Protein AF-A0A1Q4V9C5-F1 (afdb_monomer_lite)

pLDDT: mean 81.8, std 15.39, range [34.09, 96.88]

Structure (mmCIF, N/CA/C/O backbone):
data_AF-A0A1Q4V9C5-F1
#
_entry.id   AF-A0A1Q4V9C5-F1
#
loop_
_atom_site.group_PDB
_atom_site.id
_atom_site.type_symbol
_atom_site.label_atom_id
_atom_site.label_alt_id
_atom_site.label_comp_id
_atom_site.label_asym_id
_atom_site.label_entity_id
_atom_site.label_seq_id
_atom_site.pdbx_PDB_ins_code
_atom_site.Cartn_x
_atom_site.Cartn_y
_atom_site.Cartn_z
_atom_site.occupancy
_atom_site.B_iso_or_equiv
_atom_site.auth_seq_id
_atom_site.auth_comp_id
_atom_site.auth_asym_id
_atom_site.auth_atom_id
_atom_site.pdbx_PDB_model_num
ATOM 1 N N . MET A 1 1 ? 24.885 -13.299 -8.045 1.00 46.19 1 MET A N 1
ATOM 2 C CA . MET A 1 1 ? 24.480 -12.103 -8.816 1.00 46.19 1 MET A CA 1
ATOM 3 C C . MET A 1 1 ? 22.980 -12.223 -9.028 1.00 46.19 1 MET A C 1
ATOM 5 O O . MET A 1 1 ? 22.599 -13.275 -9.521 1.00 46.19 1 MET A O 1
ATOM 9 N N . PRO A 1 2 ? 22.130 -11.270 -8.602 1.00 55.12 2 PRO A N 1
ATOM 10 C CA . PRO A 1 2 ? 20.704 -11.340 -8.917 1.00 55.12 2 PRO A CA 1
ATOM 11 C C . PRO A 1 2 ? 20.531 -11.206 -10.434 1.00 55.12 2 PRO A C 1
ATOM 13 O O . PRO A 1 2 ? 21.024 -10.232 -11.006 1.00 55.12 2 PRO A O 1
ATOM 16 N N . GLU A 1 3 ? 19.891 -12.177 -11.081 1.00 67.56 3 GLU A N 1
ATOM 17 C CA . GLU A 1 3 ? 19.563 -12.089 -12.507 1.00 67.56 3 GLU A CA 1
ATOM 18 C C . GLU A 1 3 ? 18.567 -10.940 -12.741 1.00 67.56 3 GLU A C 1
ATOM 20 O O . GLU A 1 3 ? 17.649 -10.719 -11.941 1.00 67.56 3 GLU A O 1
ATOM 25 N N . GLU A 1 4 ? 18.772 -10.160 -13.809 1.00 75.06 4 GLU A N 1
ATOM 26 C CA . GLU A 1 4 ? 17.803 -9.132 -14.190 1.00 75.06 4 GLU A CA 1
ATOM 27 C C . GLU A 1 4 ? 16.505 -9.804 -14.642 1.00 75.06 4 GLU A C 1
ATOM 29 O O . GLU A 1 4 ? 16.510 -10.684 -15.502 1.00 75.06 4 GLU A O 1
ATOM 34 N N . PHE A 1 5 ? 15.375 -9.360 -14.095 1.00 75.81 5 PHE A N 1
ATOM 35 C CA . PHE A 1 5 ? 14.086 -9.928 -14.469 1.00 75.81 5 PHE A CA 1
ATOM 36 C C . PHE A 1 5 ? 13.687 -9.446 -15.874 1.00 75.81 5 PHE A C 1
ATOM 38 O O . PHE A 1 5 ? 13.519 -8.243 -16.115 1.00 75.81 5 PHE A O 1
ATOM 45 N N . SER A 1 6 ? 13.545 -10.386 -16.811 1.00 81.12 6 SER A N 1
ATOM 46 C CA . SER A 1 6 ? 13.273 -10.130 -18.236 1.00 81.12 6 SER A CA 1
ATOM 47 C C . SER A 1 6 ? 11.836 -10.456 -18.663 1.00 81.12 6 SER A C 1
ATOM 49 O O . SER A 1 6 ? 11.462 -10.228 -19.810 1.00 81.12 6 SER A O 1
ATOM 51 N N . GLY A 1 7 ? 11.009 -10.980 -17.757 1.00 86.62 7 GLY A N 1
ATOM 52 C CA . GLY A 1 7 ? 9.681 -11.494 -18.082 1.00 86.62 7 GLY A CA 1
ATOM 53 C C . GLY A 1 7 ? 8.512 -10.634 -17.603 1.00 86.62 7 GLY A C 1
ATOM 54 O O . GLY A 1 7 ? 8.647 -9.469 -17.217 1.00 86.62 7 GLY A O 1
ATOM 55 N N . ILE A 1 8 ? 7.337 -11.264 -17.624 1.00 87.56 8 ILE A N 1
ATOM 56 C CA . ILE A 1 8 ? 6.155 -10.825 -16.880 1.00 87.56 8 ILE A CA 1
ATOM 57 C C . ILE A 1 8 ? 6.018 -11.744 -15.673 1.00 87.56 8 ILE A C 1
ATOM 59 O O . ILE A 1 8 ? 6.023 -12.962 -15.833 1.00 87.56 8 ILE A O 1
ATOM 63 N N . GLY A 1 9 ? 5.880 -11.154 -14.491 1.00 86.25 9 GLY A N 1
ATOM 64 C CA . GLY A 1 9 ? 5.505 -11.862 -13.273 1.00 86.25 9 GLY A CA 1
ATOM 65 C C . GLY A 1 9 ? 4.028 -11.639 -12.979 1.00 86.25 9 GLY A C 1
ATOM 66 O O . GLY A 1 9 ? 3.520 -10.540 -13.211 1.00 86.25 9 GLY A O 1
ATOM 67 N N . PHE A 1 10 ? 3.353 -12.665 -12.471 1.00 86.75 10 PHE A N 1
ATOM 68 C CA . PHE A 1 10 ? 1.975 -12.573 -12.006 1.00 86.75 10 PHE A CA 1
ATOM 69 C C . PHE A 1 10 ? 1.919 -12.817 -10.504 1.00 86.75 10 PHE A C 1
ATOM 71 O O . PHE A 1 10 ? 2.531 -13.747 -9.990 1.00 86.75 10 PHE A O 1
ATOM 78 N N . ASP A 1 11 ? 1.166 -11.968 -9.823 1.00 85.25 11 ASP A N 1
ATOM 79 C CA . ASP A 1 11 ? 0.942 -12.014 -8.389 1.00 85.25 11 ASP A CA 1
ATOM 80 C C . ASP A 1 11 ? -0.335 -12.813 -8.093 1.00 85.25 11 ASP A C 1
ATOM 82 O O . ASP A 1 11 ? -1.451 -12.280 -8.121 1.00 85.25 11 ASP A O 1
ATOM 86 N N . SER A 1 12 ? -0.166 -14.116 -7.852 1.00 79.62 12 SER A N 1
ATOM 87 C CA . SER A 1 12 ? -1.261 -15.059 -7.576 1.00 79.62 12 SER A CA 1
ATOM 88 C C . SER A 1 12 ? -2.050 -14.733 -6.314 1.00 79.62 12 SER A C 1
ATOM 90 O O . SER A 1 12 ? -3.233 -15.056 -6.230 1.00 79.62 12 SER A O 1
ATOM 92 N N . ASP A 1 13 ? -1.417 -14.050 -5.364 1.00 75.94 13 ASP A N 1
ATOM 93 C CA . ASP A 1 13 ? -2.008 -13.720 -4.069 1.00 75.94 13 ASP A CA 1
ATOM 94 C C . ASP A 1 13 ? -3.006 -12.555 -4.185 1.00 75.94 13 ASP A C 1
ATOM 96 O O . ASP A 1 13 ? -3.788 -12.298 -3.272 1.00 75.94 13 ASP A O 1
ATOM 100 N N . SER A 1 14 ? -2.977 -11.828 -5.311 1.00 80.06 14 SER A N 1
ATOM 101 C CA . SER A 1 14 ? -3.891 -10.727 -5.632 1.00 80.06 14 SER A CA 1
ATOM 102 C C . SER A 1 14 ? -5.275 -11.207 -6.098 1.00 80.06 14 SER A C 1
ATOM 104 O O . SER A 1 14 ? -5.676 -12.354 -5.929 1.00 80.06 14 SER A O 1
ATOM 106 N N . TYR A 1 15 ? -5.999 -10.330 -6.793 1.00 82.62 15 TYR A N 1
ATOM 107 C CA . TYR A 1 15 ? -7.225 -10.658 -7.520 1.00 82.62 15 TYR A CA 1
ATOM 108 C C . TYR A 1 15 ? -7.008 -11.606 -8.718 1.00 82.62 15 TYR A C 1
ATOM 110 O O . TYR A 1 15 ? -7.961 -11.863 -9.446 1.00 82.62 15 TYR A O 1
ATOM 118 N N . LEU A 1 16 ? -5.801 -12.141 -8.957 1.00 77.00 16 LEU A N 1
ATOM 119 C CA . LEU A 1 16 ? -5.532 -13.020 -10.102 1.00 77.00 16 LEU A CA 1
ATOM 120 C C . LEU A 1 16 ? -6.449 -14.243 -10.113 1.00 77.00 16 LEU A C 1
ATOM 122 O O . LEU A 1 16 ? -7.085 -14.516 -11.126 1.00 77.00 16 LEU A O 1
ATOM 126 N N . ASN A 1 17 ? -6.535 -14.958 -8.991 1.00 71.94 17 ASN A N 1
ATOM 127 C CA . ASN A 1 17 ? -7.317 -16.190 -8.911 1.00 71.94 17 ASN A CA 1
ATOM 128 C C . ASN A 1 17 ? -8.810 -15.911 -9.082 1.00 71.94 17 ASN A C 1
ATOM 130 O O . ASN 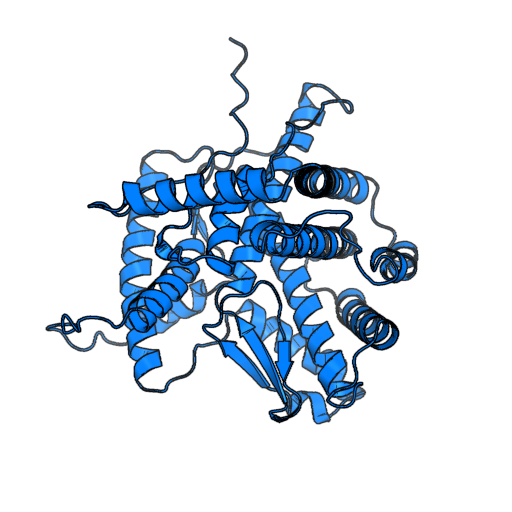A 1 17 ? -9.465 -16.592 -9.864 1.00 71.94 17 ASN A O 1
ATOM 134 N N . TYR A 1 18 ? -9.316 -14.836 -8.468 1.00 69.75 18 TYR A N 1
ATOM 135 C CA . TYR A 1 18 ? -10.684 -14.370 -8.701 1.00 69.75 18 TYR A CA 1
ATOM 136 C C . TYR A 1 18 ? -10.949 -14.096 -10.192 1.00 69.75 18 TYR A C 1
ATOM 138 O O . TYR A 1 18 ? -11.988 -14.475 -10.730 1.00 69.75 18 TYR A O 1
ATOM 146 N N . LEU A 1 19 ? -9.993 -13.471 -10.890 1.00 66.12 19 LEU A N 1
ATOM 147 C CA . LEU A 1 19 ? -10.106 -13.190 -12.323 1.00 66.12 19 LEU A CA 1
ATOM 148 C C . LEU A 1 19 ? -10.088 -14.449 -13.192 1.00 66.12 19 LEU A C 1
ATOM 150 O O . LEU A 1 19 ? -10.774 -14.481 -14.216 1.00 66.12 19 LEU A O 1
ATOM 154 N N . LEU A 1 20 ? -9.285 -15.445 -12.821 1.00 68.06 20 LEU A N 1
ATOM 155 C CA . LEU A 1 20 ? -9.195 -16.715 -13.537 1.00 68.06 20 LEU A CA 1
ATOM 156 C C . LEU A 1 20 ? -10.450 -17.564 -13.309 1.00 68.06 20 LEU A C 1
ATOM 158 O O . LEU A 1 20 ? -10.985 -18.107 -14.272 1.00 68.06 20 LEU A O 1
ATOM 162 N N . ASP A 1 21 ? -10.974 -17.612 -12.088 1.00 67.25 21 ASP A N 1
ATOM 163 C CA . ASP A 1 21 ? -12.145 -18.420 -11.732 1.00 67.25 21 ASP A CA 1
ATOM 164 C C . ASP A 1 21 ? -13.435 -17.870 -12.371 1.00 67.25 21 ASP A C 1
ATOM 166 O O . ASP A 1 21 ? -14.150 -18.565 -13.098 1.00 67.25 21 ASP A O 1
ATOM 170 N N . LYS A 1 22 ? -13.650 -16.550 -12.274 1.00 58.34 22 LYS A N 1
ATOM 171 C CA . LYS A 1 22 ? -14.787 -15.848 -12.901 1.00 58.34 22 LYS A CA 1
ATOM 172 C C . LYS A 1 22 ? -14.687 -15.712 -14.420 1.00 58.34 22 LYS A C 1
ATOM 174 O O . LYS A 1 22 ? -15.598 -15.191 -15.062 1.00 58.34 22 LYS A O 1
ATOM 179 N N . SER A 1 23 ? -13.593 -16.170 -15.031 1.00 50.72 23 SER A N 1
ATOM 180 C CA . SER A 1 23 ? -13.463 -16.214 -16.491 1.00 50.72 23 SER A CA 1
ATOM 181 C C . SER A 1 23 ? -14.293 -17.321 -17.145 1.00 50.72 23 SER A C 1
ATOM 183 O O . SER A 1 23 ? -14.518 -17.259 -18.354 1.00 50.72 23 SER A O 1
ATOM 185 N N . SER A 1 24 ? -14.754 -18.287 -16.344 1.00 51.00 24 SER A N 1
ATOM 186 C CA . SER A 1 24 ? -15.544 -19.443 -16.768 1.00 51.00 24 SER A CA 1
ATOM 187 C C . SER A 1 24 ? -17.061 -19.200 -16.772 1.00 51.00 24 SER A C 1
ATOM 189 O O . SER A 1 24 ? -17.804 -19.984 -17.365 1.00 51.00 24 SER A O 1
ATOM 191 N N . GLU A 1 25 ? -17.535 -18.104 -16.167 1.00 55.94 25 GLU A N 1
ATOM 192 C CA . GLU A 1 25 ? -18.953 -17.735 -16.178 1.00 55.94 25 GLU A CA 1
ATOM 193 C C . GLU A 1 25 ? -19.363 -17.212 -17.572 1.00 55.94 25 GLU A C 1
ATOM 195 O O . GLU A 1 25 ? -18.608 -16.460 -18.204 1.00 55.94 25 GLU A O 1
ATOM 200 N N . PRO A 1 26 ? -20.533 -17.622 -18.103 1.00 45.47 26 PRO A N 1
ATOM 201 C CA . PRO A 1 26 ? -20.923 -17.316 -19.474 1.00 45.47 26 PRO A CA 1
ATOM 202 C C . PRO A 1 26 ? -20.989 -15.799 -19.722 1.00 45.47 26 PRO A C 1
ATOM 204 O O . PRO A 1 26 ? -21.428 -15.042 -18.854 1.00 45.47 26 PRO A O 1
ATOM 207 N N . PRO A 1 27 ? -20.594 -15.323 -20.917 1.00 49.28 27 PRO A N 1
ATOM 208 C CA . PRO A 1 27 ? -20.659 -13.906 -21.243 1.00 49.28 27 PRO A CA 1
ATOM 209 C C . PRO A 1 27 ? -22.122 -13.451 -21.304 1.00 49.28 27 PRO A C 1
ATOM 211 O O . PRO A 1 27 ? -22.895 -14.007 -22.081 1.00 49.28 27 PRO A O 1
ATOM 214 N N . PHE A 1 28 ? -22.499 -12.414 -20.549 1.00 51.31 28 PHE A N 1
ATOM 215 C CA . PHE A 1 28 ? -23.822 -11.794 -20.684 1.00 51.31 28 PHE A CA 1
ATOM 216 C C . PHE A 1 28 ? -23.832 -10.269 -20.467 1.00 51.31 28 PHE A C 1
ATOM 218 O O . PHE A 1 28 ? -23.148 -9.797 -19.558 1.00 51.31 28 PHE A O 1
ATOM 225 N N . PRO A 1 29 ? -24.663 -9.510 -21.220 1.00 47.75 29 PRO A N 1
ATOM 226 C CA . PRO A 1 29 ? -25.156 -9.764 -22.575 1.00 47.75 29 PRO A CA 1
ATOM 227 C C . PRO A 1 29 ? -24.247 -9.125 -23.651 1.00 47.75 29 PRO A C 1
ATOM 229 O O . PRO A 1 29 ? -23.478 -8.201 -23.370 1.00 47.75 29 PRO A O 1
ATOM 232 N N . PRO A 1 30 ? -24.345 -9.590 -24.910 1.00 50.47 30 PRO A N 1
ATOM 233 C CA . PRO A 1 30 ? -23.914 -8.814 -26.062 1.00 50.47 30 PRO A CA 1
ATOM 234 C C . PRO A 1 30 ? -24.835 -7.592 -26.197 1.00 50.47 30 PRO A C 1
ATOM 236 O O . PRO A 1 30 ? -26.017 -7.670 -25.882 1.00 50.47 30 PRO A O 1
ATOM 239 N N . HIS A 1 31 ? -24.297 -6.495 -26.724 1.00 40.38 31 HIS A N 1
ATOM 240 C CA . HIS A 1 31 ? -24.974 -5.216 -26.989 1.00 40.38 31 HIS A CA 1
ATOM 241 C C . HIS A 1 31 ? -24.985 -4.225 -25.823 1.00 40.38 31 HIS A C 1
ATOM 243 O O . HIS A 1 31 ? -25.842 -4.242 -24.950 1.00 40.38 31 HIS A O 1
ATOM 249 N N . GLY A 1 32 ? -24.040 -3.286 -25.915 1.00 47.78 32 GLY A N 1
ATOM 250 C CA . GLY A 1 32 ? -24.137 -1.973 -25.297 1.00 47.78 32 GLY A CA 1
ATOM 251 C C . GLY A 1 32 ? -24.094 -2.004 -23.779 1.00 47.78 32 GLY A C 1
ATOM 252 O O . GLY A 1 32 ? -25.130 -1.892 -23.133 1.00 47.78 32 GLY A O 1
ATOM 253 N N . ILE A 1 33 ? -22.882 -1.973 -23.212 1.00 48.28 33 ILE A N 1
ATOM 254 C CA . ILE A 1 33 ? -22.694 -1.132 -22.023 1.00 48.28 33 ILE A CA 1
ATOM 255 C C . ILE A 1 33 ? -23.250 0.221 -22.470 1.00 48.28 33 ILE A C 1
ATOM 257 O O . ILE A 1 33 ? -22.710 0.773 -23.439 1.00 48.28 33 ILE A O 1
ATOM 261 N N . PRO A 1 34 ? -24.372 0.710 -21.908 1.00 42.81 34 PRO A N 1
ATOM 262 C CA . PRO A 1 34 ? -24.869 1.994 -22.334 1.00 42.81 34 PRO A CA 1
ATOM 263 C C . PRO A 1 34 ? -23.705 2.950 -22.120 1.00 42.81 34 PRO A C 1
ATOM 265 O O . PRO A 1 34 ? -23.001 2.851 -21.109 1.00 42.81 34 PRO A O 1
ATOM 268 N N . ALA A 1 35 ? -23.478 3.854 -23.068 1.00 45.28 35 ALA A N 1
ATOM 269 C CA . ALA A 1 35 ? -22.710 5.054 -22.795 1.00 45.28 35 ALA A CA 1
ATOM 270 C C . ALA A 1 35 ? -23.516 5.873 -21.772 1.00 45.28 35 ALA A C 1
ATOM 272 O O . ALA A 1 35 ? -24.028 6.943 -22.076 1.00 45.28 35 ALA A O 1
ATOM 273 N N . LEU A 1 36 ? -23.712 5.324 -20.566 1.00 42.88 36 LEU A N 1
ATOM 274 C CA . LEU A 1 36 ? -24.056 6.072 -19.388 1.00 42.88 36 LEU A CA 1
ATOM 275 C C . LEU A 1 36 ? -23.004 7.162 -19.387 1.00 42.88 36 LEU A C 1
ATOM 277 O O . LEU A 1 36 ? -21.802 6.886 -19.458 1.00 42.88 36 LEU A O 1
ATOM 281 N N . SER A 1 37 ? -23.454 8.407 -19.405 1.00 45.59 37 SER A N 1
ATOM 282 C CA . SER A 1 37 ? -22.647 9.512 -18.935 1.00 45.59 37 SER A CA 1
ATOM 283 C C . SER A 1 37 ? -22.254 9.149 -17.505 1.00 45.59 37 SER A C 1
ATOM 285 O O . SER A 1 37 ? -22.992 9.450 -16.572 1.00 45.59 37 SER A O 1
ATOM 287 N N . LEU A 1 38 ? -21.180 8.368 -17.361 1.00 56.94 38 LEU A N 1
ATOM 288 C CA . LEU A 1 38 ? -20.750 7.825 -16.085 1.00 56.94 38 LEU A CA 1
ATOM 289 C C . LEU A 1 38 ? -20.538 9.038 -15.199 1.00 56.94 38 LEU A C 1
ATOM 291 O O . LEU A 1 38 ? -19.745 9.919 -15.568 1.00 56.94 38 LEU A O 1
ATOM 295 N N . LEU A 1 39 ? -21.289 9.093 -14.099 1.00 69.56 39 LEU A N 1
ATOM 296 C CA . LEU A 1 39 ? -21.058 10.074 -13.053 1.00 69.56 39 LEU A CA 1
ATOM 297 C C . LEU A 1 39 ? -19.572 9.991 -12.677 1.00 69.56 39 LEU A C 1
ATOM 299 O O . LEU A 1 39 ? -18.930 8.952 -12.855 1.00 69.56 39 LEU A O 1
ATOM 303 N N . GLU A 1 40 ? -18.990 11.085 -12.200 1.00 73.81 40 GLU A N 1
ATOM 304 C CA . GLU A 1 40 ? -17.562 11.105 -11.857 1.00 73.81 40 GLU A CA 1
ATOM 305 C C . GLU A 1 40 ? -17.196 9.966 -10.885 1.00 73.81 40 GLU A C 1
ATOM 307 O O . GLU A 1 40 ? -16.194 9.280 -11.082 1.00 73.81 40 GLU A O 1
ATOM 312 N N . GLU A 1 41 ? -18.093 9.658 -9.944 1.00 77.56 41 GLU A N 1
ATOM 313 C CA . GLU A 1 41 ? -17.982 8.530 -9.012 1.00 77.56 41 GLU A CA 1
ATOM 314 C C . GLU A 1 41 ? -17.884 7.160 -9.703 1.00 77.56 41 GLU A C 1
ATOM 316 O O . GLU A 1 41 ? -17.106 6.300 -9.286 1.00 77.56 41 GLU A O 1
ATOM 321 N N . ASP A 1 42 ? -18.639 6.944 -10.781 1.00 83.44 42 ASP A N 1
ATOM 322 C CA . ASP A 1 42 ? -18.625 5.686 -11.528 1.00 83.44 42 ASP A CA 1
ATOM 323 C C . ASP A 1 42 ? -17.298 5.489 -12.256 1.00 83.44 42 ASP A C 1
ATOM 325 O O . ASP A 1 42 ? -16.735 4.390 -12.275 1.00 83.44 42 ASP A O 1
ATOM 329 N N . ARG A 1 43 ? -16.770 6.576 -12.829 1.00 83.50 43 ARG A N 1
ATOM 330 C CA . ARG A 1 43 ? -15.456 6.572 -13.481 1.00 83.50 43 ARG A CA 1
ATOM 331 C C . ARG A 1 43 ? -14.349 6.293 -12.479 1.00 83.50 43 ARG A C 1
ATOM 333 O O . ARG A 1 43 ? -13.386 5.615 -12.831 1.00 83.50 43 ARG A O 1
ATOM 340 N N . GLU A 1 44 ? -14.487 6.795 -11.257 1.00 87.00 44 GLU A N 1
ATOM 341 C CA . GLU A 1 44 ? -13.505 6.576 -10.204 1.00 87.00 44 GLU A CA 1
ATOM 342 C C . GLU A 1 44 ? -13.531 5.135 -9.683 1.00 87.00 44 GLU A C 1
ATOM 344 O O . GLU A 1 44 ? -12.491 4.485 -9.606 1.00 87.00 44 GLU A O 1
ATOM 349 N N . ARG A 1 45 ? -14.713 4.554 -9.446 1.00 89.62 45 ARG A N 1
ATOM 350 C CA . ARG A 1 45 ? -14.825 3.128 -9.082 1.00 89.62 45 ARG A CA 1
ATOM 351 C C . ARG A 1 45 ? -14.244 2.209 -10.155 1.00 89.62 45 ARG A C 1
ATOM 353 O O . ARG A 1 45 ? -13.534 1.256 -9.834 1.00 89.62 45 ARG A O 1
ATOM 360 N N . GLN A 1 46 ? -14.500 2.505 -11.430 1.00 89.44 46 GLN A N 1
ATOM 361 C CA . GLN A 1 46 ? -13.893 1.770 -12.543 1.00 89.44 46 GLN A CA 1
ATOM 362 C C . GLN A 1 46 ? -12.368 1.943 -12.584 1.00 89.44 46 GLN A C 1
ATOM 364 O O . GLN A 1 46 ? -11.657 0.968 -12.840 1.00 89.44 46 GLN A O 1
ATOM 369 N N . SER A 1 47 ? -11.861 3.154 -12.314 1.00 91.50 47 SER A N 1
ATOM 370 C CA . SER A 1 47 ? -10.422 3.447 -12.292 1.00 91.50 47 SER A CA 1
ATOM 371 C C . SER A 1 47 ? -9.711 2.638 -11.199 1.00 91.50 47 SER A C 1
ATOM 373 O O . SER A 1 47 ? -8.687 2.009 -11.477 1.00 91.50 47 SER A O 1
ATOM 375 N N . LEU A 1 48 ? -10.303 2.569 -9.999 1.00 92.56 48 LEU A N 1
ATOM 376 C CA . LEU A 1 48 ? -9.822 1.795 -8.852 1.00 92.56 48 LEU A CA 1
ATOM 377 C C . LEU A 1 48 ? -9.743 0.301 -9.170 1.00 92.56 48 LEU A C 1
ATOM 379 O O . LEU A 1 48 ? -8.698 -0.324 -8.977 1.00 92.56 48 LEU A O 1
ATOM 383 N N . ILE A 1 49 ? -10.831 -0.271 -9.698 1.00 92.06 49 ILE A N 1
ATOM 384 C CA . ILE A 1 49 ? -10.866 -1.691 -10.060 1.00 92.06 49 ILE A CA 1
ATOM 385 C C . ILE A 1 49 ? -9.807 -1.974 -11.125 1.00 92.06 49 ILE A C 1
ATOM 387 O O . ILE A 1 49 ? -8.980 -2.866 -10.947 1.00 92.06 49 ILE A O 1
ATOM 391 N N . TYR A 1 50 ? -9.779 -1.199 -12.212 1.00 92.19 50 TYR A N 1
ATOM 392 C CA . TYR A 1 50 ? -8.800 -1.410 -13.274 1.00 92.19 50 TYR A CA 1
ATOM 393 C C . TYR A 1 50 ? -7.360 -1.293 -12.770 1.00 92.19 50 TYR A C 1
ATOM 395 O O . TYR A 1 50 ? -6.521 -2.105 -13.158 1.00 92.19 50 TYR A O 1
ATOM 403 N N . PHE A 1 51 ? -7.069 -0.337 -11.884 1.00 92.81 51 PHE A N 1
ATOM 404 C CA . PHE A 1 51 ? -5.761 -0.214 -11.251 1.00 92.81 51 PHE A CA 1
ATOM 405 C C . PHE A 1 51 ? -5.348 -1.481 -10.507 1.00 92.81 51 PHE A C 1
ATOM 407 O O . PHE A 1 51 ? -4.236 -1.964 -10.717 1.00 92.81 51 PHE A O 1
ATOM 414 N N . VAL A 1 52 ? -6.227 -2.055 -9.692 1.00 92.19 52 VAL A N 1
ATOM 415 C CA . VAL A 1 52 ? -5.888 -3.275 -8.954 1.00 92.19 52 VAL A CA 1
ATOM 416 C C . VAL A 1 52 ? -5.697 -4.453 -9.902 1.00 92.19 52 VAL A C 1
ATOM 418 O O . VAL A 1 52 ? -4.676 -5.130 -9.825 1.00 92.19 52 VAL A O 1
ATOM 421 N N . LEU A 1 53 ? -6.607 -4.650 -10.861 1.00 90.94 53 LEU A N 1
ATOM 422 C CA . LEU A 1 53 ? -6.531 -5.788 -11.781 1.00 90.94 53 LEU A CA 1
ATOM 423 C C . LEU A 1 53 ? -5.317 -5.715 -12.715 1.00 90.94 53 LEU A C 1
ATOM 425 O O . LEU A 1 53 ? -4.664 -6.727 -12.968 1.00 90.94 53 LEU A O 1
ATOM 429 N N . ARG A 1 54 ? -4.976 -4.528 -13.234 1.00 90.88 54 ARG A N 1
ATOM 430 C CA . ARG A 1 54 ? -3.811 -4.391 -14.124 1.00 90.88 54 ARG A CA 1
ATOM 431 C C . ARG A 1 54 ? -2.498 -4.613 -13.385 1.00 90.88 54 ARG A C 1
ATOM 433 O O . ARG A 1 54 ? -1.552 -5.096 -13.998 1.00 90.88 54 ARG A O 1
ATOM 440 N N . SER A 1 55 ? -2.456 -4.285 -12.097 1.00 91.25 55 SER A N 1
ATOM 441 C CA . SER A 1 55 ? -1.231 -4.302 -11.297 1.00 91.25 55 SER A CA 1
ATOM 442 C C . SER A 1 55 ? -0.891 -5.670 -10.697 1.00 91.25 55 SER A C 1
ATOM 444 O O . SER A 1 55 ? 0.180 -5.833 -10.121 1.00 91.25 55 SER A O 1
ATOM 446 N N . VAL A 1 56 ? -1.754 -6.666 -10.921 1.00 89.81 56 VAL A N 1
ATOM 447 C CA . VAL A 1 56 ? -1.473 -8.094 -10.704 1.00 89.81 56 VAL A CA 1
ATOM 448 C C . VAL A 1 56 ? -0.309 -8.591 -11.568 1.00 89.81 56 VAL A C 1
ATOM 450 O O . VAL A 1 56 ? 0.383 -9.535 -11.197 1.00 89.81 56 VAL A O 1
ATOM 453 N N . ALA A 1 57 ? -0.091 -7.976 -12.733 1.00 90.19 57 ALA A N 1
ATOM 454 C CA . ALA A 1 57 ? 1.045 -8.285 -13.586 1.00 90.19 57 ALA A CA 1
ATOM 455 C C . ALA A 1 57 ? 2.132 -7.226 -13.416 1.00 90.19 57 ALA A C 1
ATOM 457 O O . ALA A 1 57 ? 1.868 -6.026 -13.474 1.00 90.19 57 ALA A O 1
ATOM 458 N N . SER A 1 58 ? 3.368 -7.684 -13.274 1.00 90.88 58 SER A N 1
ATOM 459 C CA . SER A 1 58 ? 4.548 -6.832 -13.204 1.00 90.88 58 SER A CA 1
ATOM 460 C C . SER A 1 58 ? 5.476 -7.109 -14.378 1.00 90.88 58 SER A C 1
ATOM 462 O O . SER A 1 58 ? 5.683 -8.258 -14.765 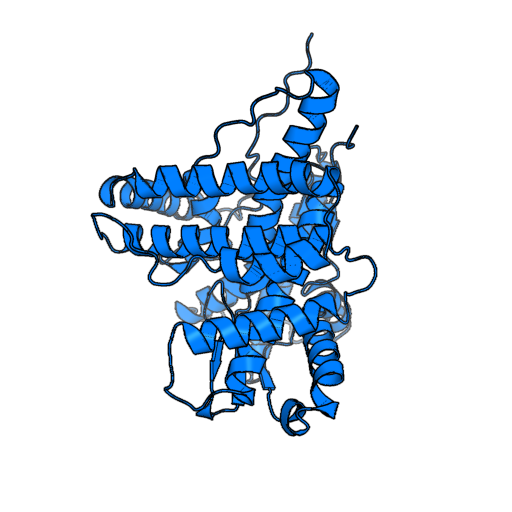1.00 90.88 58 SER A O 1
ATOM 464 N N . LEU A 1 59 ? 6.057 -6.052 -14.946 1.00 92.25 59 LEU A N 1
ATOM 465 C CA . LEU A 1 59 ? 6.993 -6.154 -16.064 1.00 92.25 59 LEU A CA 1
ATOM 466 C C . LEU A 1 59 ? 8.436 -5.998 -15.582 1.00 92.25 59 LEU A C 1
ATOM 468 O O . LEU A 1 59 ? 8.759 -5.051 -14.861 1.00 92.25 59 LEU A O 1
ATOM 472 N N . GLY A 1 60 ? 9.319 -6.880 -16.039 1.00 91.81 60 GLY A N 1
ATOM 473 C CA . GLY A 1 60 ? 10.740 -6.808 -15.734 1.00 91.81 60 GLY A CA 1
ATOM 474 C C . GLY A 1 60 ? 11.474 -5.606 -16.328 1.00 91.81 60 GLY A C 1
ATOM 475 O O . GLY A 1 60 ? 11.148 -5.088 -17.403 1.00 91.81 60 GLY A O 1
ATOM 476 N N . SER A 1 61 ? 12.509 -5.136 -15.629 1.00 89.06 61 SER A N 1
ATOM 477 C CA . SER A 1 61 ? 13.362 -4.037 -16.094 1.00 89.06 61 SER A CA 1
ATOM 478 C C . SER A 1 61 ? 14.143 -4.386 -17.358 1.00 89.06 61 SER A C 1
ATOM 480 O O . SER A 1 61 ? 14.461 -3.478 -18.132 1.00 89.06 61 SER A O 1
ATOM 482 N N . ALA A 1 62 ? 14.412 -5.674 -17.582 1.00 87.88 62 ALA A N 1
ATOM 483 C CA . ALA A 1 62 ? 15.072 -6.213 -18.768 1.00 87.88 62 ALA A CA 1
ATOM 484 C C . ALA A 1 62 ? 14.083 -6.807 -19.787 1.00 87.88 62 ALA A C 1
ATOM 486 O O . ALA A 1 62 ? 14.495 -7.544 -20.676 1.00 87.88 62 ALA A O 1
ATOM 487 N N . ALA A 1 63 ? 12.785 -6.501 -19.664 1.00 88.69 63 ALA A N 1
ATOM 488 C CA . ALA A 1 63 ? 11.767 -7.070 -20.538 1.00 88.69 63 ALA A CA 1
ATOM 489 C C . ALA A 1 63 ? 11.986 -6.757 -22.022 1.00 88.69 63 ALA A C 1
ATOM 491 O O . ALA A 1 63 ? 12.162 -5.593 -22.399 1.00 88.69 63 ALA A O 1
ATOM 492 N N . ASP A 1 64 ? 11.926 -7.811 -22.835 1.00 90.75 64 ASP A N 1
ATOM 493 C CA . ASP A 1 64 ? 11.981 -7.758 -24.291 1.00 90.75 64 ASP A CA 1
ATOM 494 C C . ASP A 1 64 ? 10.660 -7.254 -24.900 1.00 90.75 64 ASP A C 1
ATOM 496 O O . ASP A 1 64 ? 9.647 -7.066 -24.218 1.00 90.75 64 ASP A O 1
ATOM 500 N N . GLU A 1 65 ? 10.659 -7.018 -26.213 1.00 91.06 65 GLU A N 1
ATOM 501 C CA . GLU A 1 65 ? 9.480 -6.514 -26.923 1.00 91.06 65 GLU A CA 1
ATOM 502 C C . GLU A 1 65 ? 8.288 -7.480 -26.827 1.00 91.06 65 GLU A C 1
ATOM 504 O O . GLU A 1 65 ? 7.149 -7.047 -26.630 1.00 91.06 65 GLU A O 1
ATOM 509 N N . ALA A 1 66 ? 8.548 -8.791 -26.861 1.00 92.31 66 ALA A N 1
ATOM 510 C CA . ALA A 1 66 ? 7.516 -9.809 -26.702 1.00 92.31 66 ALA A CA 1
ATOM 511 C C . ALA A 1 66 ? 6.848 -9.742 -25.316 1.00 92.31 66 ALA A C 1
ATOM 513 O O . ALA A 1 66 ? 5.622 -9.821 -25.211 1.00 92.31 66 ALA A O 1
ATOM 514 N N . SER A 1 67 ? 7.622 -9.555 -24.244 1.00 91.25 67 SER A N 1
ATOM 515 C CA . SER A 1 67 ? 7.103 -9.361 -22.885 1.00 91.25 67 SER A CA 1
ATOM 516 C C . SER A 1 67 ? 6.340 -8.049 -22.750 1.00 91.25 67 SER A C 1
ATOM 518 O O . SER A 1 67 ? 5.280 -8.018 -22.128 1.00 91.25 67 SER A O 1
ATOM 520 N N . VAL A 1 68 ? 6.811 -6.967 -23.372 1.00 90.19 68 VAL A N 1
ATOM 521 C CA . VAL A 1 68 ? 6.068 -5.698 -23.402 1.00 90.19 68 VAL A CA 1
ATOM 522 C C . VAL A 1 68 ? 4.702 -5.883 -24.072 1.00 90.19 68 VAL A C 1
ATOM 524 O O . VAL A 1 68 ? 3.693 -5.406 -23.545 1.00 90.19 68 VAL A O 1
ATOM 527 N N . GLU A 1 69 ? 4.633 -6.602 -25.193 1.00 90.12 69 GLU A N 1
ATOM 528 C CA . GLU A 1 69 ? 3.376 -6.811 -25.916 1.00 90.12 69 GLU A CA 1
ATOM 529 C C . GLU A 1 69 ? 2.410 -7.747 -25.175 1.00 90.12 69 GLU A C 1
ATOM 531 O O . GLU A 1 69 ? 1.210 -7.462 -25.069 1.00 90.12 69 GLU A O 1
ATOM 536 N N . ARG A 1 70 ? 2.922 -8.817 -24.553 1.00 90.06 70 ARG A N 1
ATOM 537 C CA . ARG A 1 70 ? 2.125 -9.652 -23.640 1.00 90.06 70 ARG A CA 1
ATOM 538 C C . ARG A 1 70 ? 1.550 -8.822 -22.489 1.00 90.06 70 ARG A C 1
ATOM 540 O O . ARG A 1 70 ? 0.371 -8.953 -22.168 1.00 90.06 70 ARG A O 1
ATOM 547 N N . HIS A 1 71 ? 2.334 -7.907 -21.924 1.00 90.12 71 HIS A N 1
ATOM 548 C CA . HIS A 1 71 ? 1.885 -7.037 -20.839 1.00 90.12 71 HIS A CA 1
ATOM 549 C C . HIS A 1 71 ? 0.816 -6.032 -21.303 1.00 90.12 71 HIS A C 1
ATOM 551 O O . HIS A 1 71 ? -0.172 -5.799 -20.607 1.00 90.12 71 HIS A O 1
ATOM 557 N N . ARG A 1 72 ? 0.934 -5.471 -22.515 1.00 89.88 72 ARG A N 1
ATOM 558 C CA . ARG A 1 72 ? -0.136 -4.648 -23.117 1.00 89.88 72 ARG A CA 1
ATOM 559 C C . ARG A 1 72 ? -1.422 -5.444 -23.333 1.00 89.88 72 ARG A C 1
ATOM 561 O O . ARG A 1 72 ? -2.515 -4.927 -23.105 1.00 89.88 72 ARG A O 1
ATOM 568 N N . THR A 1 73 ? -1.304 -6.697 -23.757 1.00 89.50 73 THR A N 1
ATOM 569 C CA . THR A 1 73 ? -2.445 -7.607 -23.930 1.00 89.50 73 THR A CA 1
ATOM 570 C C . THR A 1 73 ? -3.123 -7.922 -22.598 1.00 89.50 73 THR A C 1
ATOM 572 O O . THR A 1 73 ? -4.350 -7.832 -22.501 1.00 89.50 73 THR A O 1
ATOM 575 N N . TRP A 1 74 ? -2.341 -8.169 -21.544 1.00 89.50 74 TRP A N 1
ATOM 576 C CA . TRP A 1 74 ? -2.864 -8.306 -20.185 1.00 89.50 74 TRP A CA 1
ATOM 577 C C . TRP A 1 74 ? -3.653 -7.070 -19.751 1.00 89.50 74 TRP A C 1
ATOM 579 O O . TRP A 1 74 ? -4.785 -7.194 -19.304 1.00 89.50 74 TRP A O 1
ATOM 589 N N . ARG A 1 75 ? -3.117 -5.863 -19.951 1.00 89.38 75 ARG A N 1
ATOM 590 C CA . ARG A 1 75 ? -3.809 -4.625 -19.557 1.00 89.38 75 ARG A CA 1
ATOM 591 C C . ARG A 1 75 ? -5.157 -4.442 -20.249 1.00 89.38 75 ARG A C 1
ATOM 593 O O . ARG A 1 75 ? -6.119 -4.041 -19.604 1.00 89.38 75 ARG A O 1
ATOM 600 N N . ARG A 1 76 ? -5.254 -4.774 -21.540 1.00 87.25 76 ARG A N 1
ATOM 601 C CA . ARG A 1 76 ? -6.542 -4.771 -22.259 1.00 87.25 76 ARG A CA 1
ATOM 602 C C . ARG A 1 76 ? -7.531 -5.759 -21.638 1.00 87.25 76 ARG A C 1
ATOM 604 O O . ARG A 1 76 ? -8.694 -5.419 -21.452 1.00 87.25 76 ARG A O 1
ATOM 611 N N . THR A 1 77 ? -7.046 -6.939 -21.261 1.00 86.50 77 THR A N 1
ATOM 612 C CA . THR A 1 77 ? -7.845 -7.952 -20.557 1.00 86.50 77 THR A CA 1
ATOM 613 C C . THR A 1 77 ? -8.298 -7.440 -19.188 1.00 86.50 77 THR A C 1
ATOM 615 O O . THR A 1 77 ? -9.476 -7.522 -18.867 1.00 86.50 77 THR A O 1
ATOM 618 N N . ALA A 1 78 ? -7.399 -6.841 -18.405 1.00 87.62 78 ALA A N 1
ATOM 619 C CA . ALA A 1 78 ? -7.714 -6.270 -17.100 1.00 87.62 78 ALA A CA 1
ATOM 620 C C . ALA A 1 78 ? -8.769 -5.155 -17.185 1.00 87.62 78 ALA A C 1
ATOM 622 O O . ALA A 1 78 ? -9.617 -5.064 -16.304 1.00 87.62 78 ALA A O 1
ATOM 623 N N . LEU A 1 79 ? -8.757 -4.338 -18.246 1.00 86.31 79 LEU A N 1
ATOM 624 C CA . LEU A 1 79 ? -9.779 -3.313 -18.472 1.00 86.31 79 LEU A CA 1
ATOM 625 C C . LEU A 1 79 ? -11.161 -3.930 -18.723 1.00 86.31 79 LEU A C 1
ATOM 627 O O . LEU A 1 79 ? -12.123 -3.538 -18.068 1.00 86.31 79 LEU A O 1
ATOM 631 N N . ASP A 1 80 ? -11.262 -4.914 -19.621 1.00 83.38 80 ASP A N 1
ATOM 632 C CA . ASP A 1 80 ? -12.522 -5.636 -19.859 1.00 83.38 80 ASP A CA 1
ATOM 633 C C . ASP A 1 80 ? -13.046 -6.278 -18.563 1.00 83.38 80 ASP A C 1
ATOM 635 O O . ASP A 1 80 ? -14.219 -6.136 -18.217 1.00 83.38 80 ASP A O 1
ATOM 639 N N . ARG A 1 81 ? -12.160 -6.907 -17.782 1.00 84.00 81 ARG A N 1
ATOM 640 C CA . ARG A 1 81 ? -12.523 -7.509 -16.491 1.00 84.00 81 ARG A CA 1
ATOM 641 C C . ARG A 1 81 ? -12.946 -6.474 -15.450 1.00 84.00 81 ARG A C 1
ATOM 643 O O . ARG A 1 81 ? -13.880 -6.736 -14.695 1.00 84.00 81 ARG A O 1
ATOM 650 N N . ALA A 1 82 ? -12.318 -5.302 -15.428 1.00 87.12 82 ALA A N 1
ATOM 651 C CA . ALA A 1 82 ? -12.679 -4.228 -14.509 1.00 87.12 82 ALA A CA 1
ATOM 652 C C . ALA A 1 82 ? -14.096 -3.715 -14.763 1.00 87.12 82 ALA A C 1
ATOM 654 O O . ALA A 1 82 ? -14.865 -3.540 -13.820 1.00 87.12 82 ALA A O 1
ATOM 655 N N . LEU A 1 83 ? -14.461 -3.541 -16.036 1.00 84.31 83 LEU A N 1
ATOM 656 C CA . LEU A 1 83 ? -15.810 -3.138 -16.436 1.00 84.31 83 LEU A CA 1
ATOM 657 C C . LEU A 1 83 ? -16.863 -4.166 -16.001 1.00 84.31 83 LEU A C 1
ATOM 659 O O . LEU A 1 83 ? -17.928 -3.786 -15.513 1.00 84.31 83 LEU A O 1
ATOM 663 N N . ARG A 1 84 ? -16.553 -5.464 -16.117 1.00 81.19 84 ARG A N 1
ATOM 664 C CA . ARG A 1 84 ? -17.438 -6.548 -15.657 1.00 81.19 84 ARG A CA 1
ATOM 665 C C . ARG A 1 84 ? -17.614 -6.545 -14.143 1.00 81.19 84 ARG A C 1
ATOM 667 O O . ARG A 1 84 ? -18.745 -6.600 -13.668 1.00 81.19 84 ARG A O 1
ATOM 674 N N . LEU A 1 85 ? -16.515 -6.463 -13.392 1.00 84.25 85 LEU A N 1
ATOM 675 C CA . LEU A 1 85 ? -16.572 -6.450 -11.930 1.00 84.25 85 LEU A CA 1
ATOM 676 C C . LEU A 1 85 ? -17.316 -5.214 -11.416 1.00 84.25 85 LEU A C 1
ATOM 678 O O . LEU A 1 85 ? -18.141 -5.334 -10.519 1.00 84.25 85 LEU A O 1
ATOM 682 N N . TYR A 1 86 ? -17.096 -4.050 -12.028 1.00 86.56 86 TYR A N 1
ATOM 683 C CA . TYR A 1 86 ? -17.849 -2.839 -11.714 1.00 86.56 86 TYR A CA 1
ATOM 684 C C . TYR A 1 86 ? -19.362 -3.036 -11.913 1.00 86.56 86 TYR A C 1
ATOM 686 O O . TYR A 1 86 ? -20.155 -2.726 -11.023 1.00 86.56 86 TYR A O 1
ATOM 694 N N . TRP A 1 87 ? -19.772 -3.596 -13.054 1.00 82.62 87 TRP A N 1
ATOM 695 C CA . TRP A 1 87 ? -21.185 -3.870 -13.323 1.00 82.62 87 TRP A CA 1
ATOM 696 C C . TRP A 1 87 ? -21.795 -4.841 -12.306 1.00 82.62 87 TRP A C 1
ATOM 698 O O . TRP A 1 87 ? -22.871 -4.565 -11.784 1.00 82.62 87 TRP A O 1
ATOM 708 N N . TRP A 1 88 ? -21.083 -5.921 -11.972 1.00 81.81 88 TRP A N 1
ATOM 709 C CA . TRP A 1 88 ? -21.482 -6.873 -10.932 1.00 81.81 88 TRP A CA 1
ATOM 710 C C . TRP A 1 88 ? -21.714 -6.174 -9.588 1.00 81.81 88 TRP A C 1
ATOM 712 O O . TRP A 1 88 ? -22.764 -6.327 -8.968 1.00 81.81 88 TRP A O 1
ATOM 722 N N . THR A 1 89 ? -20.780 -5.322 -9.168 1.00 84.44 89 THR A N 1
ATOM 723 C CA . THR A 1 89 ? -20.905 -4.595 -7.899 1.00 84.44 89 THR A CA 1
ATOM 724 C C . THR A 1 89 ? -22.038 -3.570 -7.893 1.00 84.44 89 THR A C 1
ATOM 726 O O . THR A 1 89 ? -22.691 -3.368 -6.871 1.00 84.44 89 THR A O 1
ATOM 729 N N . ASN A 1 90 ? -22.354 -2.976 -9.046 1.00 83.56 90 ASN A N 1
ATOM 730 C CA . ASN A 1 90 ? -23.492 -2.065 -9.187 1.00 83.56 90 ASN A CA 1
ATOM 731 C C . ASN A 1 90 ? -24.856 -2.757 -9.060 1.00 83.56 90 ASN A C 1
ATOM 733 O O . ASN A 1 90 ? -25.859 -2.078 -8.854 1.00 83.56 90 ASN A O 1
ATOM 737 N N . GLN A 1 91 ? -24.912 -4.086 -9.151 1.00 82.62 91 GLN A N 1
ATOM 738 C CA . GLN A 1 91 ? -26.129 -4.861 -8.890 1.00 82.62 91 GLN A CA 1
ATOM 739 C C . GLN A 1 91 ? -26.342 -5.159 -7.402 1.00 82.62 91 GLN A C 1
ATOM 741 O O . GLN A 1 91 ? -27.256 -5.897 -7.044 1.00 82.62 91 GLN A O 1
ATOM 746 N N . GLY A 1 92 ? -25.516 -4.583 -6.525 1.00 82.75 92 GLY A N 1
ATOM 747 C CA . GLY A 1 92 ? -25.589 -4.793 -5.081 1.00 82.75 92 GLY A CA 1
ATOM 748 C C . GLY A 1 92 ? -24.778 -5.991 -4.592 1.00 82.75 92 GLY A C 1
ATOM 749 O O . GLY A 1 92 ? -24.829 -6.308 -3.406 1.00 82.75 92 GLY A O 1
ATOM 750 N N . HIS A 1 93 ? -24.009 -6.645 -5.466 1.00 83.62 93 HIS A N 1
ATOM 751 C CA . HIS A 1 93 ? -23.065 -7.668 -5.036 1.00 83.62 93 HIS A CA 1
ATOM 752 C C . HIS A 1 93 ? -21.821 -7.024 -4.396 1.00 83.62 93 HIS A C 1
ATOM 754 O O . HIS A 1 93 ? -21.285 -6.055 -4.939 1.00 83.62 93 HIS A O 1
ATOM 760 N N . PRO A 1 94 ? -21.322 -7.542 -3.260 1.00 84.94 94 PRO A N 1
ATOM 761 C CA . PRO A 1 94 ? -20.130 -6.996 -2.627 1.00 84.94 94 PRO A CA 1
ATOM 762 C C . PRO A 1 94 ? -18.876 -7.260 -3.469 1.00 84.94 94 PRO A C 1
ATOM 764 O O . PRO A 1 94 ? -18.815 -8.207 -4.259 1.00 84.94 94 PRO A O 1
ATOM 767 N N . LEU A 1 95 ? -17.851 -6.430 -3.267 1.00 86.31 95 LEU A N 1
ATOM 768 C CA . LEU A 1 9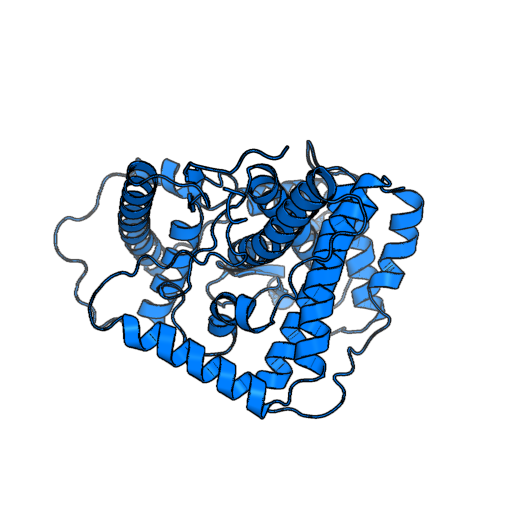5 ? -16.509 -6.741 -3.750 1.00 86.31 95 LEU A CA 1
ATOM 769 C C . LEU A 1 95 ? -15.999 -8.005 -3.038 1.00 86.31 95 LEU A C 1
ATOM 771 O O . LEU A 1 95 ? -16.097 -8.078 -1.810 1.00 86.31 95 LEU A O 1
ATOM 775 N N . PRO A 1 96 ? -15.438 -8.975 -3.774 1.00 86.19 96 PRO A N 1
ATOM 776 C CA . PRO A 1 96 ? -14.832 -10.151 -3.165 1.00 86.19 96 PRO A CA 1
ATOM 777 C C . PRO A 1 96 ? -13.572 -9.747 -2.396 1.00 86.19 96 PRO A C 1
ATOM 779 O O . PRO A 1 96 ? -12.877 -8.799 -2.778 1.00 86.19 96 PRO A O 1
ATOM 782 N N . LEU A 1 97 ? -13.255 -10.484 -1.333 1.00 87.62 97 LEU A N 1
ATOM 783 C CA . LEU A 1 97 ? -11.946 -10.369 -0.708 1.00 87.62 97 LEU A CA 1
ATOM 784 C C . LEU A 1 97 ? -10.886 -10.942 -1.667 1.00 87.62 97 LEU A C 1
ATOM 786 O O . LEU A 1 97 ? -11.138 -11.927 -2.359 1.00 87.62 97 LEU A O 1
ATOM 790 N N . PRO A 1 98 ? -9.698 -10.329 -1.758 1.00 84.94 98 PRO A N 1
ATOM 791 C CA . PRO A 1 98 ? -8.583 -10.956 -2.454 1.00 84.94 98 PRO A CA 1
ATOM 792 C C . PRO A 1 98 ? -8.085 -12.173 -1.662 1.00 84.94 98 PRO A C 1
ATOM 794 O O . PRO A 1 98 ? -8.129 -12.153 -0.431 1.00 84.94 98 PRO A O 1
ATOM 797 N N . THR A 1 99 ? -7.535 -13.176 -2.357 1.00 84.50 99 THR A N 1
ATOM 798 C CA . THR A 1 99 ? -7.068 -14.453 -1.777 1.00 84.50 99 THR A CA 1
ATOM 799 C C . THR A 1 99 ? -6.218 -14.251 -0.522 1.00 84.50 99 THR A C 1
ATOM 801 O O . THR A 1 99 ? -6.497 -14.837 0.519 1.00 84.50 99 THR A O 1
ATOM 804 N N . TRP A 1 100 ? -5.233 -13.345 -0.579 1.00 85.31 100 TRP A N 1
ATOM 805 C CA . TRP A 1 100 ? -4.368 -13.066 0.569 1.00 85.31 100 TRP A CA 1
ATOM 806 C C . TRP A 1 100 ? -5.152 -12.609 1.810 1.00 85.31 100 TRP A C 1
ATOM 808 O O . TRP A 1 100 ? -4.781 -12.955 2.925 1.00 85.31 100 TRP A O 1
ATOM 818 N N . ALA A 1 101 ? -6.220 -11.821 1.638 1.00 89.12 101 ALA A N 1
ATOM 819 C CA . ALA A 1 101 ? -7.001 -11.298 2.754 1.00 89.12 101 ALA A CA 1
ATOM 820 C C . ALA A 1 101 ? -7.879 -12.393 3.356 1.00 89.12 101 ALA A C 1
ATOM 822 O O . ALA A 1 101 ? -8.007 -12.453 4.574 1.00 89.12 101 ALA A O 1
ATOM 823 N N . GLU A 1 102 ? -8.448 -13.268 2.524 1.00 89.50 102 GLU A N 1
ATOM 824 C CA . GLU A 1 102 ? -9.201 -14.438 2.985 1.00 89.50 102 GLU A CA 1
ATOM 825 C C . GLU A 1 102 ? -8.312 -15.355 3.831 1.00 89.50 102 GLU A C 1
ATOM 827 O O . GLU A 1 102 ? -8.652 -15.657 4.975 1.00 89.50 102 GLU A O 1
ATOM 832 N N . GLU A 1 103 ? -7.133 -15.707 3.311 1.00 87.00 103 GLU A N 1
ATOM 833 C CA . GLU A 1 103 ? -6.130 -16.520 4.009 1.00 87.00 103 GLU A CA 1
ATOM 834 C C . GLU A 1 103 ? -5.705 -15.877 5.336 1.00 87.00 103 GLU A C 1
ATOM 836 O O . GLU A 1 103 ? -5.737 -16.522 6.386 1.00 87.00 103 GLU A O 1
ATOM 841 N N . THR A 1 104 ? -5.365 -14.583 5.314 1.00 86.69 104 THR A N 1
ATOM 842 C CA . THR A 1 104 ? -4.989 -13.828 6.514 1.00 86.69 104 THR A CA 1
ATOM 843 C C . THR A 1 104 ? -6.107 -13.824 7.556 1.00 86.69 104 THR A C 1
ATOM 845 O O . THR A 1 104 ? -5.838 -14.022 8.740 1.00 86.69 104 THR A O 1
ATOM 848 N N . VAL A 1 105 ? -7.357 -13.588 7.152 1.00 91.75 105 VAL A N 1
ATOM 849 C CA . VAL A 1 105 ? -8.492 -13.512 8.082 1.00 91.75 105 VAL A CA 1
ATOM 850 C C . VAL A 1 105 ? -8.765 -14.863 8.726 1.00 91.75 105 VAL A C 1
ATOM 852 O O . VAL A 1 105 ? -8.972 -14.912 9.939 1.00 91.75 105 VAL A O 1
ATOM 855 N N . VAL A 1 106 ? -8.733 -15.949 7.950 1.00 90.81 106 VAL A N 1
ATOM 856 C CA . VAL A 1 106 ? -8.871 -17.314 8.479 1.00 90.81 106 VAL A CA 1
ATOM 857 C C . VAL A 1 106 ? -7.767 -17.597 9.496 1.00 90.81 106 VAL A C 1
ATOM 859 O O . VAL A 1 106 ? -8.063 -17.951 10.635 1.00 90.81 106 VAL A O 1
ATOM 862 N N . HIS A 1 107 ? -6.512 -17.335 9.129 1.00 86.44 107 HIS A N 1
ATOM 863 C CA . HIS A 1 107 ? -5.355 -17.576 9.993 1.00 86.44 107 HIS A CA 1
ATOM 864 C C . HIS A 1 107 ? -5.414 -16.795 11.310 1.00 86.44 107 HIS A C 1
ATOM 866 O O . HIS A 1 107 ? -5.212 -17.355 12.389 1.00 86.44 107 HIS A O 1
ATOM 872 N N . VAL A 1 108 ? -5.724 -15.496 11.238 1.00 87.50 108 VAL A N 1
ATOM 873 C CA . VAL A 1 108 ? -5.847 -14.637 12.423 1.00 87.50 108 VAL A CA 1
ATOM 874 C C . VAL A 1 108 ? -7.004 -15.104 13.305 1.00 87.50 108 VAL A C 1
ATOM 876 O O . VAL A 1 108 ? -6.826 -15.239 14.514 1.00 87.50 108 VAL A O 1
ATOM 879 N N . ARG A 1 109 ? -8.173 -15.420 12.734 1.00 92.12 109 ARG A N 1
ATOM 880 C CA . ARG A 1 109 ? -9.312 -15.942 13.506 1.00 92.12 109 ARG A CA 1
ATOM 881 C C . ARG A 1 109 ? -8.977 -17.253 14.201 1.00 92.12 109 ARG A C 1
ATOM 883 O O . ARG A 1 109 ? -9.242 -17.375 15.392 1.00 92.12 109 ARG A O 1
ATOM 890 N N . ASP A 1 110 ? -8.359 -18.200 13.503 1.00 89.75 110 ASP A N 1
ATOM 891 C CA . ASP A 1 110 ? -7.998 -19.503 14.066 1.00 89.75 110 ASP A CA 1
ATOM 892 C C . ASP A 1 110 ? -7.043 -19.371 15.255 1.00 89.75 110 ASP A C 1
ATOM 894 O O . ASP A 1 110 ? -7.212 -20.054 16.267 1.00 89.75 110 ASP A O 1
ATOM 898 N N . HIS A 1 111 ? -6.089 -18.441 15.173 1.00 84.19 111 HIS A N 1
ATOM 899 C CA . HIS A 1 111 ? -5.187 -18.137 16.280 1.00 84.19 111 HIS A CA 1
ATOM 900 C C . HIS A 1 111 ? -5.907 -17.509 17.484 1.00 84.19 111 HIS A C 1
ATOM 902 O O . HIS A 1 111 ? -5.579 -17.809 18.633 1.00 84.19 111 HIS A O 1
ATOM 908 N N . LEU A 1 112 ? -6.880 -16.631 17.232 1.00 87.94 112 LEU A N 1
ATOM 909 C CA . LEU A 1 112 ? -7.541 -15.835 18.267 1.00 87.94 112 LEU A CA 1
ATOM 910 C C . LEU A 1 112 ? -8.734 -16.532 18.917 1.00 87.94 112 LEU A C 1
ATOM 912 O O . LEU A 1 112 ? -9.009 -16.275 20.088 1.00 87.94 112 LEU A O 1
ATOM 916 N N . ARG A 1 113 ? -9.417 -17.426 18.198 1.00 92.44 113 ARG A N 1
ATOM 917 C CA . ARG A 1 113 ? -10.655 -18.092 18.631 1.00 92.44 113 ARG A CA 1
ATOM 918 C C . ARG A 1 113 ? -10.579 -18.721 20.032 1.00 92.44 113 ARG A C 1
ATOM 920 O O . ARG A 1 113 ? -11.556 -18.583 20.766 1.00 92.44 113 ARG A O 1
ATOM 927 N N . PRO A 1 114 ? -9.466 -19.352 20.467 1.00 91.81 114 PRO A N 1
ATOM 928 C CA . PRO A 1 114 ? -9.371 -19.899 21.822 1.00 91.81 114 PRO A CA 1
ATOM 929 C C . PRO A 1 114 ? -9.467 -18.847 22.937 1.00 91.81 114 PRO A C 1
ATOM 931 O O . PRO A 1 114 ? -9.980 -19.147 24.011 1.00 91.81 114 PRO A O 1
ATOM 934 N N . ALA A 1 115 ? -8.965 -17.631 22.699 1.00 90.44 115 ALA A N 1
ATOM 935 C CA . ALA A 1 115 ? -8.974 -16.537 23.673 1.00 90.44 115 ALA A CA 1
ATOM 936 C C . ALA A 1 115 ? -10.153 -15.570 23.469 1.00 90.44 115 ALA A C 1
ATOM 938 O O . ALA A 1 115 ? -10.640 -14.980 24.431 1.00 90.44 115 ALA A O 1
ATOM 939 N N . PHE A 1 116 ? -10.626 -15.433 22.228 1.00 93.19 116 PHE A N 1
ATOM 940 C CA . PHE A 1 116 ? -11.674 -14.504 21.816 1.00 93.19 116 PHE A CA 1
ATOM 941 C C . PHE A 1 116 ? -12.687 -15.207 20.894 1.00 93.19 116 PHE A C 1
ATOM 943 O O . PHE A 1 116 ? -12.625 -15.036 19.676 1.00 93.19 116 PHE A O 1
ATOM 950 N N . PRO A 1 117 ? -13.639 -15.991 21.433 1.00 93.31 117 PRO A N 1
ATOM 951 C CA . PRO A 1 117 ? -14.623 -16.711 20.617 1.00 93.31 117 PRO A CA 1
ATOM 952 C C . PRO A 1 117 ? -15.466 -15.805 19.701 1.00 93.31 117 PRO A C 1
ATOM 954 O O . PRO A 1 117 ? -15.864 -16.220 18.620 1.00 93.31 117 PRO A O 1
ATOM 957 N N . GLN A 1 118 ? -15.685 -14.547 20.093 1.00 92.19 118 GLN A N 1
ATOM 958 C CA . GLN A 1 118 ? -16.412 -13.524 19.327 1.00 92.19 118 GLN A CA 1
ATOM 959 C C . GLN A 1 118 ? -15.645 -12.964 18.112 1.00 92.19 118 GLN A C 1
ATOM 961 O O . GLN A 1 118 ? -16.091 -12.000 17.483 1.00 92.19 118 GLN A O 1
ATOM 966 N N . VAL A 1 119 ? -14.455 -13.496 17.807 1.00 94.12 119 VAL A N 1
ATOM 967 C CA . VAL A 1 119 ? -13.650 -13.072 16.650 1.00 94.12 119 VAL A CA 1
ATOM 968 C C . VAL A 1 119 ? -14.330 -13.409 15.319 1.00 94.12 119 VAL A C 1
ATOM 970 O O . VAL A 1 119 ? -14.155 -12.687 14.337 1.00 94.12 119 VAL A O 1
ATOM 973 N N . ASP A 1 120 ? -15.147 -14.464 15.292 1.00 94.44 120 ASP A N 1
ATOM 974 C CA . ASP A 1 120 ? -15.882 -14.880 14.095 1.00 94.44 120 ASP A CA 1
ATOM 975 C C . ASP A 1 120 ? -17.043 -13.911 13.760 1.00 94.44 120 ASP A C 1
ATOM 977 O O . ASP A 1 120 ? -17.444 -13.823 12.601 1.00 94.44 120 ASP A O 1
ATOM 981 N N . ASP A 1 121 ? -17.498 -13.097 14.726 1.00 95.38 121 ASP A N 1
ATOM 982 C CA . ASP A 1 121 ? -18.517 -12.049 14.524 1.00 95.38 121 ASP A CA 1
ATOM 983 C C . ASP A 1 121 ? -17.962 -10.777 13.857 1.00 95.38 121 ASP A C 1
ATOM 985 O O . ASP A 1 121 ? -18.714 -9.848 13.559 1.00 95.38 121 ASP A O 1
ATOM 989 N N . ILE A 1 122 ? -16.639 -10.671 13.702 1.00 96.62 122 ILE A N 1
ATOM 990 C CA . ILE A 1 122 ? -15.989 -9.506 13.096 1.00 96.62 122 ILE A CA 1
ATOM 991 C C . ILE A 1 122 ? -15.867 -9.742 11.597 1.00 96.62 122 ILE A C 1
ATOM 993 O O . ILE A 1 122 ? -15.111 -10.612 11.172 1.00 96.62 122 ILE A O 1
ATOM 997 N N . GLU A 1 123 ? -16.560 -8.956 10.784 1.00 96.00 123 GLU A N 1
ATOM 998 C CA . GLU A 1 123 ? -16.542 -9.090 9.326 1.00 96.00 123 GLU A CA 1
ATOM 999 C C . GLU A 1 123 ? -15.397 -8.273 8.707 1.00 96.00 123 GLU A C 1
ATOM 1001 O O . GLU A 1 123 ? -15.163 -7.128 9.092 1.00 96.00 123 GLU A O 1
ATOM 1006 N N . VAL A 1 124 ? -14.693 -8.824 7.714 1.00 95.88 124 VAL A N 1
ATOM 1007 C CA . VAL A 1 124 ? -13.702 -8.074 6.924 1.00 95.88 124 VAL A CA 1
ATOM 1008 C C . VAL A 1 124 ? -14.276 -7.810 5.540 1.00 95.88 124 VAL A C 1
ATOM 1010 O O . VAL A 1 124 ? -14.619 -8.749 4.830 1.00 95.88 124 VAL A O 1
ATOM 1013 N N . VAL A 1 125 ? -14.384 -6.537 5.154 1.00 94.94 125 VAL A N 1
ATOM 1014 C CA . VAL A 1 125 ? -15.039 -6.122 3.903 1.00 94.94 125 VAL A CA 1
ATOM 1015 C C . VAL A 1 125 ? -14.140 -5.229 3.058 1.00 94.94 125 VAL A C 1
ATOM 1017 O O . VAL A 1 125 ? -13.395 -4.397 3.583 1.00 94.94 125 VAL A O 1
ATOM 1020 N N . VAL A 1 126 ? -14.240 -5.364 1.733 1.00 93.62 126 VAL A N 1
ATOM 1021 C CA . VAL A 1 126 ? -13.535 -4.499 0.777 1.00 93.62 126 VAL A CA 1
ATOM 1022 C C . VAL A 1 126 ? -14.387 -3.280 0.429 1.00 93.62 126 VAL A C 1
ATOM 1024 O O . VAL A 1 126 ? -15.590 -3.382 0.198 1.00 93.62 126 VAL A O 1
ATOM 1027 N N . THR A 1 127 ? -13.755 -2.112 0.360 1.00 93.75 127 THR A N 1
ATOM 1028 C CA . THR A 1 127 ? -14.401 -0.829 0.056 1.00 93.75 127 THR A CA 1
ATOM 1029 C C . THR A 1 127 ? -13.692 -0.081 -1.069 1.00 93.75 127 THR A C 1
ATOM 1031 O O . THR A 1 127 ? -12.509 -0.300 -1.333 1.00 93.75 127 THR A O 1
ATOM 1034 N N . TYR A 1 128 ? -14.410 0.847 -1.704 1.00 92.06 128 TYR A N 1
ATOM 1035 C CA . TYR A 1 128 ? -13.856 1.742 -2.725 1.00 92.06 128 TYR A CA 1
ATOM 1036 C C . TYR A 1 128 ? -13.129 2.962 -2.159 1.00 92.06 128 TYR A C 1
ATOM 1038 O O . TYR A 1 128 ? -12.547 3.701 -2.938 1.00 92.06 128 TYR A O 1
ATOM 1046 N N . ASP A 1 129 ? -13.168 3.206 -0.846 1.00 91.69 129 ASP A N 1
ATOM 1047 C CA . ASP A 1 129 ? -12.538 4.397 -0.266 1.00 91.69 129 ASP A CA 1
ATOM 1048 C C . ASP A 1 129 ? -11.008 4.257 -0.324 1.00 91.69 129 ASP A C 1
ATOM 1050 O O . ASP A 1 129 ? -10.473 3.405 0.393 1.00 91.69 129 ASP A O 1
ATOM 1054 N N . PRO A 1 130 ? -10.291 5.011 -1.174 1.00 91.31 130 PRO A N 1
ATOM 1055 C CA . PRO A 1 130 ? -8.866 4.812 -1.385 1.00 91.31 130 PRO A CA 1
ATOM 1056 C C . PRO A 1 130 ? -8.048 5.210 -0.150 1.00 91.31 130 PRO A C 1
ATOM 1058 O O . PRO A 1 130 ? -8.028 6.364 0.268 1.00 91.31 130 PRO A O 1
ATOM 1061 N N . ARG A 1 131 ? -7.326 4.249 0.437 1.00 91.56 131 ARG A N 1
ATOM 1062 C CA . ARG A 1 131 ? -6.469 4.485 1.612 1.00 91.56 131 ARG A CA 1
ATOM 1063 C C . ARG A 1 131 ? -5.349 3.457 1.732 1.00 91.56 131 ARG A C 1
ATOM 1065 O O . ARG A 1 131 ? -5.450 2.340 1.223 1.00 91.56 131 ARG A O 1
ATOM 1072 N N . LEU A 1 132 ? -4.305 3.825 2.472 1.00 90.12 132 LEU A N 1
ATOM 1073 C CA . LEU A 1 132 ? -3.158 2.960 2.774 1.00 90.12 132 LEU A CA 1
ATOM 1074 C C . LEU A 1 132 ? -3.327 2.091 4.023 1.00 90.12 132 LEU A C 1
ATOM 1076 O O . LEU A 1 132 ? -2.493 1.234 4.276 1.00 90.12 132 LEU A O 1
ATOM 1080 N N . TYR A 1 133 ? -4.376 2.286 4.810 1.00 89.69 133 TYR A N 1
ATOM 1081 C CA . TYR A 1 133 ? -4.553 1.595 6.084 1.00 89.69 133 TYR A CA 1
ATOM 1082 C C . TYR A 1 133 ? -5.937 0.978 6.185 1.00 89.69 133 TYR A C 1
ATOM 1084 O O . TYR A 1 133 ? -6.902 1.442 5.572 1.00 89.69 133 TYR A O 1
ATOM 1092 N N . VAL A 1 134 ? -6.011 -0.084 6.972 1.00 92.69 134 VAL A N 1
ATOM 1093 C CA . VAL A 1 134 ? -7.254 -0.764 7.323 1.00 92.69 134 VAL A CA 1
ATOM 1094 C C . VAL A 1 134 ? -7.924 0.021 8.461 1.00 92.69 134 VAL A C 1
ATOM 1096 O O . VAL A 1 134 ? -7.255 0.788 9.148 1.00 92.69 134 VAL A O 1
ATOM 1099 N N . ARG A 1 135 ? -9.250 -0.074 8.618 1.00 93.06 135 ARG A N 1
ATOM 1100 C CA . ARG A 1 135 ? -9.949 0.537 9.762 1.00 93.06 135 ARG A CA 1
ATOM 1101 C C . ARG A 1 135 ? -10.993 -0.385 10.364 1.00 93.06 135 ARG A C 1
ATOM 1103 O O . ARG A 1 135 ? -11.843 -0.901 9.639 1.00 93.06 135 ARG A O 1
ATOM 1110 N N . ALA A 1 136 ? -10.997 -0.478 11.681 1.00 94.12 136 ALA A N 1
ATOM 1111 C CA . ALA A 1 136 ? -12.086 -1.005 12.474 1.00 94.12 136 ALA A CA 1
ATOM 1112 C C . ALA A 1 136 ? -13.271 -0.025 12.527 1.00 94.12 136 ALA A C 1
ATOM 1114 O O . ALA A 1 136 ? -13.121 1.193 12.639 1.00 94.12 136 ALA A O 1
ATOM 1115 N N . HIS A 1 137 ? -14.476 -0.580 12.476 1.00 94.06 137 HIS A N 1
ATOM 1116 C CA . HIS A 1 137 ? -15.751 0.100 12.650 1.00 94.06 137 HIS A CA 1
ATOM 1117 C C . HIS A 1 137 ? -16.534 -0.634 13.741 1.00 94.06 137 HIS A C 1
ATOM 1119 O O . HIS A 1 137 ? -17.184 -1.644 13.467 1.00 94.06 137 HIS A O 1
ATOM 1125 N N . HIS A 1 138 ? -16.455 -0.130 14.976 1.00 92.69 138 HIS A N 1
ATOM 1126 C CA . HIS A 1 138 ? -17.030 -0.773 16.164 1.00 92.69 138 HIS A CA 1
ATOM 1127 C C . HIS A 1 138 ? -18.542 -0.988 16.045 1.00 92.69 138 HIS A C 1
ATOM 1129 O O . HIS A 1 138 ? -18.999 -2.116 16.222 1.00 92.69 138 HIS A O 1
ATOM 1135 N N . ALA A 1 139 ? -19.294 0.047 15.652 1.00 92.25 139 ALA A N 1
ATOM 1136 C CA . ALA A 1 139 ? -20.751 -0.017 15.509 1.00 92.25 139 ALA A CA 1
ATOM 1137 C C . ALA A 1 139 ? -21.258 -1.169 14.619 1.00 92.25 139 ALA A C 1
ATOM 1139 O O . ALA A 1 139 ? -22.322 -1.724 14.875 1.00 92.25 139 ALA A O 1
ATOM 1140 N N . THR A 1 140 ? -20.505 -1.540 13.579 1.00 94.12 140 THR A N 1
ATOM 1141 C CA . THR A 1 140 ? -20.869 -2.625 12.652 1.00 94.12 140 THR A CA 1
ATOM 1142 C C . THR A 1 140 ? -20.002 -3.871 12.814 1.00 94.12 140 THR A C 1
ATOM 1144 O O . THR A 1 140 ? -20.149 -4.795 12.025 1.00 94.12 140 THR A O 1
ATOM 1147 N N . ARG A 1 141 ? -19.072 -3.891 13.781 1.00 95.12 141 ARG A N 1
ATOM 1148 C CA . ARG A 1 141 ? -18.035 -4.930 13.951 1.00 95.12 141 ARG A CA 1
ATOM 1149 C C . ARG A 1 141 ? -17.320 -5.284 12.641 1.00 95.12 141 ARG A C 1
ATOM 1151 O O . ARG A 1 141 ? -17.056 -6.448 12.358 1.00 95.12 141 ARG A O 1
ATOM 1158 N N . GLN A 1 142 ? -17.005 -4.269 11.838 1.00 96.69 142 GLN A N 1
ATOM 1159 C CA . GLN A 1 142 ? -16.370 -4.459 10.533 1.00 96.69 142 GLN A CA 1
ATOM 1160 C C . GLN A 1 142 ? -14.934 -3.957 10.522 1.00 96.69 142 GLN A C 1
ATOM 1162 O O . GLN A 1 142 ? -14.649 -2.863 11.001 1.00 96.69 142 GLN A O 1
ATOM 1167 N N . ILE A 1 143 ? -14.053 -4.702 9.872 1.00 96.88 143 ILE A N 1
ATOM 1168 C CA . ILE A 1 143 ? -12.739 -4.246 9.437 1.00 96.88 143 ILE A CA 1
ATOM 1169 C C . ILE A 1 143 ? -12.859 -3.899 7.952 1.00 96.88 143 ILE A C 1
ATOM 1171 O O . ILE A 1 143 ? -13.110 -4.761 7.111 1.00 96.88 143 ILE A O 1
ATOM 1175 N N . ARG A 1 144 ? -12.711 -2.618 7.612 1.00 95.88 144 ARG A N 1
ATOM 1176 C CA . ARG A 1 144 ? -12.812 -2.128 6.234 1.00 95.88 144 ARG A CA 1
ATOM 1177 C C . ARG A 1 144 ? -11.432 -2.017 5.608 1.00 95.88 144 ARG A C 1
ATOM 1179 O O . ARG A 1 144 ? -10.608 -1.200 6.022 1.00 95.88 144 ARG A O 1
ATOM 1186 N N . LEU A 1 145 ? -11.221 -2.819 4.575 1.00 94.75 145 LEU A N 1
ATOM 1187 C CA . LEU A 1 145 ? -10.044 -2.825 3.722 1.00 94.75 145 LEU A CA 1
ATOM 1188 C C . LEU A 1 145 ? -10.345 -2.032 2.447 1.00 94.75 145 LEU A C 1
ATOM 1190 O O . LEU A 1 145 ? -11.401 -2.201 1.840 1.00 94.75 145 LEU A O 1
ATOM 1194 N N . SER A 1 146 ? -9.440 -1.162 2.008 1.00 93.81 146 SER A N 1
ATOM 1195 C CA . SER A 1 146 ? -9.607 -0.525 0.702 1.00 93.81 146 SER A CA 1
ATOM 1196 C C . SER A 1 146 ? -9.095 -1.419 -0.413 1.00 93.81 146 SER A C 1
ATOM 1198 O O . SER A 1 146 ? -8.060 -2.076 -0.279 1.00 93.81 146 SER A O 1
ATOM 1200 N N . LEU A 1 147 ? -9.822 -1.414 -1.530 1.00 92.25 147 LEU A N 1
ATOM 1201 C CA . LEU A 1 147 ? -9.515 -2.192 -2.725 1.00 92.25 147 LEU A CA 1
ATOM 1202 C C . LEU A 1 147 ? -8.056 -1.999 -3.175 1.00 92.25 147 LEU A C 1
ATOM 1204 O O . LEU A 1 147 ? -7.402 -2.957 -3.579 1.00 92.25 147 LEU A O 1
ATOM 1208 N N . VAL A 1 148 ? -7.522 -0.781 -3.043 1.00 92.69 148 VAL A N 1
ATOM 1209 C CA . VAL A 1 148 ? -6.174 -0.421 -3.510 1.00 92.69 148 VAL A CA 1
ATOM 1210 C C . VAL A 1 148 ? -5.067 -0.618 -2.481 1.00 92.69 148 VAL A C 1
ATOM 1212 O O . VAL A 1 148 ? -3.897 -0.587 -2.864 1.00 92.69 148 VAL A O 1
ATOM 1215 N N . THR A 1 149 ? -5.396 -0.826 -1.199 1.00 92.62 149 THR A N 1
ATOM 1216 C CA . THR A 1 149 ? -4.413 -0.784 -0.103 1.00 92.62 149 THR A CA 1
ATOM 1217 C C . THR A 1 149 ? -3.239 -1.719 -0.366 1.00 92.62 149 THR A C 1
ATOM 1219 O O . THR A 1 149 ? -2.092 -1.279 -0.380 1.00 92.62 149 THR A O 1
ATOM 1222 N N . ARG A 1 150 ? -3.511 -2.995 -0.660 1.00 92.12 150 ARG A N 1
ATOM 1223 C CA . ARG A 1 150 ? -2.450 -3.984 -0.884 1.00 92.12 150 ARG A CA 1
ATOM 1224 C C . ARG A 1 150 ? -1.597 -3.660 -2.106 1.00 92.12 150 ARG A C 1
ATOM 1226 O O . ARG A 1 150 ? -0.384 -3.829 -2.057 1.00 92.12 150 ARG A O 1
ATOM 1233 N N . GLN A 1 151 ? -2.205 -3.182 -3.191 1.00 91.62 151 GLN A N 1
ATOM 1234 C CA . GLN A 1 151 ? -1.456 -2.855 -4.404 1.00 91.62 151 GLN A CA 1
ATOM 1235 C C . GLN A 1 151 ? -0.528 -1.655 -4.200 1.00 91.62 151 GLN A C 1
ATOM 1237 O O . GLN A 1 151 ? 0.579 -1.624 -4.742 1.00 91.62 151 GLN A O 1
ATOM 1242 N N . LEU A 1 152 ? -0.961 -0.671 -3.414 1.00 92.88 152 LEU A N 1
ATOM 1243 C CA . LEU A 1 152 ? -0.109 0.445 -3.026 1.00 92.88 152 LEU A CA 1
ATOM 1244 C C . LEU A 1 152 ? 1.072 -0.028 -2.177 1.00 92.88 152 LEU A C 1
ATOM 1246 O O . LEU A 1 152 ? 2.203 0.321 -2.506 1.00 92.88 152 LEU A O 1
ATOM 1250 N N . TRP A 1 153 ? 0.833 -0.867 -1.162 1.00 94.56 153 TRP A N 1
ATOM 1251 C CA . TRP A 1 153 ? 1.909 -1.453 -0.353 1.00 94.56 153 TRP A CA 1
ATOM 1252 C C . TRP A 1 153 ? 2.894 -2.242 -1.200 1.00 94.56 153 TRP A C 1
ATOM 1254 O O . TRP A 1 153 ? 4.075 -1.927 -1.184 1.00 94.56 153 TRP A O 1
ATOM 1264 N N . HIS A 1 154 ? 2.410 -3.145 -2.054 1.00 94.38 154 HIS A N 1
ATOM 1265 C CA . HIS A 1 154 ? 3.261 -3.871 -2.996 1.00 94.38 154 HIS A CA 1
ATOM 1266 C C . HIS A 1 154 ? 4.094 -2.926 -3.878 1.00 94.38 154 HIS A C 1
ATOM 1268 O O . HIS A 1 154 ? 5.273 -3.166 -4.108 1.00 94.38 154 HIS A O 1
ATOM 1274 N N . THR A 1 155 ? 3.515 -1.820 -4.351 1.00 93.38 155 THR A N 1
ATOM 1275 C CA . THR A 1 155 ? 4.230 -0.849 -5.195 1.00 93.38 155 THR A CA 1
ATOM 1276 C C . THR A 1 155 ? 5.317 -0.096 -4.421 1.00 93.38 155 THR A C 1
ATOM 1278 O O . THR A 1 155 ? 6.414 0.114 -4.943 1.00 93.38 155 THR A O 1
ATOM 1281 N N . ILE A 1 156 ? 5.043 0.297 -3.175 1.00 94.69 156 ILE A N 1
ATOM 1282 C CA . ILE A 1 156 ? 6.016 0.967 -2.301 1.00 94.69 156 ILE A CA 1
ATOM 1283 C C . ILE A 1 156 ? 7.095 -0.023 -1.842 1.00 94.69 156 ILE A C 1
ATOM 1285 O O . ILE A 1 156 ? 8.275 0.312 -1.828 1.00 94.69 156 ILE A O 1
ATOM 1289 N N . ASP A 1 157 ? 6.743 -1.263 -1.527 1.00 95.81 157 ASP A N 1
ATOM 1290 C CA . ASP A 1 157 ? 7.729 -2.278 -1.174 1.00 95.81 157 ASP A CA 1
ATOM 1291 C C . ASP A 1 157 ? 8.587 -2.645 -2.384 1.00 95.81 157 ASP A C 1
ATOM 1293 O O . ASP A 1 157 ? 9.801 -2.770 -2.247 1.00 95.81 157 ASP A O 1
ATOM 1297 N N . LEU A 1 158 ? 8.016 -2.713 -3.590 1.00 94.81 158 LEU A N 1
ATOM 1298 C CA . LEU A 1 158 ? 8.780 -2.906 -4.822 1.00 94.81 158 LEU A CA 1
ATOM 1299 C C . LEU A 1 158 ? 9.761 -1.754 -5.063 1.00 94.81 158 LEU A C 1
ATOM 1301 O O . LEU A 1 158 ? 10.880 -1.985 -5.527 1.00 94.81 158 LEU A O 1
ATOM 1305 N N . PHE A 1 159 ? 9.395 -0.524 -4.693 1.00 92.94 159 PHE A N 1
ATOM 1306 C CA . PHE A 1 159 ? 10.311 0.616 -4.706 1.00 92.94 159 PHE A CA 1
ATOM 1307 C C . PHE A 1 159 ? 11.538 0.358 -3.823 1.00 92.94 159 PHE A C 1
ATOM 1309 O O . PHE A 1 159 ? 12.677 0.508 -4.278 1.00 92.94 159 PHE A O 1
ATOM 1316 N N . LEU A 1 160 ? 11.314 -0.084 -2.584 1.00 94.06 160 LEU A N 1
ATOM 1317 C CA . LEU A 1 160 ? 12.379 -0.365 -1.622 1.00 94.06 160 LEU A CA 1
ATOM 1318 C C . LEU A 1 160 ? 13.217 -1.576 -2.040 1.00 94.06 160 LEU A C 1
ATOM 1320 O O . LEU A 1 160 ? 14.445 -1.508 -2.052 1.00 94.06 160 LEU A O 1
ATOM 1324 N N . TRP A 1 161 ? 12.577 -2.658 -2.462 1.00 94.31 161 TRP A N 1
ATOM 1325 C CA . TRP A 1 161 ? 13.229 -3.895 -2.874 1.00 94.31 161 TRP A CA 1
ATOM 1326 C C . TRP A 1 161 ? 14.024 -3.776 -4.176 1.00 94.31 161 TRP A C 1
ATOM 1328 O O . TRP A 1 161 ? 15.073 -4.412 -4.330 1.00 94.31 161 TRP A O 1
ATOM 1338 N N . ASN A 1 162 ? 13.599 -2.905 -5.092 1.00 92.06 162 ASN A N 1
ATOM 1339 C CA . ASN A 1 162 ? 14.418 -2.525 -6.239 1.00 92.06 162 ASN A CA 1
ATOM 1340 C C . ASN A 1 162 ? 15.725 -1.855 -5.783 1.00 92.06 162 ASN A C 1
ATOM 1342 O O . ASN A 1 162 ? 16.785 -2.156 -6.336 1.00 92.06 162 ASN A O 1
ATOM 1346 N N . ALA A 1 163 ? 15.685 -1.006 -4.750 1.00 89.62 163 ALA A N 1
ATOM 1347 C CA . ALA A 1 163 ? 16.889 -0.410 -4.173 1.00 89.62 163 ALA A CA 1
ATOM 1348 C C . ALA A 1 163 ? 17.751 -1.440 -3.422 1.00 89.62 163 ALA A C 1
ATOM 1350 O O . ALA A 1 163 ? 18.975 -1.425 -3.555 1.00 89.62 163 ALA A O 1
ATOM 1351 N N . VAL A 1 164 ? 17.137 -2.382 -2.697 1.00 89.88 164 VAL A N 1
ATOM 1352 C CA . VAL A 1 164 ? 17.849 -3.520 -2.083 1.00 89.88 164 VAL A CA 1
ATOM 1353 C C . VAL A 1 164 ? 18.587 -4.333 -3.151 1.00 89.88 164 VAL A C 1
ATOM 1355 O O . VAL A 1 164 ? 19.765 -4.645 -2.986 1.00 89.88 164 VAL A O 1
ATOM 1358 N N . SER A 1 165 ? 17.941 -4.602 -4.286 1.00 89.06 165 SER A N 1
ATOM 1359 C CA . SER A 1 165 ? 18.560 -5.319 -5.406 1.00 89.06 165 SER A CA 1
ATOM 1360 C C . SER A 1 165 ? 19.732 -4.550 -6.021 1.00 89.06 165 SER A C 1
ATOM 1362 O O . SER A 1 165 ? 20.777 -5.142 -6.291 1.00 89.06 165 SER A O 1
ATOM 1364 N N . VAL A 1 166 ? 19.606 -3.225 -6.185 1.00 86.00 166 VAL A N 1
ATOM 1365 C CA . VAL A 1 166 ? 20.729 -2.358 -6.592 1.00 86.00 166 VAL A CA 1
ATOM 1366 C C . VAL A 1 166 ? 21.880 -2.484 -5.596 1.00 86.00 166 VAL A C 1
ATOM 1368 O O . VAL A 1 166 ? 23.025 -2.670 -6.000 1.00 86.00 166 VAL A O 1
ATOM 1371 N N . ARG A 1 167 ? 21.591 -2.421 -4.291 1.00 83.56 167 ARG A N 1
ATOM 1372 C CA . ARG A 1 167 ? 22.613 -2.522 -3.247 1.00 83.56 167 ARG A CA 1
ATOM 1373 C C . ARG A 1 167 ? 23.364 -3.845 -3.313 1.00 83.56 167 ARG A C 1
ATOM 1375 O O . ARG A 1 167 ? 24.589 -3.834 -3.250 1.00 83.56 167 ARG A O 1
ATOM 1382 N N . GLN A 1 168 ? 22.656 -4.964 -3.445 1.00 83.62 168 GLN A N 1
ATOM 1383 C CA . GLN A 1 168 ? 23.280 -6.283 -3.551 1.00 83.62 168 GLN A CA 1
ATOM 1384 C C . GLN A 1 168 ? 24.193 -6.389 -4.776 1.00 83.62 168 GLN A C 1
ATOM 1386 O O . GLN A 1 168 ? 25.307 -6.899 -4.666 1.00 83.62 168 GLN A O 1
ATOM 1391 N N . GLN A 1 169 ? 23.751 -5.866 -5.924 1.00 81.69 169 GLN A N 1
ATOM 1392 C CA . GLN A 1 169 ? 24.569 -5.814 -7.135 1.00 81.69 169 GLN A CA 1
ATOM 1393 C C . GLN A 1 169 ? 25.839 -4.983 -6.910 1.00 81.69 169 GLN A C 1
ATOM 1395 O O . GLN A 1 169 ? 26.934 -5.443 -7.219 1.00 81.69 169 GLN A O 1
ATOM 1400 N N . LEU A 1 170 ? 25.703 -3.797 -6.310 1.00 79.00 170 LEU A N 1
ATOM 1401 C CA . LEU A 1 170 ? 26.828 -2.909 -6.021 1.00 79.00 170 LEU A CA 1
ATOM 1402 C C . LEU A 1 170 ? 27.829 -3.509 -5.024 1.00 79.00 170 LEU A C 1
ATOM 1404 O O . LEU A 1 170 ? 29.031 -3.339 -5.204 1.00 79.00 170 LEU A O 1
ATOM 1408 N N . ILE A 1 171 ? 27.361 -4.223 -3.994 1.00 77.31 171 ILE A N 1
ATOM 1409 C CA . ILE A 1 171 ? 28.243 -4.932 -3.052 1.00 77.31 171 ILE A CA 1
ATOM 1410 C C . ILE A 1 171 ? 29.078 -5.981 -3.794 1.00 77.31 171 ILE A C 1
ATOM 1412 O O . ILE A 1 171 ? 30.270 -6.112 -3.521 1.00 77.31 171 ILE A O 1
ATOM 1416 N N . GLY A 1 172 ? 28.465 -6.690 -4.747 1.00 73.69 172 GLY A N 1
ATOM 1417 C CA . GLY A 1 172 ? 29.143 -7.695 -5.562 1.00 73.69 172 GLY A CA 1
ATOM 1418 C C . GLY A 1 172 ? 30.198 -7.128 -6.518 1.00 73.69 172 GLY A C 1
ATOM 1419 O O . GLY A 1 172 ? 31.144 -7.840 -6.836 1.00 73.69 172 GLY A O 1
ATOM 1420 N N . THR A 1 173 ? 30.063 -5.872 -6.961 1.00 72.00 173 THR A N 1
ATOM 1421 C CA . THR A 1 173 ? 30.959 -5.260 -7.964 1.00 72.00 173 THR A CA 1
ATOM 1422 C C . THR A 1 173 ? 31.968 -4.268 -7.385 1.00 72.00 173 THR A C 1
ATOM 1424 O O . THR A 1 173 ? 33.119 -4.246 -7.801 1.00 72.00 173 THR A O 1
ATOM 1427 N N . THR A 1 174 ? 31.554 -3.443 -6.424 1.00 68.12 174 THR A N 1
ATOM 1428 C CA . THR A 1 174 ? 32.324 -2.292 -5.902 1.00 68.12 174 THR A CA 1
ATOM 1429 C C . THR A 1 174 ? 32.652 -2.409 -4.410 1.00 68.12 174 THR A C 1
ATOM 1431 O O . THR A 1 174 ? 33.267 -1.517 -3.825 1.00 68.12 174 THR A O 1
ATOM 1434 N N . GLY A 1 175 ? 32.271 -3.526 -3.784 1.00 64.88 175 GLY A N 1
ATOM 1435 C CA . GLY A 1 175 ? 32.501 -3.795 -2.370 1.00 64.88 175 GLY A CA 1
ATOM 1436 C C . GLY A 1 175 ? 31.455 -3.172 -1.440 1.00 64.88 175 GLY A C 1
ATOM 1437 O O . GLY A 1 175 ? 30.505 -2.496 -1.843 1.00 64.88 175 GLY A O 1
ATOM 1438 N N . SER A 1 176 ? 31.618 -3.410 -0.139 1.00 62.91 176 SER A N 1
ATOM 1439 C CA . SER A 1 176 ? 30.608 -3.102 0.883 1.00 62.91 176 SER A CA 1
ATOM 1440 C C . SER A 1 176 ? 30.285 -1.610 1.049 1.00 62.91 176 SER A C 1
ATOM 1442 O O . SER A 1 176 ? 29.227 -1.296 1.586 1.00 62.91 176 SER A O 1
ATOM 1444 N N . ASN A 1 177 ? 31.101 -0.677 0.549 1.00 61.62 177 ASN A N 1
ATOM 1445 C CA . ASN A 1 177 ? 30.918 0.770 0.755 1.00 61.62 177 ASN A CA 1
ATOM 1446 C C . ASN A 1 177 ? 30.122 1.494 -0.345 1.00 61.62 177 ASN A C 1
ATOM 1448 O O . ASN A 1 177 ? 29.972 2.712 -0.286 1.00 61.62 177 ASN A O 1
ATOM 1452 N N . ALA A 1 178 ? 29.600 0.779 -1.343 1.00 63.22 178 ALA A N 1
ATOM 1453 C CA . ALA A 1 178 ? 28.888 1.405 -2.454 1.00 63.22 178 ALA A CA 1
ATOM 1454 C C . ALA A 1 178 ? 27.639 2.196 -2.014 1.00 63.22 178 ALA A C 1
ATOM 1456 O O . ALA A 1 178 ? 26.711 1.635 -1.423 1.00 63.22 178 ALA A O 1
ATOM 1457 N N . ALA A 1 179 ? 27.600 3.493 -2.323 1.00 67.25 179 ALA A N 1
ATOM 1458 C CA . ALA A 1 179 ? 26.461 4.343 -2.001 1.00 67.25 179 ALA A CA 1
ATOM 1459 C C . ALA A 1 179 ? 25.244 3.986 -2.868 1.00 67.25 179 ALA A C 1
ATOM 1461 O O . ALA A 1 179 ? 25.362 3.772 -4.075 1.00 67.25 179 ALA A O 1
ATOM 1462 N N . LEU A 1 180 ? 24.063 3.946 -2.251 1.00 73.81 180 LEU A N 1
ATOM 1463 C CA . LEU A 1 180 ? 22.812 3.882 -2.999 1.00 73.81 180 LEU A CA 1
ATOM 1464 C C . LEU A 1 180 ? 22.544 5.229 -3.688 1.00 73.81 180 LEU A C 1
ATOM 1466 O O . LEU A 1 180 ? 22.873 6.270 -3.115 1.00 73.81 180 LEU A O 1
ATOM 1470 N N . PRO A 1 181 ? 21.918 5.238 -4.880 1.00 68.69 181 PRO A N 1
ATOM 1471 C CA . PRO A 1 181 ? 21.419 6.470 -5.481 1.00 68.69 181 PRO A CA 1
ATOM 1472 C C . PRO A 1 181 ? 20.517 7.216 -4.491 1.00 68.69 181 PRO A C 1
ATOM 1474 O O . PRO A 1 181 ? 19.694 6.579 -3.836 1.00 68.69 181 PRO A O 1
ATOM 1477 N N . ASN A 1 182 ? 20.655 8.544 -4.389 1.00 73.25 182 ASN A N 1
ATOM 1478 C CA . ASN A 1 182 ? 19.823 9.370 -3.508 1.00 73.25 182 ASN A CA 1
ATOM 1479 C C . ASN A 1 182 ? 18.355 9.317 -3.978 1.00 73.25 182 ASN A C 1
ATOM 1481 O O . ASN A 1 182 ? 18.037 9.905 -5.014 1.00 73.25 182 ASN A O 1
ATOM 1485 N N . PRO A 1 183 ? 17.454 8.632 -3.254 1.00 81.88 183 PRO A N 1
ATOM 1486 C CA . PRO A 1 183 ? 16.066 8.489 -3.678 1.00 81.88 183 PRO A CA 1
ATOM 1487 C C . PRO A 1 183 ? 15.307 9.789 -3.410 1.00 81.88 183 PRO A C 1
ATOM 1489 O O . PRO A 1 183 ? 15.480 10.367 -2.343 1.00 81.88 183 PRO A O 1
ATOM 1492 N N . SER A 1 184 ? 14.455 10.238 -4.334 1.00 86.88 184 SER A N 1
ATOM 1493 C CA . SER A 1 184 ? 13.618 11.436 -4.149 1.00 86.88 184 SER A CA 1
ATOM 1494 C C . SER A 1 184 ? 12.186 11.066 -3.770 1.00 86.88 184 SER A C 1
ATOM 1496 O O . SER A 1 184 ? 11.644 10.082 -4.278 1.00 86.88 184 SER A O 1
ATOM 1498 N N . TYR A 1 185 ? 11.538 11.885 -2.934 1.00 88.25 185 TYR A N 1
ATOM 1499 C CA . TYR A 1 185 ? 10.102 11.737 -2.665 1.00 88.25 185 TYR A CA 1
ATOM 1500 C C . TYR A 1 185 ? 9.258 11.887 -3.939 1.00 88.25 185 TYR A C 1
ATOM 1502 O O . TYR A 1 185 ? 8.205 11.259 -4.052 1.00 88.25 185 TYR A O 1
ATOM 1510 N N . ASP A 1 186 ? 9.760 12.625 -4.935 1.00 89.00 186 ASP A N 1
ATOM 1511 C CA . ASP A 1 186 ? 9.122 12.772 -6.245 1.00 89.00 186 ASP A CA 1
ATOM 1512 C C . ASP A 1 186 ? 8.936 11.436 -6.968 1.00 89.00 186 ASP A C 1
ATOM 1514 O O . ASP A 1 186 ? 8.058 11.323 -7.816 1.00 89.00 186 ASP A O 1
ATOM 1518 N N . SER A 1 187 ? 9.732 10.413 -6.634 1.00 87.31 187 SER A N 1
ATOM 1519 C CA . SER A 1 187 ? 9.601 9.073 -7.217 1.00 87.31 187 SER A CA 1
ATOM 1520 C C . SER A 1 187 ? 8.416 8.281 -6.652 1.00 87.31 187 SER A C 1
ATOM 1522 O O . SER A 1 187 ? 7.946 7.357 -7.308 1.00 87.31 187 SER A O 1
ATOM 1524 N N . LEU A 1 188 ? 7.918 8.637 -5.461 1.00 89.06 188 LEU A N 1
ATOM 1525 C CA . LEU A 1 188 ? 6.736 8.014 -4.851 1.00 89.06 188 LEU A CA 1
ATOM 1526 C C . LEU A 1 188 ? 5.440 8.774 -5.156 1.00 89.06 188 LEU A C 1
ATOM 1528 O O . LEU A 1 188 ? 4.367 8.169 -5.150 1.00 89.06 188 LEU A O 1
ATOM 1532 N N . LEU A 1 189 ? 5.526 10.078 -5.450 1.00 90.75 189 LEU A N 1
ATOM 1533 C CA . LEU A 1 189 ? 4.357 10.924 -5.717 1.00 90.75 189 LEU A CA 1
ATOM 1534 C C . LEU A 1 189 ? 3.375 10.326 -6.740 1.00 90.75 189 LEU A C 1
ATOM 1536 O O . LEU A 1 189 ? 2.191 10.277 -6.417 1.00 90.75 189 LEU A O 1
ATOM 1540 N N . PRO A 1 190 ? 3.788 9.800 -7.910 1.00 89.94 190 PRO A N 1
ATOM 1541 C CA . PRO A 1 190 ? 2.840 9.283 -8.902 1.00 89.94 190 PRO A CA 1
ATOM 1542 C C . PRO A 1 190 ? 1.926 8.160 -8.394 1.00 89.94 190 PRO A C 1
ATOM 1544 O O . PRO A 1 190 ? 0.858 7.938 -8.957 1.00 89.94 190 PRO A O 1
ATOM 1547 N N . PHE A 1 191 ? 2.353 7.444 -7.352 1.00 90.44 191 PHE A N 1
ATOM 1548 C CA . PHE A 1 191 ? 1.618 6.328 -6.763 1.00 90.44 191 PHE A CA 1
ATOM 1549 C C . PHE A 1 191 ? 0.771 6.756 -5.560 1.00 90.44 191 PHE A C 1
ATOM 1551 O O . PHE A 1 191 ? -0.254 6.142 -5.289 1.00 90.44 191 PHE A O 1
ATOM 1558 N N . LEU A 1 192 ? 1.186 7.809 -4.845 1.00 92.31 192 LEU A N 1
ATOM 1559 C CA . LEU A 1 192 ? 0.512 8.298 -3.638 1.00 92.31 192 LEU A CA 1
ATOM 1560 C C . LEU A 1 192 ? -0.461 9.451 -3.905 1.00 92.31 192 LEU A C 1
ATOM 1562 O O . LEU A 1 192 ? -1.412 9.626 -3.153 1.00 92.31 192 LEU A O 1
ATOM 1566 N N . LEU A 1 193 ? -0.255 10.243 -4.961 1.00 90.69 193 LEU A N 1
ATOM 1567 C CA . LEU A 1 193 ? -1.096 11.404 -5.272 1.00 90.69 193 LEU A CA 1
ATOM 1568 C C . LEU A 1 193 ? -2.597 11.100 -5.415 1.00 90.69 193 LEU A C 1
ATOM 1570 O O . LEU A 1 193 ? -3.372 11.904 -4.894 1.00 90.69 193 LEU A O 1
ATOM 1574 N N . PRO A 1 194 ? -3.030 9.979 -6.029 1.00 91.75 194 PRO A N 1
ATOM 1575 C CA . PRO A 1 194 ? -4.451 9.625 -6.102 1.00 91.75 194 PRO A CA 1
ATOM 1576 C C . PRO A 1 194 ? -5.148 9.485 -4.740 1.00 91.75 194 PRO A C 1
ATOM 1578 O O . PRO A 1 194 ? -6.368 9.543 -4.671 1.00 91.75 194 PRO A O 1
ATOM 1581 N N . LEU A 1 195 ? -4.399 9.324 -3.641 1.00 92.06 195 LEU A N 1
ATOM 1582 C CA . LEU A 1 195 ? -4.965 9.305 -2.287 1.00 92.06 195 LEU A CA 1
ATOM 1583 C C . LEU A 1 195 ? -5.403 10.694 -1.797 1.00 92.06 195 LEU A C 1
ATOM 1585 O O . LEU A 1 195 ? -6.203 10.790 -0.872 1.00 92.06 195 LEU A O 1
ATOM 1589 N N . TYR A 1 196 ? -4.852 11.772 -2.365 1.00 90.25 196 TYR A N 1
ATOM 1590 C CA . TYR A 1 196 ? -4.998 13.137 -1.832 1.00 90.25 196 TYR A CA 1
ATOM 1591 C C . TYR A 1 196 ? -5.486 14.164 -2.855 1.00 90.25 196 TYR A C 1
ATOM 1593 O O . TYR A 1 196 ? -5.744 15.317 -2.502 1.00 90.25 196 TYR A O 1
ATOM 1601 N N . ARG A 1 197 ? -5.530 13.798 -4.136 1.00 86.94 197 ARG A N 1
ATOM 1602 C CA . ARG A 1 197 ? -5.859 14.681 -5.261 1.00 86.94 197 ARG A CA 1
ATOM 1603 C C . ARG A 1 197 ? -6.825 13.974 -6.199 1.00 86.94 197 ARG A C 1
ATOM 1605 O O . ARG A 1 197 ? -6.921 12.753 -6.174 1.00 86.94 197 ARG A O 1
ATOM 1612 N N . ASN A 1 198 ? -7.494 14.741 -7.060 1.00 84.31 198 ASN A N 1
ATOM 1613 C CA . ASN A 1 198 ? -8.395 14.197 -8.078 1.00 84.31 198 ASN A CA 1
ATOM 1614 C C . ASN A 1 198 ? -7.600 13.646 -9.281 1.00 84.31 198 ASN A C 1
ATOM 1616 O O . ASN A 1 198 ? -7.716 14.128 -10.406 1.00 84.31 198 ASN A O 1
ATOM 1620 N N . VAL A 1 199 ? -6.723 12.675 -9.014 1.00 87.62 199 VAL A N 1
ATOM 1621 C CA . VAL A 1 199 ? -5.943 11.947 -10.019 1.00 87.62 199 VAL A CA 1
ATOM 1622 C C . VAL A 1 199 ? -6.530 10.552 -10.128 1.00 87.62 199 VAL A C 1
ATOM 1624 O O . VAL A 1 199 ? -6.581 9.825 -9.140 1.00 87.62 199 VAL A O 1
ATOM 1627 N N . ARG A 1 200 ? -6.936 10.154 -11.334 1.00 87.75 200 ARG A N 1
ATOM 1628 C CA . ARG A 1 200 ? -7.593 8.860 -11.531 1.00 87.75 200 ARG A CA 1
ATOM 1629 C C . ARG A 1 200 ? -6.599 7.707 -11.384 1.00 87.75 200 ARG A C 1
ATOM 1631 O O . ARG A 1 200 ? -5.474 7.756 -11.887 1.00 87.75 200 ARG A O 1
ATOM 1638 N N . TRP A 1 201 ? -7.036 6.609 -10.772 1.00 89.88 201 TRP A N 1
ATOM 1639 C CA . TRP A 1 201 ? -6.183 5.442 -10.509 1.00 89.88 201 TRP A CA 1
ATOM 1640 C C . TRP A 1 201 ? -5.707 4.718 -11.768 1.00 89.88 201 TRP A C 1
ATOM 1642 O O . TRP A 1 201 ? -4.644 4.089 -11.772 1.00 89.88 201 TRP A O 1
ATOM 1652 N N . ASP A 1 202 ? -6.447 4.824 -12.869 1.00 85.94 202 ASP A N 1
ATOM 1653 C CA . ASP A 1 202 ? -6.065 4.255 -14.161 1.00 85.94 202 ASP A CA 1
ATOM 1654 C C . ASP A 1 202 ? -4.885 4.981 -14.822 1.00 85.94 202 ASP A C 1
ATOM 1656 O O . ASP A 1 202 ? -4.234 4.396 -15.690 1.00 85.94 202 ASP A O 1
ATOM 1660 N N . GLN A 1 203 ? -4.569 6.198 -14.368 1.00 86.19 203 GLN A N 1
ATOM 1661 C CA . GLN A 1 203 ? -3.443 7.002 -14.851 1.00 86.19 203 GLN A CA 1
ATOM 1662 C C . GLN A 1 203 ? -2.137 6.705 -14.109 1.00 86.19 203 GLN A C 1
ATOM 1664 O O . GLN A 1 203 ? -1.066 7.063 -14.595 1.00 86.19 203 GLN A O 1
ATOM 1669 N N . THR A 1 204 ? -2.190 6.039 -12.951 1.00 88.62 204 THR A N 1
ATOM 1670 C CA . THR A 1 204 ? -0.980 5.761 -12.166 1.00 88.62 204 THR A CA 1
ATOM 1671 C C . THR A 1 204 ? 0.025 4.913 -12.962 1.00 88.62 204 THR A C 1
ATOM 1673 O O . THR A 1 204 ? -0.362 3.974 -13.677 1.00 88.62 204 THR A O 1
ATOM 1676 N N . PRO A 1 205 ? 1.330 5.214 -12.880 1.00 87.31 205 PRO A N 1
ATOM 1677 C CA . PRO A 1 205 ? 2.336 4.436 -13.589 1.00 87.31 205 PRO A CA 1
ATOM 1678 C C . PRO A 1 205 ? 2.460 3.024 -13.002 1.00 87.31 205 PRO A C 1
ATOM 1680 O O . PRO A 1 205 ? 2.014 2.750 -11.892 1.00 87.31 205 PRO A O 1
ATOM 1683 N N . MET A 1 206 ? 3.094 2.118 -13.748 1.00 85.75 206 MET A N 1
ATOM 1684 C CA . MET A 1 206 ? 3.474 0.797 -13.238 1.00 85.75 206 MET A CA 1
ATOM 1685 C C . MET A 1 206 ? 4.974 0.765 -12.970 1.00 85.75 206 MET A C 1
ATOM 1687 O O . MET A 1 206 ? 5.782 1.213 -13.787 1.00 85.75 206 MET A O 1
ATOM 1691 N N . MET A 1 207 ? 5.365 0.235 -11.819 1.00 88.94 207 MET A N 1
ATOM 1692 C CA . MET A 1 207 ? 6.772 0.080 -11.479 1.00 88.94 207 MET A CA 1
ATOM 1693 C C . MET A 1 207 ? 7.337 -1.186 -12.120 1.00 88.94 207 MET A C 1
ATOM 1695 O O . MET A 1 207 ? 6.691 -2.231 -12.105 1.00 88.94 207 MET A O 1
ATOM 1699 N N . ARG A 1 208 ? 8.545 -1.102 -12.691 1.00 90.94 208 ARG A N 1
ATOM 1700 C CA . ARG A 1 208 ? 9.230 -2.299 -13.189 1.00 90.94 208 ARG A CA 1
ATOM 1701 C C . ARG A 1 208 ? 9.900 -3.072 -12.064 1.00 90.94 208 ARG A C 1
ATOM 1703 O O . ARG A 1 208 ? 10.444 -2.481 -11.131 1.00 90.94 208 ARG A O 1
ATOM 1710 N N . VAL A 1 209 ? 9.924 -4.389 -12.213 1.00 92.56 209 VAL A N 1
ATOM 1711 C CA . VAL A 1 209 ? 10.616 -5.302 -11.301 1.00 92.56 209 VAL A CA 1
ATOM 1712 C C . VAL A 1 209 ? 12.056 -5.466 -11.766 1.00 92.56 209 VAL A C 1
ATOM 1714 O O . VAL A 1 209 ? 12.293 -5.850 -12.910 1.00 92.56 209 VAL A O 1
ATOM 1717 N N . ARG A 1 210 ? 13.027 -5.150 -10.905 1.00 90.12 210 ARG A N 1
ATOM 1718 C CA . ARG A 1 210 ? 14.449 -5.238 -11.265 1.00 90.12 210 ARG A CA 1
ATOM 1719 C C . ARG A 1 210 ? 14.971 -6.674 -11.276 1.00 90.12 210 ARG A C 1
ATOM 1721 O O . ARG A 1 210 ? 15.751 -7.037 -12.150 1.00 90.12 210 ARG A O 1
ATOM 1728 N N . SER A 1 211 ? 14.554 -7.474 -10.304 1.00 91.06 211 SER A N 1
ATOM 1729 C CA . SER A 1 211 ? 15.015 -8.847 -10.087 1.00 91.06 211 SER A CA 1
ATOM 1730 C C . SER A 1 211 ? 13.884 -9.686 -9.493 1.00 91.06 211 SER A C 1
ATOM 1732 O O . SER A 1 211 ? 12.941 -9.137 -8.917 1.00 91.06 211 SER A O 1
ATOM 1734 N N . GLU A 1 212 ? 13.992 -11.010 -9.581 1.00 89.56 212 GLU A N 1
ATOM 1735 C CA . GLU A 1 212 ? 13.046 -11.920 -8.919 1.00 89.56 212 GLU A CA 1
ATOM 1736 C C . GLU A 1 212 ? 13.005 -11.701 -7.406 1.00 89.56 212 GLU A C 1
ATOM 1738 O O . GLU A 1 212 ? 11.926 -11.661 -6.821 1.00 89.56 212 GLU A O 1
ATOM 1743 N N . LEU A 1 213 ? 14.169 -11.448 -6.792 1.00 89.31 213 LEU A N 1
ATOM 1744 C CA . LEU A 1 213 ? 14.257 -11.073 -5.383 1.00 89.31 213 LEU A CA 1
ATOM 1745 C C . LEU A 1 213 ? 13.410 -9.832 -5.087 1.00 89.31 213 LEU A C 1
ATOM 1747 O O . LEU A 1 213 ? 12.710 -9.803 -4.079 1.00 89.31 213 LEU A O 1
ATOM 1751 N N . ALA A 1 214 ? 13.462 -8.812 -5.950 1.00 92.38 214 ALA A N 1
ATOM 1752 C CA . ALA A 1 214 ? 12.688 -7.602 -5.724 1.00 92.38 214 ALA A CA 1
ATOM 1753 C C . ALA A 1 214 ? 11.182 -7.848 -5.838 1.00 92.38 214 ALA A C 1
ATOM 1755 O O . ALA A 1 214 ? 10.420 -7.337 -5.022 1.00 92.38 214 ALA A O 1
ATOM 1756 N N . GLY A 1 215 ? 10.766 -8.633 -6.836 1.00 92.19 215 GLY A N 1
ATOM 1757 C CA . GLY A 1 215 ? 9.365 -8.999 -7.031 1.00 92.19 215 GLY A CA 1
ATOM 1758 C C . GLY A 1 215 ? 8.822 -9.829 -5.867 1.00 92.19 215 GLY A C 1
ATOM 1759 O O . GLY A 1 215 ? 7.849 -9.431 -5.231 1.00 92.19 215 GLY A O 1
ATOM 1760 N N . GLY A 1 216 ? 9.481 -10.944 -5.542 1.00 90.94 216 GLY A N 1
ATOM 1761 C CA . GLY A 1 216 ? 9.065 -11.826 -4.448 1.00 90.94 216 GLY A CA 1
ATOM 1762 C C . GLY A 1 216 ? 9.132 -11.145 -3.080 1.00 90.94 216 GLY A C 1
ATOM 1763 O O . GLY A 1 216 ? 8.197 -11.245 -2.288 1.00 90.94 216 GLY A O 1
ATOM 1764 N N . GLY A 1 217 ? 10.193 -10.374 -2.825 1.00 92.44 217 GLY A N 1
ATOM 1765 C CA . GLY A 1 217 ? 10.340 -9.601 -1.595 1.00 92.44 217 GLY A CA 1
ATOM 1766 C C . GLY A 1 217 ? 9.224 -8.572 -1.408 1.00 92.44 217 GLY A C 1
ATOM 1767 O O . GLY A 1 217 ? 8.709 -8.430 -0.299 1.00 92.44 217 GLY A O 1
ATOM 1768 N N . ALA A 1 218 ? 8.813 -7.882 -2.476 1.00 94.31 218 ALA A N 1
ATOM 1769 C CA . ALA A 1 218 ? 7.730 -6.902 -2.418 1.00 94.31 218 ALA A CA 1
ATOM 1770 C C . ALA A 1 218 ? 6.370 -7.542 -2.122 1.00 94.31 218 ALA A C 1
ATOM 1772 O O . ALA A 1 218 ? 5.609 -7.017 -1.311 1.00 94.31 218 ALA A O 1
ATOM 1773 N N . VAL A 1 219 ? 6.074 -8.690 -2.740 1.00 91.88 219 VAL A N 1
ATOM 1774 C CA . VAL A 1 219 ? 4.849 -9.459 -2.465 1.00 91.88 219 VAL A CA 1
ATOM 1775 C C . VAL A 1 219 ? 4.815 -9.915 -1.005 1.00 91.88 219 VAL A C 1
ATOM 1777 O O . VAL A 1 219 ? 3.816 -9.694 -0.317 1.00 91.88 219 VAL A O 1
ATOM 1780 N N . ASN A 1 220 ? 5.921 -10.480 -0.513 1.00 91.81 220 ASN A N 1
ATOM 1781 C CA . ASN A 1 220 ? 6.026 -10.972 0.860 1.00 91.81 220 ASN A CA 1
ATOM 1782 C C . ASN A 1 220 ? 5.932 -9.841 1.892 1.00 91.81 220 ASN A C 1
ATOM 1784 O O . ASN A 1 220 ? 5.182 -9.962 2.861 1.00 91.81 220 ASN A O 1
ATOM 1788 N N . ALA A 1 221 ? 6.642 -8.729 1.678 1.00 94.19 221 ALA A N 1
ATOM 1789 C CA . ALA A 1 221 ? 6.584 -7.569 2.564 1.00 94.19 221 ALA A CA 1
ATOM 1790 C C . ALA A 1 221 ? 5.157 -7.010 2.648 1.00 94.19 221 ALA A C 1
ATOM 1792 O O . ALA A 1 221 ? 4.629 -6.881 3.754 1.00 94.19 221 ALA A O 1
ATOM 1793 N N . ALA A 1 222 ? 4.491 -6.817 1.505 1.00 93.94 222 ALA A N 1
ATOM 1794 C CA . ALA A 1 222 ? 3.116 -6.339 1.475 1.00 93.94 222 ALA A CA 1
ATOM 1795 C C . ALA A 1 222 ? 2.173 -7.304 2.210 1.00 93.94 222 ALA A C 1
ATOM 1797 O O . ALA A 1 222 ? 1.352 -6.865 3.011 1.00 93.94 222 ALA A O 1
ATOM 1798 N N . ARG A 1 223 ? 2.304 -8.626 2.016 1.00 91.50 223 ARG A N 1
ATOM 1799 C CA . ARG A 1 223 ? 1.499 -9.634 2.738 1.00 91.50 223 ARG A CA 1
ATOM 1800 C C . ARG A 1 223 ? 1.677 -9.531 4.258 1.00 91.50 223 ARG A C 1
ATOM 1802 O O . ARG A 1 223 ? 0.684 -9.530 4.990 1.00 91.50 223 ARG A O 1
ATOM 1809 N N . ILE A 1 224 ? 2.916 -9.418 4.738 1.00 92.94 224 ILE A N 1
ATOM 1810 C CA . ILE A 1 224 ? 3.222 -9.286 6.172 1.00 92.94 224 ILE A CA 1
ATOM 1811 C C . ILE A 1 224 ? 2.617 -7.997 6.736 1.00 92.94 224 ILE A C 1
ATOM 1813 O O . ILE A 1 224 ? 1.957 -8.021 7.774 1.00 92.94 224 ILE A O 1
ATOM 1817 N N . GLN A 1 225 ? 2.812 -6.874 6.046 1.00 94.25 225 GLN A N 1
ATOM 1818 C CA . GLN A 1 225 ? 2.298 -5.565 6.451 1.00 94.25 225 GLN A CA 1
ATOM 1819 C C . GLN A 1 225 ? 0.767 -5.538 6.486 1.00 94.25 225 GLN A C 1
ATOM 1821 O O . GLN A 1 225 ? 0.175 -5.023 7.434 1.00 94.25 225 GLN A O 1
ATOM 1826 N N . MET A 1 226 ? 0.115 -6.134 5.486 1.00 93.12 226 MET A N 1
ATOM 1827 C CA . MET A 1 226 ? -1.339 -6.262 5.468 1.00 93.12 226 MET A CA 1
ATOM 1828 C C . MET A 1 226 ? -1.850 -7.145 6.608 1.00 93.12 226 MET A C 1
ATOM 1830 O O . MET A 1 226 ? -2.829 -6.785 7.260 1.00 93.12 226 MET A O 1
ATOM 1834 N N . THR A 1 227 ? -1.167 -8.258 6.888 1.00 92.25 227 THR A N 1
ATOM 1835 C CA . THR A 1 227 ? -1.496 -9.139 8.019 1.00 92.25 227 THR A CA 1
ATOM 1836 C C . THR A 1 227 ? -1.365 -8.403 9.348 1.00 92.25 227 THR A C 1
ATOM 1838 O O . THR A 1 227 ? -2.274 -8.478 10.172 1.00 92.25 227 THR A O 1
ATOM 1841 N N . PHE A 1 228 ? -0.293 -7.624 9.526 1.00 93.50 228 PHE A N 1
ATOM 1842 C CA . PHE A 1 228 ? -0.118 -6.767 10.697 1.00 93.50 228 PHE A CA 1
ATOM 1843 C C . PHE A 1 228 ? -1.291 -5.807 10.877 1.00 93.50 228 PHE A C 1
ATOM 1845 O O . PHE A 1 228 ? -1.882 -5.763 11.949 1.00 93.50 228 PHE A O 1
ATOM 1852 N N . MET A 1 229 ? -1.647 -5.054 9.831 1.00 94.88 229 MET A N 1
ATOM 1853 C CA . MET A 1 229 ? -2.718 -4.061 9.922 1.00 94.88 229 MET A CA 1
ATOM 1854 C C . MET A 1 229 ? -4.074 -4.709 10.206 1.00 94.88 229 MET A C 1
ATOM 1856 O O . MET A 1 229 ? -4.821 -4.199 11.029 1.00 94.88 229 MET A O 1
ATOM 1860 N N . ILE A 1 230 ? -4.396 -5.847 9.586 1.00 94.88 230 ILE A N 1
ATOM 1861 C CA . ILE A 1 230 ? -5.649 -6.557 9.880 1.00 94.88 230 ILE A CA 1
ATOM 1862 C C . ILE A 1 230 ? -5.666 -7.042 11.334 1.00 94.88 230 ILE A C 1
ATOM 1864 O O . ILE A 1 230 ? -6.647 -6.807 12.037 1.00 94.88 230 ILE A O 1
ATOM 1868 N N . ALA A 1 231 ? -4.586 -7.668 11.812 1.00 93.94 231 ALA A N 1
ATOM 1869 C CA . ALA A 1 231 ? -4.486 -8.122 13.199 1.00 93.94 231 ALA A CA 1
ATOM 1870 C C . ALA A 1 231 ? -4.564 -6.955 14.202 1.00 93.94 231 ALA A C 1
ATOM 1872 O O . ALA A 1 231 ? -5.189 -7.087 15.253 1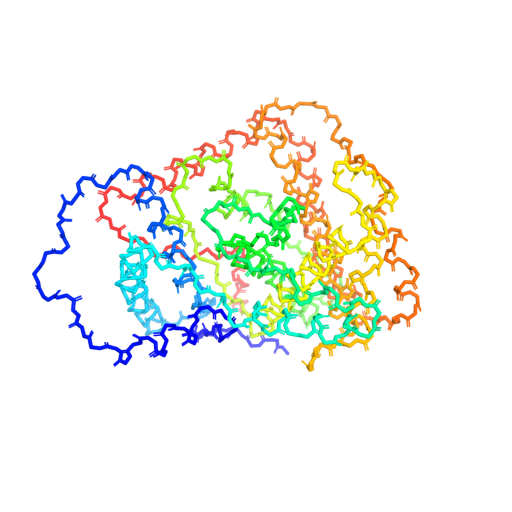.00 93.94 231 ALA A O 1
ATOM 1873 N N . HIS A 1 232 ? -3.990 -5.802 13.856 1.00 94.94 232 HIS A N 1
ATOM 1874 C CA . HIS A 1 232 ? -4.084 -4.568 14.636 1.00 94.94 232 HIS A CA 1
ATOM 1875 C C . HIS A 1 232 ? -5.541 -4.094 14.759 1.00 94.94 232 HIS A C 1
ATOM 1877 O O . HIS A 1 232 ? -6.014 -3.830 15.862 1.00 94.94 232 HIS A O 1
ATOM 1883 N N . GLU A 1 233 ? -6.303 -4.072 13.661 1.00 95.75 233 GLU A N 1
ATOM 1884 C CA . GLU A 1 233 ? -7.725 -3.698 13.701 1.00 95.75 233 GLU A CA 1
ATOM 1885 C C . GLU A 1 233 ? -8.600 -4.734 14.432 1.00 95.75 233 GLU A C 1
ATOM 1887 O O . GLU A 1 233 ? -9.562 -4.362 15.109 1.00 95.75 233 GLU A O 1
ATOM 1892 N N . PHE A 1 234 ? -8.255 -6.027 14.373 1.00 95.88 234 PHE A N 1
ATOM 1893 C CA . PHE A 1 234 ? -8.881 -7.039 15.233 1.00 95.88 234 PHE A CA 1
ATOM 1894 C C . PHE A 1 234 ? -8.675 -6.714 16.713 1.00 95.88 234 PHE A C 1
ATOM 1896 O O . PHE A 1 234 ? -9.627 -6.802 17.488 1.00 95.88 234 PHE A O 1
ATOM 1903 N N . ALA A 1 235 ? -7.468 -6.297 17.104 1.00 94.62 235 ALA A N 1
ATOM 1904 C CA . ALA A 1 235 ? -7.180 -5.906 18.479 1.00 94.62 235 ALA A CA 1
ATOM 1905 C C . ALA A 1 235 ? -8.092 -4.761 18.937 1.00 94.62 235 ALA A C 1
ATOM 1907 O O . ALA A 1 235 ? -8.668 -4.841 20.018 1.00 94.62 235 ALA A O 1
ATOM 1908 N N . HIS A 1 236 ? -8.304 -3.744 18.094 1.00 95.19 236 HIS A N 1
ATOM 1909 C CA . HIS A 1 236 ? -9.237 -2.662 18.412 1.00 95.19 236 HIS A CA 1
ATOM 1910 C C . HIS A 1 236 ? -10.652 -3.175 18.683 1.00 95.19 236 HIS A C 1
ATOM 1912 O O . HIS A 1 236 ? -11.240 -2.815 19.697 1.00 95.19 236 HIS A O 1
ATOM 1918 N N . LEU A 1 237 ? -11.188 -4.056 17.837 1.00 95.62 237 LEU A N 1
ATOM 1919 C CA . LEU A 1 237 ? -12.553 -4.574 17.998 1.00 95.62 237 LEU A CA 1
ATOM 1920 C C . LEU A 1 237 ? -12.719 -5.580 19.147 1.00 95.62 237 LEU A C 1
ATOM 1922 O O . LEU A 1 237 ? -13.841 -5.782 19.620 1.00 95.62 237 LEU A O 1
ATOM 1926 N N . LEU A 1 238 ? -11.638 -6.241 19.563 1.00 94.50 238 LEU A N 1
ATOM 1927 C CA . LEU A 1 238 ? -11.660 -7.272 20.602 1.00 94.50 238 LEU A CA 1
ATOM 1928 C C . LEU A 1 238 ? -11.301 -6.741 21.991 1.00 94.50 238 LEU A C 1
ATOM 1930 O O . LEU A 1 238 ? -11.871 -7.215 22.973 1.00 94.50 238 LEU A O 1
ATOM 1934 N N . LEU A 1 239 ? -10.355 -5.803 22.073 1.00 92.31 239 LEU A N 1
ATOM 1935 C CA . LEU A 1 239 ? -9.767 -5.335 23.330 1.00 92.31 239 LEU A CA 1
ATOM 1936 C C . LEU A 1 239 ? -10.268 -3.953 23.749 1.00 92.31 239 LEU A C 1
ATOM 1938 O O . LEU A 1 239 ? -10.236 -3.630 24.936 1.00 92.31 239 LEU A O 1
ATOM 1942 N N . HIS A 1 240 ? -10.699 -3.117 22.802 1.00 92.69 240 HIS A N 1
ATOM 1943 C CA . HIS A 1 240 ? -10.971 -1.705 23.063 1.00 92.69 240 HIS A CA 1
ATOM 1944 C C . HIS A 1 240 ? -12.458 -1.363 22.913 1.00 92.69 240 HIS A C 1
ATOM 1946 O O . HIS A 1 240 ? -13.178 -1.899 22.071 1.00 92.69 240 HIS A O 1
ATOM 1952 N N . GLU A 1 241 ? -12.921 -0.422 23.735 1.00 84.44 241 GLU A N 1
ATOM 1953 C CA . GLU A 1 241 ? -14.269 0.143 23.630 1.00 84.44 241 GLU A CA 1
ATOM 1954 C C . GLU A 1 241 ? -14.325 1.232 22.550 1.00 84.44 241 GLU A C 1
ATOM 1956 O O . GLU A 1 241 ? -13.348 1.948 22.309 1.00 84.44 241 GLU A O 1
ATOM 1961 N N . GLU A 1 242 ? -15.495 1.392 21.928 1.00 82.81 242 GLU A N 1
ATOM 1962 C CA . GLU A 1 242 ? -15.722 2.414 20.906 1.00 82.81 242 GLU A CA 1
ATOM 1963 C C . GLU A 1 242 ? -15.437 3.828 21.443 1.00 82.81 242 GLU A C 1
ATOM 1965 O O . GLU A 1 242 ? -15.797 4.181 22.566 1.00 82.81 242 GLU A O 1
ATOM 1970 N N . GLY A 1 243 ? -14.771 4.654 20.632 1.00 72.56 243 GLY A N 1
ATOM 1971 C CA . GLY A 1 243 ? -14.451 6.043 20.974 1.00 72.56 243 GLY A CA 1
ATOM 1972 C C . GLY A 1 243 ? -13.237 6.221 21.890 1.00 72.56 243 GLY A C 1
ATOM 1973 O O . GLY A 1 243 ? -12.799 7.355 22.093 1.00 72.56 243 GLY A O 1
ATOM 1974 N N . ARG A 1 244 ? -12.638 5.137 22.404 1.00 78.06 244 ARG A N 1
ATOM 1975 C CA . ARG A 1 244 ? -11.353 5.217 23.106 1.00 78.06 244 ARG A CA 1
ATOM 1976 C C . ARG A 1 244 ? -10.209 5.234 22.096 1.00 78.06 244 ARG A C 1
ATOM 1978 O O . ARG A 1 244 ? -10.022 4.300 21.326 1.00 78.06 244 ARG A O 1
ATOM 1985 N N . SER A 1 245 ? -9.406 6.290 22.139 1.00 78.31 245 SER A N 1
ATOM 1986 C CA . SER A 1 245 ? -8.174 6.408 21.359 1.00 78.31 245 SER A CA 1
ATOM 1987 C C . SER A 1 245 ? -7.050 6.896 22.257 1.00 78.31 245 SER A C 1
ATOM 1989 O O . SER A 1 245 ? -7.249 7.822 23.046 1.00 78.31 245 SER A O 1
ATOM 1991 N N . GLY A 1 246 ? -5.861 6.323 22.126 1.00 82.50 246 GLY A N 1
ATOM 1992 C CA . GLY A 1 246 ? -4.702 6.796 22.869 1.00 82.50 246 GLY A CA 1
ATOM 1993 C C . GLY A 1 246 ? -3.446 5.984 22.570 1.00 82.50 246 GLY A C 1
ATOM 1994 O O . GLY A 1 246 ? -3.557 4.841 22.128 1.00 82.50 246 GLY A O 1
ATOM 1995 N N . PRO A 1 247 ? -2.248 6.535 22.836 1.00 82.62 247 PRO A N 1
ATOM 1996 C CA . PRO A 1 247 ? -0.985 5.863 22.530 1.00 82.62 247 PRO A CA 1
ATOM 1997 C C . PRO A 1 247 ? -0.826 4.490 23.195 1.00 82.62 247 PRO A C 1
ATOM 1999 O O . PRO A 1 247 ? -0.157 3.622 22.646 1.00 82.62 247 PRO A O 1
ATOM 2002 N N . GLU A 1 248 ? -1.428 4.289 24.368 1.00 85.69 248 GLU A N 1
ATOM 2003 C CA . GLU A 1 248 ? -1.378 3.017 25.099 1.00 85.69 248 GLU A CA 1
ATOM 2004 C C . GLU A 1 248 ? -2.205 1.924 24.415 1.00 85.69 248 GLU A C 1
ATOM 2006 O O . GLU A 1 248 ? -1.711 0.807 24.277 1.00 85.69 248 GLU A O 1
ATOM 2011 N N . LEU A 1 249 ? -3.402 2.267 23.923 1.00 89.75 249 LEU A N 1
ATOM 2012 C CA . LEU A 1 249 ? -4.276 1.356 23.174 1.00 89.75 249 LEU A CA 1
ATOM 2013 C C . LEU A 1 249 ? -3.651 0.994 21.825 1.00 89.75 249 LEU A C 1
ATOM 2015 O O . LEU A 1 249 ? -3.603 -0.171 21.454 1.00 89.75 249 LEU A O 1
ATOM 2019 N N . GLU A 1 250 ? -3.079 1.973 21.121 1.00 88.81 250 GLU A N 1
ATOM 2020 C CA . GLU A 1 250 ? -2.315 1.717 19.891 1.00 88.81 250 GLU A CA 1
ATOM 2021 C C . GLU A 1 250 ? -1.129 0.778 20.153 1.00 88.81 250 GLU A C 1
ATOM 2023 O O . GLU A 1 250 ? -0.861 -0.131 19.373 1.00 88.81 250 GLU A O 1
ATOM 2028 N N . ALA A 1 251 ? -0.428 0.963 21.277 1.00 87.38 251 ALA A N 1
ATOM 2029 C CA . ALA A 1 251 ? 0.689 0.108 21.661 1.00 87.38 251 ALA A CA 1
ATOM 2030 C C . ALA A 1 251 ? 0.255 -1.302 22.085 1.00 87.38 251 ALA A C 1
ATOM 2032 O O . ALA A 1 251 ? 1.048 -2.242 21.997 1.00 87.38 251 ALA A O 1
ATOM 2033 N N . GLU A 1 252 ? -0.954 -1.454 22.618 1.00 89.88 252 GLU A N 1
ATOM 2034 C CA . GLU A 1 252 ? -1.571 -2.745 22.918 1.00 89.88 252 GLU A CA 1
ATOM 2035 C C . GLU A 1 252 ? -2.001 -3.462 21.632 1.00 89.88 252 GLU A C 1
ATOM 2037 O O . GLU A 1 252 ? -1.631 -4.620 21.440 1.00 89.88 252 GLU A O 1
ATOM 2042 N N . ALA A 1 253 ? -2.646 -2.755 20.700 1.00 91.94 253 ALA A N 1
ATOM 2043 C CA . ALA A 1 253 ? -2.997 -3.279 19.381 1.00 91.94 253 ALA A CA 1
ATOM 2044 C C . ALA A 1 253 ? -1.763 -3.675 18.553 1.00 91.94 253 ALA A C 1
ATOM 2046 O O . ALA A 1 253 ? -1.734 -4.751 17.956 1.00 91.94 253 ALA A O 1
ATOM 2047 N N . ASP A 1 254 ? -0.701 -2.862 18.568 1.00 90.56 254 ASP A N 1
ATOM 2048 C CA . ASP A 1 254 ? 0.577 -3.200 17.931 1.00 90.56 254 ASP A CA 1
ATOM 2049 C C . ASP A 1 254 ? 1.173 -4.488 18.536 1.00 90.56 254 ASP A C 1
ATOM 2051 O O . ASP A 1 254 ? 1.607 -5.373 17.799 1.00 90.56 254 ASP A O 1
ATOM 2055 N N . ARG A 1 255 ? 1.172 -4.629 19.873 1.00 88.00 255 ARG A N 1
ATOM 2056 C CA . ARG A 1 255 ? 1.650 -5.845 20.565 1.00 88.00 255 ARG A CA 1
ATOM 2057 C C . ARG A 1 255 ? 0.833 -7.077 20.188 1.00 88.00 255 ARG A C 1
ATOM 2059 O O . ARG A 1 255 ? 1.412 -8.127 19.926 1.00 88.00 255 ARG A O 1
ATOM 2066 N N . PHE A 1 256 ? -0.484 -6.935 20.125 1.00 89.25 256 PHE A N 1
ATOM 2067 C CA . PHE A 1 256 ? -1.386 -7.993 19.691 1.00 89.25 256 PHE A CA 1
ATOM 2068 C C . PHE A 1 256 ? -1.087 -8.441 18.253 1.00 89.25 256 PHE A C 1
ATOM 2070 O O . PHE A 1 256 ? -0.958 -9.635 17.984 1.00 89.25 256 PHE A O 1
ATOM 2077 N N . ALA A 1 257 ? -0.902 -7.488 17.336 1.00 91.38 257 ALA A N 1
ATOM 2078 C CA . ALA A 1 257 ? -0.562 -7.775 15.946 1.00 91.38 257 ALA A CA 1
ATOM 2079 C C . ALA A 1 257 ? 0.806 -8.467 15.805 1.00 91.38 257 ALA A C 1
ATOM 2081 O O . ALA A 1 257 ? 0.958 -9.379 14.989 1.00 91.38 257 ALA A O 1
ATOM 2082 N N . TYR A 1 258 ? 1.794 -8.090 16.624 1.00 87.44 258 TYR A N 1
ATOM 2083 C CA . TYR A 1 258 ? 3.078 -8.794 16.674 1.00 87.44 258 TYR A CA 1
ATOM 2084 C C . TYR A 1 258 ? 2.944 -10.235 17.139 1.00 87.44 258 TYR A C 1
ATOM 2086 O O . TYR A 1 258 ? 3.521 -11.123 16.514 1.00 87.44 258 TYR A O 1
ATOM 2094 N N . ASP A 1 259 ? 2.191 -10.473 18.209 1.00 83.81 259 ASP A N 1
ATOM 2095 C CA . ASP A 1 259 ? 1.970 -11.823 18.720 1.00 83.81 259 ASP A CA 1
ATOM 2096 C C . ASP A 1 259 ? 1.318 -12.715 17.657 1.00 83.81 259 ASP A C 1
ATOM 2098 O O . ASP A 1 259 ? 1.766 -13.847 17.464 1.00 83.81 259 ASP A O 1
ATOM 2102 N N . ALA A 1 260 ? 0.347 -12.186 16.905 1.00 83.44 260 ALA A N 1
ATOM 2103 C CA . ALA A 1 260 ? -0.280 -12.902 15.796 1.00 83.44 260 ALA A CA 1
ATOM 2104 C C . ALA A 1 260 ? 0.725 -13.273 14.685 1.00 83.44 260 ALA A C 1
ATOM 2106 O O . ALA A 1 260 ? 0.707 -14.401 14.193 1.00 83.44 260 ALA A O 1
ATOM 2107 N N . LEU A 1 261 ? 1.634 -12.363 14.315 1.00 84.94 261 LEU A N 1
ATOM 2108 C CA . LEU A 1 261 ? 2.643 -12.610 13.275 1.00 84.94 261 LEU A CA 1
ATOM 2109 C C . LEU A 1 261 ? 3.765 -13.556 13.715 1.00 84.94 261 LEU A C 1
ATOM 2111 O O . LEU A 1 261 ? 4.200 -14.400 12.935 1.00 84.94 261 LEU A O 1
ATOM 2115 N N . PHE A 1 262 ? 4.279 -13.397 14.937 1.00 79.12 262 PHE A N 1
ATOM 2116 C CA . PHE A 1 262 ? 5.466 -14.123 15.394 1.00 79.12 262 PHE A CA 1
ATOM 2117 C C . PHE A 1 262 ? 5.160 -15.526 15.909 1.00 79.12 262 PHE A C 1
ATOM 2119 O O . PHE A 1 262 ? 6.002 -16.412 15.779 1.00 79.12 262 PHE A O 1
ATOM 2126 N N . ARG A 1 263 ? 3.985 -15.745 16.513 1.00 75.19 263 ARG A N 1
ATOM 2127 C CA . ARG A 1 263 ? 3.621 -17.069 17.045 1.00 75.19 263 ARG A CA 1
ATOM 2128 C C . ARG A 1 263 ? 3.231 -18.049 15.949 1.00 75.19 263 ARG A C 1
ATOM 2130 O O . ARG A 1 263 ? 3.314 -19.253 16.169 1.00 75.19 263 ARG A O 1
ATOM 2137 N N . ASN A 1 264 ? 2.791 -17.541 14.803 1.00 72.44 264 ASN A N 1
ATOM 2138 C CA . ASN A 1 264 ? 2.348 -18.363 13.692 1.00 72.44 264 ASN A CA 1
ATOM 2139 C C . ASN A 1 264 ? 2.722 -17.702 12.354 1.00 72.44 264 ASN A C 1
ATOM 2141 O O . ASN A 1 264 ? 1.842 -17.192 11.654 1.00 72.44 264 ASN A O 1
ATOM 2145 N N . PRO A 1 265 ? 4.027 -17.630 12.025 1.00 76.50 265 PRO A N 1
ATOM 2146 C CA . PRO A 1 265 ? 4.459 -17.074 10.753 1.00 76.50 265 PRO A CA 1
ATOM 2147 C C . PRO A 1 265 ? 3.919 -17.930 9.604 1.00 76.50 265 PRO A C 1
ATOM 2149 O O . PRO A 1 265 ? 3.869 -19.157 9.702 1.00 76.50 265 PRO A O 1
ATOM 2152 N N . ALA A 1 266 ? 3.524 -17.280 8.509 1.00 76.56 266 ALA A N 1
ATOM 2153 C CA . ALA A 1 266 ? 3.130 -17.981 7.293 1.00 76.56 266 ALA A CA 1
ATOM 2154 C C . ALA A 1 266 ? 4.287 -18.842 6.749 1.00 76.56 266 ALA A C 1
ATOM 2156 O O . ALA A 1 266 ? 5.464 -18.578 7.019 1.00 76.56 266 ALA A O 1
ATOM 2157 N N . GLU A 1 267 ? 3.957 -19.862 5.957 1.00 76.69 267 GLU A N 1
ATOM 2158 C CA . GLU A 1 267 ? 4.955 -20.733 5.336 1.00 76.69 267 GLU A CA 1
ATOM 2159 C C . GLU A 1 267 ? 5.964 -19.903 4.518 1.00 76.69 267 GLU A C 1
ATOM 2161 O O . GLU A 1 267 ? 5.584 -19.006 3.766 1.00 76.69 267 GLU A O 1
ATOM 2166 N N . ASN A 1 268 ? 7.261 -20.184 4.678 1.00 80.00 268 ASN A N 1
ATOM 2167 C CA . ASN A 1 268 ? 8.376 -19.465 4.039 1.00 80.00 268 ASN A CA 1
ATOM 2168 C C . ASN A 1 268 ? 8.581 -17.996 4.460 1.00 80.00 268 ASN A C 1
ATOM 2170 O O . ASN A 1 268 ? 9.410 -17.313 3.860 1.00 80.00 268 ASN A O 1
ATOM 2174 N N . VAL A 1 269 ? 7.893 -17.504 5.494 1.00 85.12 269 VAL A N 1
ATOM 2175 C CA . VAL A 1 269 ? 8.166 -16.182 6.076 1.00 85.12 269 VAL A CA 1
ATOM 2176 C C . VAL A 1 269 ? 9.142 -16.325 7.237 1.00 85.12 269 VAL A C 1
ATOM 2178 O O . VAL A 1 269 ? 8.847 -16.971 8.244 1.00 85.12 269 VAL A O 1
ATOM 2181 N N . THR A 1 270 ? 10.311 -15.696 7.123 1.00 86.56 270 THR A N 1
ATOM 2182 C CA . THR A 1 270 ? 11.276 -15.669 8.222 1.00 86.56 270 THR A CA 1
ATOM 2183 C C . THR A 1 270 ? 10.976 -14.533 9.195 1.00 86.56 270 THR A C 1
ATOM 2185 O O . THR A 1 270 ? 10.344 -13.522 8.884 1.00 86.56 270 THR A O 1
ATOM 2188 N N . ILE A 1 271 ? 11.514 -14.662 10.401 1.00 83.62 271 ILE A N 1
ATOM 2189 C CA . ILE A 1 271 ? 11.507 -13.598 11.402 1.00 83.62 271 ILE A CA 1
ATOM 2190 C C . ILE A 1 271 ? 12.194 -12.316 10.885 1.00 83.62 271 ILE A C 1
ATOM 2192 O O . ILE A 1 271 ? 11.762 -11.209 11.217 1.00 83.62 271 ILE A O 1
ATOM 2196 N N . GLY A 1 272 ? 13.240 -12.459 10.061 1.00 84.44 272 GLY A N 1
ATOM 2197 C CA . GLY A 1 272 ? 13.931 -11.345 9.410 1.00 84.44 272 GLY A CA 1
ATOM 2198 C C . GLY A 1 272 ? 13.023 -10.581 8.445 1.00 84.44 272 GLY A C 1
ATOM 2199 O O . GLY A 1 272 ? 13.003 -9.347 8.473 1.00 84.44 272 GLY A O 1
ATOM 2200 N N . ASP A 1 273 ? 12.204 -11.303 7.675 1.00 88.56 273 ASP A N 1
ATOM 2201 C CA . ASP A 1 273 ? 11.208 -10.715 6.774 1.00 88.56 273 ASP A CA 1
ATOM 2202 C C . ASP A 1 273 ? 10.159 -9.923 7.553 1.00 88.56 273 ASP A C 1
ATOM 2204 O O . ASP A 1 273 ? 9.884 -8.769 7.215 1.00 88.56 273 ASP A O 1
ATOM 2208 N N . ILE A 1 274 ? 9.630 -10.500 8.643 1.00 89.06 274 ILE A N 1
ATOM 2209 C CA . ILE A 1 274 ? 8.660 -9.824 9.516 1.00 89.06 274 ILE A CA 1
ATOM 2210 C C . ILE A 1 274 ? 9.264 -8.538 10.070 1.00 89.06 274 ILE A C 1
ATOM 2212 O O . ILE A 1 274 ? 8.690 -7.456 9.948 1.00 89.06 274 ILE A O 1
ATOM 2216 N N . TRP A 1 275 ? 10.458 -8.640 10.646 1.00 85.94 275 TRP A N 1
ATOM 2217 C CA . TRP A 1 275 ? 11.156 -7.501 11.218 1.00 85.94 275 TRP A CA 1
ATOM 2218 C C . TRP A 1 275 ? 11.353 -6.366 10.207 1.00 85.94 275 TRP A C 1
ATOM 2220 O O . TRP A 1 275 ? 11.056 -5.206 10.503 1.00 85.94 275 TRP A O 1
ATOM 2230 N N . MET A 1 276 ? 11.842 -6.689 9.011 1.00 88.50 276 MET A N 1
ATOM 2231 C CA . MET A 1 276 ? 12.099 -5.714 7.957 1.00 88.50 276 MET A CA 1
ATOM 2232 C C . MET A 1 276 ? 10.801 -5.067 7.468 1.00 88.50 276 MET A C 1
ATOM 2234 O O . MET A 1 276 ? 10.705 -3.838 7.456 1.00 88.50 276 MET A O 1
ATOM 2238 N N . ALA A 1 277 ? 9.799 -5.880 7.128 1.00 92.56 277 ALA A N 1
ATOM 2239 C CA . ALA A 1 277 ? 8.531 -5.419 6.578 1.00 92.56 277 ALA A CA 1
ATOM 2240 C C . ALA A 1 277 ? 7.796 -4.485 7.547 1.00 92.56 277 ALA A C 1
ATOM 2242 O O . ALA A 1 277 ? 7.320 -3.429 7.129 1.00 92.56 277 ALA A O 1
ATOM 2243 N N . ILE A 1 278 ? 7.770 -4.806 8.846 1.00 90.94 278 ILE A N 1
ATOM 2244 C CA . ILE A 1 278 ? 7.112 -3.961 9.850 1.00 90.94 278 ILE A CA 1
ATOM 2245 C C . ILE A 1 278 ? 7.917 -2.694 10.166 1.00 90.94 278 ILE A C 1
ATOM 2247 O O . ILE A 1 278 ? 7.346 -1.622 10.376 1.00 90.94 278 ILE A O 1
ATOM 2251 N N . ARG A 1 279 ? 9.255 -2.748 10.148 1.00 87.31 279 ARG A N 1
ATOM 2252 C CA . ARG A 1 279 ? 10.056 -1.516 10.260 1.00 87.31 279 ARG A CA 1
ATOM 2253 C C . ARG A 1 279 ? 9.807 -0.573 9.090 1.00 87.31 279 ARG A C 1
ATOM 2255 O O . ARG A 1 279 ? 9.703 0.635 9.308 1.00 87.31 279 ARG A O 1
ATOM 2262 N N . TRP A 1 280 ? 9.714 -1.108 7.876 1.00 92.69 280 TRP A N 1
ATOM 2263 C CA . TRP A 1 280 ? 9.385 -0.317 6.696 1.00 92.69 280 TRP A CA 1
ATOM 2264 C C . TRP A 1 280 ? 7.956 0.220 6.760 1.00 92.69 280 TRP A C 1
ATOM 2266 O O . TRP A 1 280 ? 7.788 1.410 6.515 1.00 92.69 280 TRP A O 1
ATOM 2276 N N . LEU A 1 281 ? 6.972 -0.579 7.198 1.00 93.50 281 LEU A N 1
ATOM 2277 C CA . LEU A 1 281 ? 5.577 -0.154 7.395 1.00 93.50 281 LEU A CA 1
ATOM 2278 C C . LEU A 1 281 ? 5.492 1.179 8.140 1.00 93.50 281 LEU A C 1
ATOM 2280 O O . LEU A 1 281 ? 4.920 2.143 7.638 1.00 93.50 281 LEU A O 1
ATOM 2284 N N . PHE A 1 282 ? 6.097 1.264 9.326 1.00 89.56 282 PHE A N 1
ATOM 2285 C CA . PHE A 1 282 ? 5.993 2.469 10.148 1.00 89.56 282 PHE A CA 1
ATOM 2286 C C . PHE A 1 282 ? 6.707 3.681 9.549 1.00 89.56 282 PHE A C 1
ATOM 2288 O O . PHE A 1 282 ? 6.247 4.809 9.732 1.00 89.56 282 PHE A O 1
ATOM 2295 N N . GLU A 1 283 ? 7.813 3.481 8.835 1.00 90.31 283 GLU A N 1
ATOM 2296 C CA . GLU A 1 283 ? 8.494 4.582 8.147 1.00 90.31 283 GLU A CA 1
ATOM 2297 C C . GLU A 1 283 ? 7.718 5.044 6.913 1.00 90.31 283 GLU A C 1
ATOM 2299 O O . GLU A 1 283 ? 7.629 6.246 6.670 1.00 90.31 283 GLU A O 1
ATOM 2304 N N . ILE A 1 284 ? 7.093 4.121 6.179 1.00 93.06 284 ILE A N 1
ATOM 2305 C CA . ILE A 1 284 ? 6.203 4.440 5.061 1.00 93.06 284 ILE A CA 1
ATOM 2306 C C . ILE A 1 284 ? 4.983 5.214 5.571 1.00 93.06 284 ILE A C 1
ATOM 2308 O O . ILE A 1 284 ? 4.678 6.271 5.027 1.00 93.06 284 ILE A O 1
ATOM 2312 N N . LEU A 1 285 ? 4.344 4.774 6.662 1.00 91.38 285 LEU A N 1
ATOM 2313 C CA . LEU A 1 285 ? 3.246 5.512 7.301 1.00 91.38 285 LEU A CA 1
ATOM 2314 C C . LEU A 1 285 ? 3.688 6.904 7.781 1.00 91.38 285 LEU A C 1
ATOM 2316 O O . LEU A 1 285 ? 2.921 7.859 7.709 1.00 91.38 285 LEU A O 1
ATOM 2320 N N . ALA A 1 286 ? 4.922 7.058 8.265 1.00 89.25 286 ALA A N 1
ATOM 2321 C CA . ALA A 1 286 ? 5.445 8.371 8.639 1.00 89.25 286 ALA A CA 1
ATOM 2322 C C . ALA A 1 286 ? 5.666 9.281 7.417 1.00 89.25 286 ALA A C 1
ATOM 2324 O O . ALA A 1 286 ? 5.398 10.481 7.496 1.00 89.25 286 ALA A O 1
ATOM 2325 N N . VAL A 1 287 ? 6.142 8.724 6.298 1.00 91.88 287 VAL A N 1
ATOM 2326 C CA . VAL A 1 287 ? 6.284 9.432 5.016 1.00 91.88 287 VAL A CA 1
ATOM 2327 C C . VAL A 1 287 ? 4.925 9.849 4.461 1.00 91.88 287 VAL A C 1
ATOM 2329 O O . VAL A 1 287 ? 4.770 11.001 4.071 1.00 91.88 287 VAL A O 1
ATOM 2332 N N . GLU A 1 288 ? 3.947 8.945 4.472 1.00 92.38 288 GLU A N 1
ATOM 2333 C CA . GLU A 1 288 ? 2.559 9.166 4.052 1.00 92.38 288 GLU A CA 1
ATOM 2334 C C . GLU A 1 288 ? 1.933 10.340 4.811 1.00 92.38 288 GLU A C 1
ATOM 2336 O O . GLU A 1 288 ? 1.525 11.325 4.197 1.00 92.38 288 GLU A O 1
ATOM 2341 N N . LYS A 1 289 ? 1.963 10.303 6.149 1.00 90.38 289 LYS A N 1
ATOM 2342 C CA . LYS A 1 289 ? 1.384 11.364 6.983 1.00 90.38 289 LYS A CA 1
ATOM 2343 C C . LYS A 1 289 ? 2.067 12.710 6.767 1.00 90.38 289 LYS A C 1
ATOM 2345 O O . LYS A 1 289 ? 1.400 13.741 6.701 1.00 90.38 289 LYS A O 1
ATOM 2350 N N . LEU A 1 290 ? 3.396 12.709 6.646 1.00 91.75 290 LEU A N 1
ATOM 2351 C CA . LEU A 1 290 ? 4.162 13.922 6.376 1.00 91.75 290 LEU A CA 1
ATOM 2352 C C . LEU A 1 290 ? 3.836 14.490 4.990 1.00 91.75 290 LEU A C 1
ATOM 2354 O O . LEU A 1 290 ? 3.675 15.700 4.851 1.00 91.75 290 LEU A O 1
ATOM 2358 N N . LEU A 1 291 ? 3.708 13.634 3.974 1.00 93.19 291 LEU A N 1
ATOM 2359 C CA . LEU A 1 291 ? 3.293 14.039 2.636 1.00 93.19 291 LEU A CA 1
ATOM 2360 C C . LEU A 1 291 ? 1.886 14.648 2.663 1.00 93.19 291 LEU A C 1
ATOM 2362 O O . LEU A 1 291 ? 1.706 15.748 2.148 1.00 93.19 291 LEU A O 1
ATOM 2366 N N . ALA A 1 292 ? 0.919 13.982 3.297 1.00 91.94 292 ALA A N 1
ATOM 2367 C CA . ALA A 1 292 ? -0.449 14.479 3.442 1.00 91.94 292 ALA A CA 1
ATOM 2368 C C . ALA A 1 292 ? -0.479 15.864 4.110 1.00 91.94 292 ALA A C 1
ATOM 2370 O O . ALA A 1 292 ? -1.102 16.797 3.600 1.00 91.94 292 ALA A O 1
ATOM 2371 N N . TRP A 1 293 ? 0.272 16.024 5.201 1.00 91.88 293 TRP A N 1
ATOM 2372 C CA . TRP A 1 293 ? 0.412 17.286 5.926 1.00 91.88 293 TRP A CA 1
ATOM 2373 C C . TRP A 1 293 ? 1.024 18.397 5.052 1.00 91.88 293 TRP A C 1
ATOM 2375 O O . TRP A 1 293 ? 0.478 19.497 4.965 1.00 91.88 293 TRP A O 1
ATOM 2385 N N . ARG A 1 294 ? 2.089 18.097 4.293 1.00 93.25 294 ARG A N 1
ATOM 2386 C CA . ARG A 1 294 ? 2.677 19.043 3.325 1.00 93.25 294 ARG A CA 1
ATOM 2387 C C . ARG A 1 294 ? 1.713 19.400 2.191 1.00 93.25 294 ARG A C 1
ATOM 2389 O O . ARG A 1 294 ? 1.648 20.557 1.779 1.00 93.25 294 ARG A O 1
ATOM 2396 N N . LEU A 1 295 ? 0.941 18.438 1.685 1.00 92.88 295 LEU A N 1
ATOM 2397 C CA . LEU A 1 295 ? -0.050 18.669 0.629 1.00 92.88 295 LEU A CA 1
ATOM 2398 C C . LEU A 1 295 ? -1.233 19.523 1.103 1.00 92.88 295 LEU A C 1
ATOM 2400 O O . LEU A 1 295 ? -1.786 20.267 0.284 1.00 92.88 295 LEU A O 1
ATOM 2404 N N . ALA A 1 296 ? -1.572 19.463 2.393 1.00 92.00 296 ALA A N 1
ATOM 2405 C CA . ALA A 1 296 ? -2.551 20.340 3.033 1.00 92.00 296 ALA A CA 1
ATOM 2406 C C . ALA A 1 296 ? -2.066 21.800 3.154 1.00 92.00 296 ALA A C 1
ATOM 2408 O O . ALA A 1 296 ? -2.876 22.697 3.366 1.00 92.00 296 ALA A O 1
ATOM 2409 N N . GLY A 1 297 ? -0.774 22.067 2.920 1.00 92.38 297 GLY A N 1
ATOM 2410 C CA . GLY A 1 297 ? -0.196 23.412 2.986 1.00 92.38 297 GLY A CA 1
ATOM 2411 C C . GLY A 1 297 ? 0.454 23.746 4.326 1.00 92.38 297 GLY A C 1
ATOM 2412 O O . GLY A 1 297 ? 0.819 24.899 4.535 1.00 92.38 297 GLY A O 1
ATOM 2413 N N . GLU A 1 298 ? 0.601 22.761 5.208 1.00 90.31 298 GLU A N 1
ATOM 2414 C CA . GLU A 1 298 ? 1.090 22.967 6.566 1.00 90.31 298 GLU A CA 1
ATOM 2415 C C . GLU A 1 298 ? 2.626 23.094 6.630 1.00 90.31 298 GLU A C 1
ATOM 2417 O O . GLU A 1 298 ? 3.379 22.410 5.920 1.00 90.31 298 GLU A O 1
ATOM 2422 N N . GLU A 1 299 ? 3.098 23.985 7.506 1.00 88.12 299 GLU A N 1
ATOM 2423 C CA . GLU A 1 299 ? 4.512 24.333 7.686 1.00 88.12 299 GLU A CA 1
ATOM 2424 C C . GLU A 1 299 ? 4.994 24.115 9.129 1.00 88.12 299 GLU A C 1
ATOM 2426 O O . GLU A 1 299 ? 4.208 24.053 10.072 1.00 88.12 299 GLU A O 1
ATOM 2431 N N . GLY A 1 300 ? 6.315 23.985 9.309 1.00 79.38 300 GLY A N 1
ATOM 2432 C CA . GLY A 1 300 ? 6.948 23.738 10.612 1.00 79.38 300 GLY A CA 1
ATOM 2433 C C . GLY A 1 300 ? 7.391 22.290 10.854 1.00 79.38 300 GLY A C 1
ATOM 2434 O O . GLY A 1 300 ? 7.638 21.523 9.920 1.00 79.38 300 GLY A O 1
ATOM 2435 N N . THR A 1 301 ? 7.555 21.929 12.128 1.00 76.00 301 THR A N 1
ATOM 2436 C CA . THR A 1 301 ? 8.008 20.593 12.532 1.00 76.00 301 THR A CA 1
ATOM 2437 C C . THR A 1 301 ? 6.818 19.650 12.618 1.00 76.00 301 THR A C 1
ATOM 2439 O O . THR A 1 301 ? 5.977 19.786 13.504 1.00 76.00 301 THR A O 1
ATOM 2442 N N . PHE A 1 302 ? 6.783 18.650 11.741 1.00 72.38 302 PHE A N 1
ATOM 2443 C CA . PHE A 1 302 ? 5.815 17.567 11.843 1.00 72.38 302 PHE A CA 1
ATOM 2444 C C . PHE A 1 302 ? 6.119 16.712 13.080 1.00 72.38 302 PHE A C 1
ATOM 2446 O O . PHE A 1 302 ? 7.013 15.859 13.071 1.00 72.38 302 PHE A O 1
ATOM 2453 N N . ALA A 1 303 ? 5.395 16.966 14.168 1.00 63.97 303 ALA A N 1
ATOM 2454 C CA . ALA A 1 303 ? 5.445 16.127 15.350 1.00 63.97 303 ALA A CA 1
ATOM 2455 C C . ALA A 1 303 ? 4.680 14.834 15.053 1.00 63.97 303 ALA A C 1
ATOM 2457 O O . ALA A 1 303 ? 3.451 14.820 15.012 1.00 63.97 303 ALA A O 1
ATOM 2458 N N . VAL A 1 304 ? 5.406 13.731 14.865 1.00 59.25 304 VAL A N 1
ATOM 2459 C CA . VAL A 1 304 ? 4.793 12.406 14.992 1.00 59.25 304 VAL A CA 1
ATOM 2460 C C . VAL A 1 304 ? 4.435 12.260 16.468 1.00 59.25 304 VAL A C 1
ATOM 2462 O O . VAL A 1 304 ? 5.306 12.005 17.296 1.00 59.25 304 VAL A O 1
ATOM 2465 N N . THR A 1 305 ? 3.183 12.527 16.826 1.00 45.91 305 THR A N 1
ATOM 2466 C CA . THR A 1 305 ? 2.716 12.416 18.207 1.00 45.91 305 THR A CA 1
ATOM 2467 C C . THR A 1 305 ? 2.687 10.941 18.615 1.00 45.91 305 THR A C 1
ATOM 2469 O O . THR A 1 305 ? 1.979 10.127 18.026 1.00 45.91 305 THR A O 1
ATOM 2472 N N . GLY A 1 306 ? 3.504 10.587 19.610 1.00 47.88 306 GLY A N 1
ATOM 2473 C CA . GLY A 1 306 ? 3.595 9.245 20.191 1.00 47.88 306 GLY A CA 1
ATOM 2474 C C . GLY A 1 306 ? 5.045 8.800 20.425 1.00 47.88 306 GLY A C 1
ATOM 2475 O O . GLY A 1 306 ? 5.956 9.314 19.770 1.00 47.88 306 GLY A O 1
ATOM 2476 N N . PRO A 1 307 ? 5.301 7.857 21.354 1.00 46.94 307 PRO A N 1
ATOM 2477 C CA . PRO A 1 307 ? 6.600 7.195 21.414 1.00 46.94 307 PRO A CA 1
ATOM 2478 C C . PRO A 1 307 ? 6.909 6.589 20.034 1.00 46.94 307 PRO A C 1
ATOM 2480 O O . PRO A 1 307 ? 5.977 6.172 19.336 1.00 46.94 307 PRO A O 1
ATOM 2483 N N . PRO A 1 308 ? 8.181 6.531 19.597 1.00 57.50 308 PRO A N 1
ATOM 2484 C CA . PRO A 1 308 ? 8.501 5.924 18.314 1.00 57.50 308 PRO A CA 1
ATOM 2485 C C . PRO A 1 308 ? 7.973 4.491 18.352 1.00 57.50 308 PRO A C 1
ATOM 2487 O O . PRO A 1 308 ? 8.481 3.708 19.141 1.00 57.50 308 PRO A O 1
ATOM 2490 N N . ARG A 1 309 ? 6.982 4.115 17.530 1.00 63.31 309 ARG A N 1
ATOM 2491 C CA . ARG A 1 309 ? 6.449 2.732 17.508 1.00 63.31 309 ARG A CA 1
ATOM 2492 C C . ARG A 1 309 ? 7.562 1.683 17.328 1.00 63.31 309 ARG A C 1
ATOM 2494 O O . ARG A 1 309 ? 7.435 0.552 17.775 1.00 63.31 309 ARG A O 1
ATOM 2501 N N . GLN A 1 310 ? 8.716 2.104 16.799 1.00 58.62 310 GLN A N 1
ATOM 2502 C CA . GLN A 1 310 ? 9.989 1.374 16.778 1.00 58.62 310 GLN A CA 1
ATOM 2503 C C . GLN A 1 310 ? 10.473 0.856 18.154 1.00 58.62 310 GLN A C 1
ATOM 2505 O O . GLN A 1 310 ? 11.093 -0.206 18.213 1.00 58.62 310 GLN A O 1
ATOM 2510 N N . THR A 1 311 ? 10.187 1.542 19.266 1.00 59.06 311 THR A N 1
ATOM 2511 C CA . THR A 1 311 ? 10.531 1.078 20.622 1.00 59.06 311 THR A CA 1
ATOM 2512 C C . THR A 1 311 ? 9.643 -0.073 21.089 1.00 59.06 311 THR A C 1
ATOM 2514 O O . THR A 1 311 ? 10.103 -0.893 21.879 1.00 59.06 311 THR A O 1
ATOM 2517 N N . LEU A 1 312 ? 8.419 -0.191 20.560 1.00 59.56 312 LEU A N 1
ATOM 2518 C CA . LEU A 1 312 ? 7.510 -1.310 20.833 1.00 59.56 312 LEU A CA 1
ATOM 2519 C C . LEU A 1 312 ? 7.921 -2.582 20.087 1.00 59.56 312 LEU A C 1
ATOM 2521 O O . LEU A 1 312 ? 7.644 -3.680 20.553 1.00 59.56 312 LEU A O 1
ATOM 2525 N N . ILE A 1 313 ? 8.637 -2.439 18.968 1.00 62.41 313 ILE A N 1
ATOM 2526 C CA . ILE A 1 313 ? 9.200 -3.563 18.201 1.00 62.41 313 ILE A CA 1
ATOM 2527 C C . ILE A 1 313 ? 10.387 -4.175 18.946 1.00 62.41 313 ILE A C 1
ATOM 2529 O O . ILE A 1 313 ? 10.619 -5.377 18.882 1.00 62.41 313 ILE A O 1
ATOM 2533 N N . HIS A 1 314 ? 11.168 -3.351 19.652 1.00 59.72 314 HIS A N 1
ATOM 2534 C CA . HIS A 1 314 ? 12.474 -3.717 20.210 1.00 59.72 314 HIS A CA 1
ATOM 2535 C C . HIS A 1 314 ? 12.499 -4.980 21.093 1.00 59.72 314 HIS A C 1
ATOM 2537 O O . HIS A 1 314 ? 13.447 -5.758 20.946 1.00 59.72 314 HIS A O 1
ATOM 2543 N N . PRO A 1 315 ? 11.516 -5.216 21.985 1.00 60.00 315 PRO A N 1
ATOM 2544 C CA . PRO A 1 315 ? 11.416 -6.465 22.738 1.00 60.00 315 PRO A CA 1
ATOM 2545 C C . PRO A 1 315 ? 11.294 -7.684 21.818 1.00 60.00 315 PRO A C 1
ATOM 2547 O O . PRO A 1 315 ? 12.036 -8.648 21.984 1.00 60.00 315 PRO A O 1
ATOM 2550 N N . PHE A 1 316 ? 10.453 -7.596 20.787 1.00 60.78 316 PHE A N 1
ATOM 2551 C CA . PHE A 1 316 ? 10.279 -8.654 19.796 1.00 60.78 316 PHE A CA 1
ATOM 2552 C C . PHE A 1 316 ? 11.533 -8.843 18.939 1.00 60.78 316 PHE A C 1
ATOM 2554 O O . PHE A 1 316 ? 11.930 -9.976 18.709 1.00 60.78 316 PHE A O 1
ATOM 2561 N N . VAL A 1 317 ? 12.229 -7.763 18.551 1.00 60.12 317 VAL A N 1
ATOM 2562 C CA . VAL A 1 317 ? 13.502 -7.833 17.798 1.00 60.12 317 VAL A CA 1
ATOM 2563 C C . VAL A 1 317 ? 14.589 -8.586 18.567 1.00 60.12 317 VAL A C 1
ATOM 2565 O O . VAL A 1 317 ? 15.346 -9.356 17.978 1.00 60.12 317 VAL A O 1
ATOM 2568 N N . ARG A 1 318 ? 14.684 -8.363 19.885 1.00 61.78 318 ARG A N 1
ATOM 2569 C CA . ARG A 1 318 ? 15.663 -9.058 20.737 1.00 61.78 318 ARG A CA 1
ATOM 2570 C C . ARG A 1 318 ? 15.370 -10.551 20.842 1.00 61.78 318 ARG A C 1
ATOM 2572 O O . ARG A 1 318 ? 16.313 -11.332 20.860 1.00 61.78 318 ARG A O 1
ATOM 2579 N N . SER A 1 319 ? 14.095 -10.927 20.877 1.00 59.38 319 SER A N 1
ATOM 2580 C CA . SER A 1 319 ? 13.668 -12.330 20.866 1.00 59.38 319 SER A CA 1
ATOM 2581 C C . SER A 1 319 ? 13.782 -12.981 19.482 1.00 59.38 319 SER A C 1
ATOM 2583 O O . SER A 1 319 ? 13.985 -14.184 19.388 1.00 59.38 319 SER A O 1
ATOM 2585 N N . ALA A 1 320 ? 13.674 -12.179 18.423 1.00 61.19 320 ALA A N 1
ATOM 2586 C CA . ALA A 1 320 ? 13.676 -12.583 17.021 1.00 61.19 320 ALA A CA 1
ATOM 2587 C C . ALA A 1 320 ? 15.069 -12.909 16.451 1.00 61.19 320 ALA A C 1
ATOM 2589 O O . ALA A 1 320 ? 15.193 -13.814 15.633 1.00 61.19 320 ALA A O 1
ATOM 2590 N N . GLY A 1 321 ? 16.106 -12.158 16.843 1.00 68.88 321 GLY A N 1
ATOM 2591 C CA . GLY A 1 321 ? 17.486 -12.379 16.391 1.00 68.88 321 GLY A CA 1
ATOM 2592 C C . GLY A 1 321 ? 17.683 -12.362 14.862 1.00 68.88 321 GLY A C 1
ATOM 2593 O O . GLY A 1 321 ? 18.201 -13.346 14.335 1.00 68.88 321 GLY A O 1
ATOM 2594 N N . PRO A 1 322 ? 17.295 -11.286 14.137 1.00 73.44 322 PRO A N 1
ATOM 2595 C CA . PRO A 1 322 ? 17.483 -11.211 12.685 1.00 73.44 322 PRO A CA 1
ATOM 2596 C C . PRO A 1 322 ? 18.957 -11.408 12.308 1.00 73.44 322 PRO A C 1
ATOM 2598 O O . PRO A 1 322 ? 19.859 -10.942 13.014 1.00 73.44 322 PRO A O 1
ATOM 2601 N N . SER A 1 323 ? 19.208 -12.088 11.189 1.00 79.56 323 SER A N 1
ATOM 2602 C CA . SER A 1 323 ? 20.569 -12.358 10.730 1.00 79.56 323 SER A CA 1
ATOM 2603 C C . SER A 1 323 ? 21.286 -11.064 10.324 1.00 79.56 323 SER A C 1
ATOM 2605 O O . SER A 1 323 ? 20.667 -10.036 10.035 1.00 79.56 323 SER A O 1
ATOM 2607 N N . SER A 1 324 ? 22.620 -11.095 10.257 1.00 76.62 324 SER A N 1
ATOM 2608 C CA . SER A 1 324 ? 23.398 -9.963 9.734 1.00 76.62 324 SER A CA 1
ATOM 2609 C C . SER A 1 324 ? 22.983 -9.595 8.305 1.00 76.62 324 SER A C 1
ATOM 2611 O O . SER A 1 324 ? 22.951 -8.414 7.961 1.00 76.62 324 SER A O 1
ATOM 2613 N N . THR A 1 325 ? 22.610 -10.590 7.497 1.00 79.06 325 THR A N 1
ATOM 2614 C CA . THR A 1 325 ? 22.063 -10.402 6.152 1.00 79.06 325 THR A CA 1
ATOM 2615 C C . THR A 1 325 ? 20.768 -9.595 6.192 1.00 79.06 325 THR A C 1
ATOM 2617 O O . THR A 1 325 ? 20.669 -8.593 5.487 1.00 79.06 325 THR A O 1
ATOM 2620 N N . ASP A 1 326 ? 19.821 -9.951 7.062 1.00 80.31 326 ASP A N 1
ATOM 2621 C CA . ASP A 1 326 ? 18.534 -9.246 7.188 1.00 80.31 326 ASP A CA 1
ATOM 2622 C C . ASP A 1 326 ? 18.734 -7.790 7.607 1.00 80.31 326 ASP A C 1
ATOM 2624 O O . ASP A 1 326 ? 18.100 -6.879 7.075 1.00 80.31 326 ASP A O 1
ATOM 2628 N N . VAL A 1 327 ? 19.675 -7.544 8.523 1.00 79.25 327 VAL A N 1
ATOM 2629 C CA . VAL A 1 327 ? 20.026 -6.189 8.961 1.00 79.25 327 VAL A CA 1
ATOM 2630 C C . VAL A 1 327 ? 20.596 -5.364 7.806 1.00 79.25 327 VAL A C 1
ATOM 2632 O O . VAL A 1 327 ? 20.238 -4.194 7.653 1.00 79.25 327 VAL A O 1
ATOM 2635 N N . VAL A 1 328 ? 21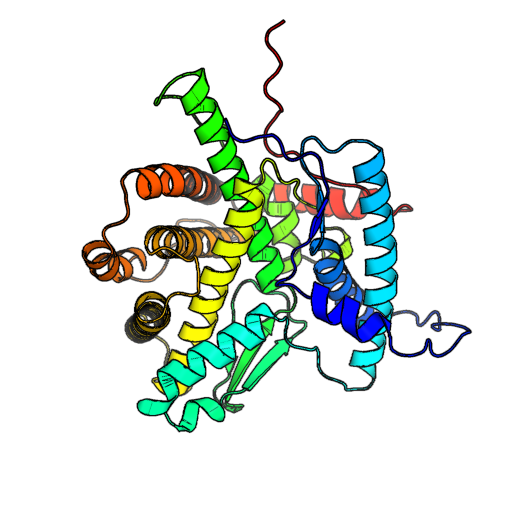.458 -5.955 6.976 1.00 80.44 328 VAL A N 1
ATOM 2636 C CA . VAL A 1 328 ? 22.056 -5.272 5.820 1.00 80.44 328 VAL A CA 1
ATOM 2637 C C . VAL A 1 328 ? 21.010 -4.991 4.738 1.00 80.44 328 VAL A C 1
ATOM 2639 O O . VAL A 1 328 ? 20.937 -3.863 4.245 1.00 80.44 328 VAL A O 1
ATOM 2642 N N . LEU A 1 329 ? 20.183 -5.979 4.383 1.00 81.06 329 LEU A N 1
ATOM 2643 C CA . LEU A 1 329 ? 19.152 -5.835 3.350 1.00 81.06 329 LEU A CA 1
ATOM 2644 C C . LEU A 1 329 ? 18.033 -4.891 3.802 1.00 81.06 329 LEU A C 1
ATOM 2646 O O . LEU A 1 329 ? 17.730 -3.917 3.110 1.00 81.06 329 LEU A O 1
ATOM 2650 N N . GLY A 1 330 ? 17.503 -5.093 5.009 1.00 82.31 330 GLY A N 1
ATOM 2651 C CA . GLY A 1 330 ? 16.518 -4.202 5.618 1.00 82.31 330 GLY A CA 1
ATOM 2652 C C . GLY A 1 330 ? 17.044 -2.780 5.806 1.00 82.31 330 GLY A C 1
ATOM 2653 O O . GLY A 1 330 ? 16.295 -1.813 5.639 1.00 82.31 330 GLY A O 1
ATOM 2654 N N . GLY A 1 331 ? 18.345 -2.633 6.079 1.00 85.62 331 GLY A N 1
ATOM 2655 C CA . GLY A 1 331 ? 19.032 -1.348 6.182 1.00 85.62 331 GLY A CA 1
ATOM 2656 C C . GLY A 1 331 ? 19.050 -0.548 4.876 1.00 85.62 331 GLY A C 1
ATOM 2657 O O . GLY A 1 331 ? 18.936 0.676 4.921 1.00 85.62 331 GLY A O 1
ATOM 2658 N N . ALA A 1 332 ? 19.130 -1.209 3.718 1.00 87.50 332 ALA A N 1
ATOM 2659 C CA . ALA A 1 332 ? 19.102 -0.542 2.415 1.00 87.50 332 ALA A CA 1
ATOM 2660 C C . ALA A 1 332 ? 17.732 0.091 2.118 1.00 87.50 332 ALA A C 1
ATOM 2662 O O . ALA A 1 332 ? 17.665 1.281 1.802 1.00 87.50 332 ALA A O 1
ATOM 2663 N N . GLY A 1 333 ? 16.638 -0.660 2.285 1.00 90.50 333 GLY A N 1
ATOM 2664 C CA . GLY A 1 333 ? 15.287 -0.102 2.143 1.00 90.50 333 GLY A CA 1
ATOM 2665 C C . GLY A 1 333 ? 14.989 0.966 3.201 1.00 90.50 333 GLY A C 1
ATOM 2666 O O . GLY A 1 333 ? 14.444 2.025 2.888 1.00 90.50 333 GLY A O 1
ATOM 2667 N N . LEU A 1 334 ? 15.458 0.764 4.438 1.00 89.12 334 LEU A N 1
ATOM 2668 C CA . LEU A 1 334 ? 15.295 1.747 5.507 1.00 89.12 334 LEU A CA 1
ATOM 2669 C C . LEU A 1 334 ? 16.019 3.067 5.197 1.00 89.12 334 LEU A C 1
ATOM 2671 O O . LEU A 1 334 ? 15.447 4.143 5.368 1.00 89.12 334 LEU A O 1
ATOM 2675 N N . TYR A 1 335 ? 17.259 2.996 4.707 1.00 89.50 335 TYR A N 1
ATOM 2676 C CA . TYR A 1 335 ? 18.014 4.171 4.271 1.00 89.50 335 TYR A CA 1
ATOM 2677 C C . TYR A 1 335 ? 17.240 4.968 3.219 1.00 89.50 335 TYR A C 1
ATOM 2679 O O . TYR A 1 335 ? 17.184 6.201 3.284 1.00 89.50 335 TYR A O 1
ATOM 2687 N N . VAL A 1 336 ? 16.621 4.264 2.271 1.00 91.31 336 VAL A N 1
ATOM 2688 C CA . VAL A 1 336 ? 15.853 4.868 1.188 1.00 91.31 336 VAL A CA 1
ATOM 2689 C C . VAL A 1 336 ? 14.628 5.616 1.716 1.00 91.31 336 VAL A C 1
ATOM 2691 O O . VAL A 1 336 ? 14.505 6.821 1.480 1.00 91.31 336 VAL A O 1
ATOM 2694 N N . ILE A 1 337 ? 13.762 4.951 2.487 1.00 92.06 337 ILE A N 1
ATOM 2695 C CA . ILE A 1 337 ? 12.532 5.576 2.995 1.00 92.06 337 ILE A CA 1
ATOM 2696 C C . ILE A 1 337 ? 12.828 6.711 3.988 1.00 92.06 337 ILE A C 1
ATOM 2698 O O . ILE A 1 337 ? 12.187 7.761 3.947 1.00 92.06 337 ILE A O 1
ATOM 2702 N N . GLN A 1 338 ? 13.868 6.577 4.817 1.00 90.88 338 GLN A N 1
ATOM 2703 C CA . GLN A 1 338 ? 14.290 7.647 5.725 1.00 90.88 338 GLN A CA 1
ATOM 2704 C C . GLN A 1 338 ? 14.885 8.845 4.982 1.00 90.88 338 GLN A C 1
ATOM 2706 O O . GLN A 1 338 ? 14.734 9.983 5.428 1.00 90.88 338 GLN A O 1
ATOM 2711 N N . SER A 1 339 ? 15.553 8.624 3.848 1.00 91.69 339 SER A N 1
ATOM 2712 C CA . SER A 1 339 ? 16.063 9.717 3.013 1.00 91.69 339 SER A CA 1
ATOM 2713 C C . SER A 1 339 ? 14.923 10.501 2.369 1.00 91.69 339 SER A C 1
ATOM 2715 O O . SER A 1 339 ? 14.953 11.731 2.399 1.00 91.69 339 SER A O 1
ATOM 2717 N N . ILE A 1 340 ? 13.885 9.810 1.893 1.00 93.00 340 ILE A N 1
ATOM 2718 C CA . ILE A 1 340 ? 12.640 10.423 1.412 1.00 93.00 340 ILE A CA 1
ATOM 2719 C C . ILE A 1 340 ? 11.969 11.233 2.523 1.00 93.00 340 ILE A C 1
ATOM 2721 O O . ILE A 1 340 ? 11.646 12.404 2.327 1.00 93.00 340 ILE A O 1
ATOM 2725 N N . ARG A 1 341 ? 11.824 10.649 3.718 1.00 92.12 341 ARG A N 1
ATOM 2726 C CA . ARG A 1 341 ? 11.245 11.332 4.881 1.00 92.12 341 ARG A CA 1
ATOM 2727 C C . ARG A 1 341 ? 12.000 12.613 5.232 1.00 92.12 341 ARG A C 1
ATOM 2729 O O . ARG A 1 341 ? 11.375 13.648 5.448 1.00 92.12 341 ARG A O 1
ATOM 2736 N N . ARG A 1 342 ? 13.338 12.567 5.264 1.00 91.31 342 ARG A N 1
ATOM 2737 C CA . ARG A 1 342 ? 14.183 13.748 5.517 1.00 91.31 342 ARG A CA 1
ATOM 2738 C C . ARG A 1 342 ? 13.994 14.824 4.451 1.00 91.31 342 ARG A C 1
ATOM 2740 O O . ARG A 1 342 ? 13.888 15.995 4.800 1.00 91.31 342 ARG A O 1
ATOM 2747 N N . GLN A 1 343 ? 13.919 14.441 3.178 1.00 93.56 343 GLN A N 1
ATOM 2748 C CA . GLN A 1 343 ? 13.681 15.389 2.088 1.00 93.56 343 GLN A CA 1
ATOM 2749 C C . GLN A 1 343 ? 12.305 16.048 2.189 1.00 93.56 343 GLN A C 1
ATOM 2751 O O . GLN A 1 343 ? 12.217 17.266 2.063 1.00 93.56 343 GLN A O 1
ATOM 2756 N N . LEU A 1 344 ? 11.246 15.285 2.476 1.00 92.12 344 LEU A N 1
ATOM 2757 C CA . LEU A 1 344 ? 9.905 15.835 2.710 1.00 92.12 344 LEU A CA 1
ATOM 2758 C C . LEU A 1 344 ? 9.865 16.765 3.927 1.00 92.12 344 LEU A C 1
ATOM 2760 O O . LEU A 1 344 ? 9.209 17.805 3.892 1.00 92.12 344 LEU A O 1
ATOM 2764 N N . ALA A 1 345 ? 10.582 16.417 4.998 1.00 90.94 345 ALA A N 1
ATOM 2765 C CA . ALA A 1 345 ? 10.651 17.239 6.201 1.00 90.94 345 ALA A CA 1
ATOM 2766 C C . ALA A 1 345 ? 11.369 18.569 5.931 1.00 90.94 345 ALA A C 1
ATOM 2768 O O . ALA A 1 345 ? 10.919 19.607 6.408 1.00 90.94 345 ALA A O 1
ATOM 2769 N N . ALA A 1 346 ? 12.440 18.543 5.133 1.00 91.56 346 ALA A N 1
ATOM 2770 C CA . ALA A 1 346 ? 13.204 19.727 4.745 1.00 91.56 346 ALA A CA 1
ATOM 2771 C C . ALA A 1 346 ? 12.538 20.564 3.635 1.00 91.56 346 ALA A C 1
ATOM 2773 O O . ALA A 1 346 ? 12.878 21.733 3.463 1.00 91.56 346 ALA A O 1
ATOM 2774 N N . SER A 1 347 ? 11.609 19.984 2.872 1.00 92.94 347 SER A N 1
ATOM 2775 C CA . SER A 1 347 ? 10.890 20.682 1.801 1.00 92.94 347 SER A CA 1
ATOM 2776 C C . SER A 1 347 ? 9.779 21.563 2.369 1.00 92.94 347 SER A C 1
ATOM 2778 O O . SER A 1 347 ? 9.064 21.148 3.279 1.00 92.94 347 SER A O 1
ATOM 2780 N N . SER A 1 348 ? 9.587 22.755 1.801 1.00 94.38 348 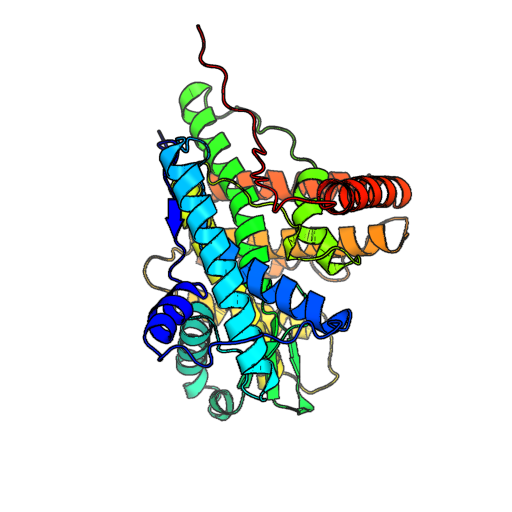SER A N 1
ATOM 2781 C CA . SER A 1 348 ? 8.410 23.579 2.104 1.00 94.38 348 SER A CA 1
ATOM 2782 C C . SER A 1 348 ? 7.140 22.941 1.540 1.00 94.38 348 SER A C 1
ATOM 2784 O O . SER A 1 348 ? 7.179 22.226 0.531 1.00 94.38 348 SER A O 1
ATOM 2786 N N . ALA A 1 349 ? 5.990 23.241 2.141 1.00 94.69 349 ALA A N 1
ATOM 2787 C CA . ALA A 1 349 ? 4.695 22.804 1.631 1.00 94.69 349 ALA A CA 1
ATOM 2788 C C . ALA A 1 349 ? 4.466 23.300 0.198 1.00 94.69 349 ALA A C 1
ATOM 2790 O O . ALA A 1 349 ? 3.951 22.566 -0.648 1.00 94.69 349 ALA A O 1
ATOM 2791 N N . LYS A 1 350 ? 4.924 24.523 -0.108 1.00 96.31 350 LYS A N 1
ATOM 2792 C CA . LYS A 1 350 ? 4.903 25.076 -1.468 1.00 96.31 350 LYS A CA 1
ATOM 2793 C C . LYS A 1 350 ? 5.658 24.183 -2.458 1.00 96.31 350 LYS A C 1
ATOM 2795 O O . LYS A 1 350 ? 5.082 23.821 -3.479 1.00 96.31 350 LYS A O 1
ATOM 2800 N N . ALA A 1 351 ? 6.894 23.787 -2.150 1.00 95.88 351 ALA A N 1
ATOM 2801 C CA . ALA A 1 351 ? 7.703 22.958 -3.047 1.00 95.88 351 ALA A CA 1
ATOM 2802 C C . ALA A 1 351 ? 7.065 21.579 -3.298 1.00 95.88 351 ALA A C 1
ATOM 2804 O O . ALA A 1 351 ? 6.997 21.124 -4.441 1.00 95.88 351 ALA A O 1
ATOM 2805 N N . VAL A 1 352 ? 6.532 20.944 -2.247 1.00 95.38 352 VAL A N 1
ATOM 2806 C CA . VAL A 1 352 ? 5.845 19.647 -2.365 1.00 95.38 352 VAL A CA 1
ATOM 2807 C C . VAL A 1 352 ? 4.576 19.775 -3.212 1.00 95.38 352 VAL A C 1
ATOM 2809 O O . VAL A 1 352 ? 4.340 18.950 -4.093 1.00 95.38 352 VAL A O 1
ATOM 2812 N N . ARG A 1 353 ? 3.777 20.830 -3.007 1.00 95.25 353 ARG A N 1
ATOM 2813 C CA . ARG A 1 353 ? 2.567 21.097 -3.802 1.00 95.25 353 ARG A CA 1
ATOM 2814 C C . ARG A 1 353 ? 2.879 21.421 -5.261 1.00 95.25 353 ARG A C 1
ATOM 2816 O O . ARG A 1 353 ? 2.147 20.976 -6.137 1.00 95.25 353 ARG A O 1
ATOM 2823 N N . GLU A 1 354 ? 3.954 22.154 -5.534 1.00 95.69 354 GLU A N 1
ATOM 2824 C CA . GLU A 1 354 ? 4.422 22.401 -6.902 1.00 95.69 354 GLU A CA 1
ATOM 2825 C C . GLU A 1 354 ? 4.851 21.100 -7.582 1.00 95.69 354 GLU A C 1
ATOM 2827 O O . GLU A 1 354 ? 4.519 20.880 -8.746 1.00 95.69 354 GLU A O 1
ATOM 2832 N N . SER A 1 355 ? 5.541 20.209 -6.863 1.00 94.06 355 SER A N 1
ATOM 2833 C CA . SER A 1 355 ? 5.889 18.890 -7.399 1.00 94.06 355 SER A CA 1
ATOM 2834 C C . SER A 1 355 ? 4.662 18.022 -7.664 1.00 94.06 355 SER A C 1
ATOM 2836 O O . SER A 1 355 ? 4.530 17.442 -8.742 1.00 94.06 355 SER A O 1
ATOM 2838 N N . ALA A 1 356 ? 3.711 18.013 -6.728 1.00 93.38 356 ALA A N 1
ATOM 2839 C CA . ALA A 1 356 ? 2.429 17.343 -6.895 1.00 93.38 356 ALA A CA 1
ATOM 2840 C C . ALA A 1 356 ? 1.664 17.857 -8.123 1.00 93.38 356 ALA A C 1
ATOM 2842 O O . ALA A 1 356 ? 1.210 17.051 -8.927 1.00 93.38 356 ALA A O 1
ATOM 2843 N N . ALA A 1 357 ? 1.590 19.177 -8.317 1.00 93.19 357 ALA A N 1
ATOM 2844 C CA . ALA A 1 357 ? 0.911 19.788 -9.458 1.00 93.19 357 ALA A CA 1
ATOM 2845 C C . ALA A 1 357 ? 1.584 19.449 -10.801 1.00 93.19 357 ALA A C 1
ATOM 2847 O O . ALA A 1 357 ? 0.899 19.234 -11.801 1.00 93.19 357 ALA A O 1
ATOM 2848 N N . ARG A 1 358 ? 2.924 19.355 -10.843 1.00 91.94 358 ARG A N 1
ATOM 2849 C CA . ARG A 1 358 ? 3.645 18.888 -12.044 1.00 91.94 358 ARG A CA 1
ATOM 2850 C C . ARG A 1 358 ? 3.269 17.453 -12.397 1.00 91.94 358 ARG A C 1
ATOM 2852 O O . ARG A 1 358 ? 3.017 17.158 -13.565 1.00 91.94 358 ARG A O 1
ATOM 2859 N N . TRP A 1 359 ? 3.215 16.575 -11.400 1.00 89.19 359 TRP A N 1
ATOM 2860 C CA . TRP A 1 359 ? 2.815 15.187 -11.607 1.00 89.19 359 TRP A CA 1
ATOM 2861 C C . TRP A 1 359 ? 1.345 15.059 -11.991 1.00 89.19 359 TRP A C 1
ATOM 2863 O O . TRP A 1 359 ? 1.045 14.351 -12.941 1.00 89.19 359 TRP A O 1
ATOM 2873 N N . GLU A 1 360 ? 0.446 15.786 -11.335 1.00 88.50 360 GLU A N 1
ATOM 2874 C CA . GLU A 1 360 ? -0.975 15.845 -11.693 1.00 88.50 360 GLU A CA 1
ATOM 2875 C C . GLU A 1 360 ? -1.161 16.284 -13.152 1.00 88.50 360 GLU A C 1
ATOM 2877 O O . GLU A 1 360 ? -1.847 15.612 -13.920 1.00 88.50 360 GLU A O 1
ATOM 2882 N N . SER A 1 361 ? -0.466 17.342 -13.581 1.00 86.62 361 SER A N 1
ATOM 2883 C CA . SER A 1 361 ? -0.458 17.786 -14.980 1.00 86.62 361 SER A CA 1
ATOM 2884 C C . SER A 1 361 ? 0.094 16.719 -15.930 1.00 86.62 361 SER A C 1
ATOM 2886 O O . SER A 1 361 ? -0.493 16.462 -16.977 1.00 86.62 361 SER A O 1
ATOM 2888 N N . THR A 1 362 ? 1.182 16.037 -15.568 1.00 84.62 362 THR A N 1
ATOM 2889 C CA . THR A 1 362 ? 1.774 14.969 -16.398 1.00 84.62 362 THR A CA 1
ATOM 2890 C C . THR A 1 362 ? 0.799 13.800 -16.563 1.00 84.62 362 THR A C 1
ATOM 2892 O O . THR A 1 362 ? 0.502 13.380 -17.678 1.00 84.62 362 THR A O 1
ATOM 2895 N N . LEU A 1 363 ? 0.219 13.332 -15.455 1.00 81.44 363 LEU A N 1
ATOM 2896 C CA . LEU A 1 363 ? -0.714 12.207 -15.438 1.00 81.44 363 LEU A CA 1
ATOM 2897 C C . LEU A 1 363 ? -2.024 12.529 -16.173 1.00 81.44 363 LEU A C 1
ATOM 2899 O O . LEU A 1 363 ? -2.616 11.638 -16.777 1.00 81.44 363 LEU A O 1
ATOM 2903 N N . THR A 1 364 ? -2.459 13.791 -16.184 1.00 75.69 364 THR A N 1
ATOM 2904 C CA . THR A 1 364 ? -3.705 14.211 -16.850 1.00 75.69 364 THR A CA 1
ATOM 2905 C C . THR A 1 364 ? -3.521 14.607 -18.320 1.00 75.69 364 THR A C 1
ATOM 2907 O O . THR A 1 364 ? -4.348 14.233 -19.153 1.00 75.69 364 THR A O 1
ATOM 2910 N N . SER A 1 365 ? -2.446 15.321 -18.673 1.00 61.25 365 SER A N 1
ATOM 2911 C CA . SER A 1 365 ? -2.211 15.853 -20.029 1.00 61.25 365 SER A CA 1
ATOM 2912 C C . SER A 1 365 ? -1.847 14.783 -21.062 1.00 61.25 365 SER A C 1
ATOM 2914 O O . SER A 1 365 ? -2.280 14.865 -22.212 1.00 61.25 365 SER A O 1
ATOM 2916 N N . GLU A 1 366 ? -1.134 13.729 -20.664 1.00 54.38 366 GLU A N 1
ATOM 2917 C CA . GLU A 1 366 ? -0.745 12.637 -21.567 1.00 54.38 366 GLU A CA 1
ATOM 2918 C C . GLU A 1 366 ? -1.929 11.724 -21.971 1.00 54.38 366 GLU A C 1
ATOM 2920 O O . GLU A 1 366 ? -1.784 10.855 -22.834 1.00 54.38 366 GLU A O 1
ATOM 2925 N N . HIS A 1 367 ? -3.129 11.942 -21.412 1.00 51.38 367 HIS A N 1
ATOM 2926 C CA . HIS A 1 367 ? -4.312 11.090 -21.597 1.00 51.38 367 HIS A CA 1
ATOM 2927 C C . HIS A 1 367 ? -5.377 11.641 -22.558 1.00 51.38 367 HIS A C 1
ATOM 2929 O O . HIS A 1 367 ? -6.438 11.031 -22.706 1.00 51.38 367 HIS A O 1
ATOM 2935 N N . ALA A 1 368 ? -5.089 12.706 -23.312 1.00 41.19 368 ALA A N 1
ATOM 2936 C CA . ALA A 1 368 ? -5.968 13.199 -24.381 1.00 41.19 368 ALA A CA 1
ATOM 2937 C C . ALA A 1 368 ? -6.026 12.286 -25.638 1.00 41.19 368 ALA A C 1
ATOM 2939 O O . ALA A 1 368 ? -6.313 12.773 -26.731 1.00 41.19 368 ALA A O 1
ATOM 2940 N N . GLY A 1 369 ? -5.776 10.966 -25.524 1.00 34.16 369 GLY A N 1
ATOM 2941 C CA . GLY A 1 369 ? -6.063 10.049 -26.639 1.00 34.16 369 GLY A CA 1
ATOM 2942 C C . GLY A 1 369 ? -5.454 8.638 -26.682 1.00 34.16 369 GLY A C 1
ATOM 2943 O O . GLY A 1 369 ? -5.736 7.941 -27.656 1.00 34.16 369 GLY A O 1
ATOM 2944 N N . ARG A 1 370 ? -4.632 8.162 -25.727 1.00 36.56 370 ARG A N 1
ATOM 2945 C CA . ARG A 1 370 ? -4.085 6.778 -25.765 1.00 36.56 370 ARG A CA 1
ATOM 2946 C C . ARG A 1 370 ? -3.918 6.158 -24.364 1.00 36.56 370 ARG A C 1
ATOM 2948 O O . ARG A 1 370 ? -3.434 6.851 -23.476 1.00 36.56 370 ARG A O 1
ATOM 2955 N N . PRO A 1 371 ? -4.240 4.863 -24.148 1.00 35.84 371 PRO A N 1
ATOM 2956 C CA . PRO A 1 371 ? -3.894 4.161 -22.910 1.00 35.84 371 PRO A CA 1
ATOM 2957 C C . PRO A 1 371 ? -2.367 4.012 -22.821 1.00 35.84 371 PRO A C 1
ATOM 2959 O O . PRO A 1 371 ? -1.751 3.267 -23.584 1.00 35.84 371 PRO A O 1
ATOM 2962 N N . THR A 1 372 ? -1.737 4.768 -21.927 1.00 45.72 372 THR A N 1
ATOM 2963 C CA . THR A 1 372 ? -0.280 4.950 -21.890 1.00 45.72 372 THR A CA 1
ATOM 2964 C C . THR A 1 372 ? 0.467 3.753 -21.303 1.00 45.72 372 THR A C 1
ATOM 2966 O O . THR A 1 372 ? -0.037 3.024 -20.451 1.00 45.72 372 THR A O 1
ATOM 2969 N N . SER A 1 373 ? 1.696 3.529 -21.774 1.00 39.22 373 SER A N 1
ATOM 2970 C CA . SER A 1 373 ? 2.607 2.430 -21.428 1.00 39.22 373 SER A CA 1
ATOM 2971 C C . SER A 1 373 ? 3.640 2.802 -20.355 1.00 39.22 373 SER A C 1
ATOM 2973 O O . SER A 1 373 ? 4.765 2.304 -20.419 1.00 39.22 373 SER A O 1
ATOM 2975 N N . HIS A 1 374 ? 3.325 3.701 -19.413 1.00 48.84 374 HIS A N 1
ATOM 2976 C CA . HIS A 1 374 ? 4.332 4.187 -18.464 1.00 48.84 374 HIS A CA 1
ATOM 2977 C C . HIS A 1 374 ? 4.749 3.095 -17.486 1.00 48.84 374 HIS A C 1
ATOM 2979 O O . HIS A 1 374 ? 4.090 2.805 -16.488 1.00 48.84 374 HIS A O 1
ATOM 2985 N N . THR A 1 375 ? 5.893 2.504 -17.799 1.00 50.78 375 THR A N 1
ATOM 2986 C CA . THR A 1 375 ? 6.688 1.728 -16.868 1.00 50.78 375 THR A CA 1
ATOM 2987 C C . THR A 1 375 ? 7.816 2.618 -16.363 1.00 50.78 375 THR A C 1
ATOM 2989 O O . THR A 1 375 ? 8.663 3.018 -17.165 1.00 50.78 375 THR A O 1
ATOM 2992 N N . LEU A 1 376 ? 7.831 2.952 -15.074 1.00 49.16 376 LEU A N 1
ATOM 2993 C CA . LEU A 1 376 ? 8.886 3.785 -14.492 1.00 49.16 376 LEU A CA 1
ATOM 2994 C C . LEU A 1 376 ? 10.130 2.939 -14.184 1.00 49.16 376 LEU A C 1
ATOM 2996 O O . LEU A 1 376 ? 10.059 1.945 -13.459 1.00 49.16 376 LEU A O 1
ATOM 3000 N N . HIS A 1 377 ? 11.276 3.359 -14.727 1.00 49.78 377 HIS A N 1
ATOM 3001 C CA . HIS A 1 377 ? 12.603 2.873 -14.346 1.00 49.78 377 HIS A CA 1
ATOM 3002 C C . HIS A 1 377 ? 13.194 3.859 -13.340 1.00 49.78 377 HIS A C 1
ATOM 3004 O O . HIS A 1 377 ? 13.593 4.957 -13.713 1.00 49.78 377 HIS A O 1
ATOM 3010 N N . MET A 1 378 ? 13.222 3.498 -12.060 1.00 49.59 378 MET A N 1
ATOM 3011 C CA . MET A 1 378 ? 13.609 4.454 -11.010 1.00 49.59 378 MET A CA 1
ATOM 3012 C C . MET A 1 378 ? 15.105 4.507 -10.729 1.00 49.59 378 MET A C 1
ATOM 3014 O O . MET A 1 378 ? 15.589 5.457 -10.126 1.00 49.59 378 MET A O 1
ATOM 3018 N N . PHE A 1 379 ? 15.844 3.501 -11.188 1.00 49.53 379 PHE A N 1
ATOM 3019 C CA . PHE A 1 379 ? 17.293 3.469 -11.097 1.00 49.53 379 PHE A CA 1
ATOM 3020 C C . PHE A 1 379 ? 17.843 3.278 -12.509 1.00 49.53 379 PHE A C 1
ATOM 3022 O O . PHE A 1 379 ? 17.400 2.341 -13.187 1.00 49.53 379 PHE A O 1
ATOM 3029 N N . PRO A 1 380 ? 18.765 4.140 -12.977 1.00 44.28 380 PRO A N 1
ATOM 3030 C CA . PRO A 1 380 ? 19.384 3.961 -14.282 1.00 44.28 380 PRO A CA 1
ATOM 3031 C C . PRO A 1 380 ? 20.008 2.562 -14.371 1.00 44.28 380 PRO A C 1
ATOM 3033 O O . PRO A 1 380 ? 20.485 2.011 -13.370 1.00 44.28 380 PRO A O 1
ATOM 3036 N N . ARG A 1 381 ? 19.964 1.956 -15.565 1.00 44.53 381 ARG A N 1
ATOM 3037 C CA . ARG A 1 381 ? 20.728 0.729 -15.819 1.00 44.53 381 ARG A CA 1
ATOM 3038 C C . ARG A 1 381 ? 22.208 1.047 -15.573 1.00 44.53 381 ARG A C 1
ATOM 3040 O O . ARG A 1 381 ? 22.638 2.131 -15.976 1.00 44.53 381 ARG A O 1
ATOM 3047 N N . PRO A 1 382 ? 22.980 0.162 -14.922 1.00 39.31 382 PRO A N 1
ATOM 3048 C CA . PRO A 1 382 ? 24.427 0.299 -14.963 1.00 39.31 382 PRO A CA 1
ATOM 3049 C C . PRO A 1 382 ? 24.832 0.316 -16.440 1.00 39.31 382 PRO A C 1
ATOM 3051 O O . PRO A 1 382 ? 24.422 -0.553 -17.209 1.00 39.31 382 PRO A O 1
ATOM 3054 N N . VAL A 1 383 ? 25.545 1.363 -16.854 1.00 34.25 383 VAL A N 1
ATOM 3055 C CA . VAL A 1 383 ? 26.132 1.415 -18.193 1.00 34.25 383 VAL A CA 1
ATOM 3056 C C . VAL A 1 383 ? 27.122 0.250 -18.249 1.00 34.25 383 VAL A C 1
ATOM 3058 O O . VAL A 1 383 ? 27.950 0.163 -17.340 1.00 34.25 383 VAL A O 1
ATOM 3061 N N . PRO A 1 384 ? 27.028 -0.672 -19.224 1.00 34.09 384 PRO A N 1
ATOM 3062 C CA . PRO A 1 384 ? 28.066 -1.676 -19.394 1.00 34.09 384 PRO A CA 1
ATOM 3063 C C . PRO A 1 384 ? 29.383 -0.929 -19.605 1.00 34.09 384 PRO A C 1
ATOM 3065 O O . PRO A 1 384 ? 29.451 -0.065 -20.483 1.00 34.09 384 PRO A O 1
ATOM 3068 N N . GLU A 1 385 ? 30.392 -1.198 -18.779 1.00 36.66 385 GLU A N 1
ATOM 3069 C CA . GLU A 1 385 ? 31.747 -0.748 -19.092 1.00 36.66 385 GLU A CA 1
ATOM 3070 C C . GLU A 1 385 ? 32.119 -1.341 -20.461 1.00 36.66 385 GLU A C 1
ATOM 3072 O O . GLU A 1 385 ? 31.907 -2.534 -20.696 1.00 36.66 385 GLU A O 1
ATOM 3077 N N . ALA A 1 386 ? 32.526 -0.462 -21.380 1.00 36.41 386 ALA A N 1
ATOM 3078 C CA . ALA A 1 386 ? 32.821 -0.776 -22.776 1.00 36.41 386 ALA A CA 1
ATOM 3079 C C . ALA A 1 386 ? 34.133 -1.547 -22.941 1.00 36.41 386 ALA A C 1
ATOM 3081 O O . ALA A 1 386 ? 35.073 -1.278 -22.156 1.00 36.41 386 ALA A O 1
#

Secondary structure (DSSP, 8-state):
-PPBP-SEEE-IIIIIHHHHHGGGSPP---S--------HHHHHHHHHHHHHHHHTEEEBTT--HHHHHHHHHHHHHHHHHHHHHHHHHHTTPPPPPPHHHHHHHHHHHHHHTTT-GGGGG-EEEEESS--SS-EEEGGGTEEEEETTHHHHHHHHHHHHHHHHHHHHHHHHHH-TTPPPP---GGGTHHHHGGGTSS--GGGS-EEPB-BHHHHHHHHHHHHHHHHHHHHHHHHHHHH--TT---HHHHHHHHHHHHHHHHHSPPTT--HHHHHHHHHHHHHHHHHHHHHHHHHTT--S-----SS-THHHHHHHHHHH---HHHHHHHHHHHHHHHHHHHHHHHS-HHHHHHHHHHHHHHHHHTTSS-----EE--SPPPPPP-

Sequence (386 aa):
MPEEFSGIGFDSDSYLNYLLDKSSEPPFPPHGIPALSLLEEDRERQSLIYFVLRSVASLGSAADEASVERHRTWRRTALDRALRLYWWTNQGHPLPLPTWAEETVVHVRDHLRPAFPQVDDIEVVVTYDPRLYVRAHHATRQIRLSLVTRQLWHTIDLFLWNAVSVRQQLIGTTGSNAALPNPSYDSLLPFLLPLYRNVRWDQTPMMRVRSELAGGGAVNAARIQMTFMIAHEFAHLLLHEEGRSGPELEAEADRFAYDALFRNPAENVTIGDIWMAIRWLFEILAVEKLLAWRLAGEEGTFAVTGPPRQTLIHPFVRSAGPSSTDVVLGGAGLYVIQSIRRQLAASSAKAVRESAARWESTLTSEHAGRPTSHTLHMFPRPVPEA

Radius of gyration: 21.12 Å; chains: 1; bounding box: 59×46×52 Å

Organism: NCBI:txid1048205

Foldseek 3Di:
DFDFDAAKDFQLQACPVVLVVVVPDDDDDPDDPDVPVQDLVLLQQLLLQLLRQLQRIAHTPNYDPVRLVVSVVSSVVSSVVSVVQSVVVVVVDFDDDGNLVVVLLVLLCVVCCVPFVCSVVQAEGEDCQDDQAWAADQVNSYTYDYSCNLSLQLQLLLVLLLLLVVQVVCCVPVNNPDDGDLAALLVSLLSLLVNQDVFGNLLRFGAHRGGPRSNVLSNLLSSLLRSLRVQLNSLCNRPHDPPDDDQVSSLSSNVRSLCSCPVDPDPPDALLSNLLSVLLSLLVVLLSVLLNCLLVQDDDAPDPPYDRSVVSCVVVCVVRVHDPVSCSSSVSSVVRSVSNSVNSRPDGSVRSNVSSVVSSCVSPVVPPPDSDSRHDDRDDDPDPDD